Protein 4ZY8 (pdb70)

Foldseek 3Di:
DWKWKWKAKPCGDTQDTDTDPPGADDPVVVCCVAPHDDPDDDDLAWDKDWDQPPVGQKIKIKTKHALDPPDPMIIIIMMIDHNVLVVQCVVCVVVVVVLVVVLVVLVSVVCVVVVHRDDDSPPVPVSVVVNVVCCVPPVVVSSD/DKWKWKWKDPVIQTLDTDDDPPDHPPDPVVVCCVADDPDDVVNLDQWDKDWDQDVVVQKIKIKIKGALDNPGPMIIIIMMIDGNVLVVLCVVCVVQVVVLVVVLVVLQSCVCVVVVHPDHPVDDSVVVNVVCCVPPVVVSSDDDDD/DKWKWKWKPPVIGTADTDDDPPDDDDPVVVCVVFPPPVVLPQWDKDWDDDVVPQKIKIKIKGALDNVGPMIIIIMMIDHVVLVVLCVVCVVQVVVLVVVLVVLQSVVCVVVVHRDHHHDPCSCVPPSNVVNVVCCVPPVVVSSD/DKWKWKKKDDVPIATQDIDDDVFDDPVVVCCVFVPDDPVVLPQKDKDWDADPVTQKIKIKIKHALDDVGPMIIIIIMIDHVVLVVLCVVCVVVVVVLVVVLVVLQSVVCVVVVHRDDDNPCVVVVPPSVVSNVCCVVPPVVVSSD

Nearest PDB structures (foldseek):
  4zy8-assembly4_D  TM=1.007E+00  e=7.914E-29  Kluyveromyces lactis
  4zy8-assembly3_B  TM=9.632E-01  e=3.287E-24  Kluyveromyces lactis
  4zy8-assembly2_A  TM=9.740E-01  e=5.649E-23  Kluyveromyces lactis
  4zy8-assembly1_C  TM=9.557E-01  e=7.234E-23  Kluyveromyces lactis
  8bmv-assembly1_A  TM=4.049E-01  e=1.511E-01  Pseudomonas putida KT2440

Radius of gyration: 26.29 Å; Cα contacts (8 Å, |Δi|>4): 937; chains: 4; bounding box: 74×65×60 Å

Sequence (579 aa):
GGFRLIISQELYQVVLDHSSVNFHIPLNELKDYIFGSIRTIDYSASSDKIKVVKSANIVLFTRIFYLNEKSTLRIAISCCVTDDVLPVLTECCWPHISSFLDQCENTLLKYLAKNDTQFLPHDWNCIEVAAVLQTFQRKIIPLLSGFRLIISQELNYQVVLDHSSVNFAHIPLNELKDYIFGSIRTIDYSASSDKIKVVKSANIVLFTRIFYLNEKSTLRIAISCCVTDDVLPVLTECCWPHISSFLDQCENTLLKYLAKNDTQFLPHCIEVAAVLQTFQRKIIPLLSGYSLGFRLIISQELNYQVVLDHSSVNFHIPLNELKDYIFRRTIDYSASSDKIKVVKSANIVLFTRIFYLNEKSTLRIAISCCVTDDVLPVLTECCWPHISSFLDQCENTLLKYLAKNDTQFLPHDWKARNCIEVAAVLQTFQRKIIPLLSGFRLIISQELGNYQVVLDHSSVHIPLNELKDYIFGIRTIDYSASSDKIKVVKSANIVLFTRIFYLNEKSTLRIAISCCVTDDVLPVLTECWPHISSFLDQCENTLLKYLAKNDTQFLPHDWKARNCIEVAAVLQTFQRKIIPLLS

InterPro domains:
  IPR037545 Tripartite DENN domain, FNIP1/2-type [PS51836] (61-712)
  IPR041153 LST4, longin domain [PF18639] (66-222)

B-factor: mean 44.83, std 12.57, range [20.47, 102.45]

Secondary structure (DSSP, 8-state):
--EEEEEEE--EEEEEEEE-S------HHHHHHHHT----GGGGSSEEEEEEEEGGGTEEEEEEEEESSTT---EEEEEEEEEGGGHHHHHHTHHHHHHHHHHHHHHHHHHHHHTT-S-----HHHHHHHHHIIIIIHHHTSS---/--EEEEEEE--EEEEEEEE-TT----HHHHHHHH--GGGGSSEEEEEEEETTTTEEEEEEEEESSTT---EEEEEEEEEGGGHHHHHHTHHHHHHHHHHHHHHHHHHHHHTT-S----HHHHHH-HHHHHHHHHIIIIIHHHH-/---EEEEEE---EEEEEEE-TT----HHHHHHHHH---SS---SS-EEEEEEEGGGTEEEEEEEEESSTT---EEEEEEEEEGGGHHHHHHTHHHHHHHHHHHHHHHHHHHHHTT-S---S----HHHHHHHHHIIIIIHHHT-/-EEEEEEEE---EEEEEEEE-----HHHHHHHH----GGGGSSEEEEEEEEGGGTEEEEEEEEESSTT---EEEEEEEEEGGGHHHHHHSHHHHHHHHHHHHHHHHHHHHHTT-S---SSTTTTT-HHHHHHHHHIIIIIHHHT-

Solvent-accessible surface area: 27180 Å² total; per-residue (Å²): 69,20,10,15,0,2,0,0,2,38,115,73,38,40,5,7,66,49,56,18,120,77,61,134,12,74,65,102,21,1,44,58,85,15,31,55,100,97,42,45,19,81,30,9,52,66,53,35,40,6,26,25,2,61,95,24,97,5,0,4,1,8,10,18,1,32,43,72,66,63,19,74,38,57,5,0,1,0,0,0,4,58,22,104,26,0,21,51,0,27,39,30,56,98,108,0,25,56,42,1,64,91,2,28,93,36,0,44,146,26,3,70,130,64,99,45,81,72,5,35,132,88,91,132,15,133,20,0,39,46,1,20,116,22,0,84,62,53,0,10,69,75,8,99,57,9,12,0,1,0,6,0,33,34,80,96,10,58,18,37,63,50,48,26,119,90,72,35,67,20,82,73,90,35,0,24,61,99,4,6,53,110,104,55,126,110,28,144,42,77,44,19,54,69,76,35,108,5,87,113,36,111,13,2,3,1,3,5,9,1,35,20,90,191,105,26,108,14,20,0,0,1,0,0,0,3,66,34,59,6,70,90,36,0,73,81,30,56,96,112,0,23,58,44,0,66,96,2,24,94,37,0,48,120,40,9,77,134,82,135,36,92,22,4,34,105,78,146,27,17,54,38,1,35,116,23,0,83,53,100,0,16,65,68,6,58,85,83,105,143,57,9,24,0,8,0,5,1,38,102,121,61,27,70,4,11,74,46,59,23,116,90,45,120,147,74,57,97,46,17,45,76,79,15,66,198,123,64,40,148,50,79,44,16,32,22,6,51,25,20,80,106,44,91,32,0,4,2,7,4,17,1,38,17,83,111,154,16,109,28,45,0,0,1,0,0,11,4,60,23,70,20,0,30,6,0,27,62,12,58,96,18,0,24,40,2,1,67,87,2,24,97,36,0,51,142,17,12,72,78,84,96,50,89,96,12,6,109,106,192,137,0,53,113,15,135,34,1,42,44,2,32,48,25,0,89,40,40,0,20,39,0,4,105,89,21,24,0,1,0,7,0,19,60,90,132,108,40,60,5,6,61,52,72,41,189,129,13,92,77,91,38,0,34,62,107,4,19,81,136,58,128,120,38,141,44,81,42,22,54,70,70,50,96,11,86,115,32,116,34,2,6,2,4,5,8,1,32,20,88,114,104,26,110,19,31,0,0,1,0,0,3,6,54,32,126,28,72,93,56,0,73,81,7,55,97,16,0,26,45,4,1,67,67,0,22,85,1,0,48,22,32,12,36,55,81,138,61,96,77,4,19,138,47,23,82,41,62,36,7,66,3,0,10,2,0,20,42,0,0,77,57,11,0,28,33,0,14,115

Organism: Kluyveromyces lactis (strain ATCC 8585 / CBS 2359 / DSM 70799 / NBRC 1267 / NRRL Y-1140 / WM37) (NCBI:txid284590)

Structure (mmCIF, N/CA/C/O backbone):
data_4ZY8
#
_entry.id   4ZY8
#
_cell.length_a   120.703
_cell.length_b   120.703
_cell.length_c   93.285
_cell.angle_alpha   90.00
_cell.angle_beta   90.00
_cell.angle_gamma   90.00
#
_symmetry.space_group_name_H-M   'P 42 21 2'
#
loop_
_entity.id
_entity.type
_entity.pdbx_description
1 polymer 'Protein LST4'
2 water water
#
loop_
_atom_site.group_PDB
_atom_site.id
_atom_site.type_symbol
_atom_site.label_atom_id
_atom_site.label_alt_id
_atom_site.label_comp_id
_atom_site.label_asym_id
_atom_site.label_entity_id
_atom_site.label_seq_id
_atom_site.pdbx_PDB_ins_code
_atom_site.Cartn_x
_atom_site.Cartn_y
_atom_site.Cartn_z
_atom_site.occupancy
_atom_site.B_iso_or_equiv
_atom_site.auth_seq_id
_atom_site.auth_comp_id
_atom_site.auth_asym_id
_atom_site.auth_atom_id
_atom_site.pdbx_PDB_model_num
ATOM 1 N N . GLY A 1 9 ? -1.381 -45.607 -33.170 1.00 57.53 9 GLY C N 1
ATOM 2 C CA . GLY A 1 9 ? -0.781 -46.393 -34.217 1.00 62.24 9 GLY C CA 1
ATOM 3 C C . GLY A 1 9 ? 0.432 -45.606 -34.595 1.00 63.20 9 GLY C C 1
ATOM 4 O O . GLY A 1 9 ? 0.519 -44.473 -34.178 1.00 63.75 9 GLY C O 1
ATOM 5 N N . GLY A 1 10 ? 1.370 -46.178 -35.333 1.00 52.80 10 GLY C N 1
ATOM 6 C CA . GLY A 1 10 ? 2.576 -45.452 -35.636 1.00 48.93 10 GLY C CA 1
ATOM 7 C C . GLY A 1 10 ? 2.405 -44.361 -36.655 1.00 48.80 10 GLY C C 1
ATOM 8 O O . GLY A 1 10 ? 1.559 -44.461 -37.491 1.00 45.49 10 GLY C O 1
ATOM 9 N N . PHE A 1 11 ? 3.241 -43.339 -36.579 1.00 41.73 11 PHE C N 1
ATOM 10 C CA . PHE A 1 11 ? 3.233 -42.224 -37.511 1.00 41.27 11 PHE C CA 1
ATOM 11 C C . PHE A 1 11 ? 4.546 -41.455 -37.531 1.00 43.67 11 PHE C C 1
ATOM 12 O O . PHE A 1 11 ? 5.310 -41.490 -36.606 1.00 39.05 11 PHE C O 1
ATOM 20 N N . ARG A 1 12 ? 4.780 -40.745 -38.611 1.00 34.35 12 ARG C N 1
ATOM 21 C CA . ARG A 1 12 ? 5.900 -39.830 -38.673 1.00 35.72 12 ARG C CA 1
ATOM 22 C C . ARG A 1 12 ? 5.403 -38.460 -39.129 1.00 33.59 12 ARG C C 1
ATOM 23 O O . ARG A 1 12 ? 4.804 -38.327 -40.200 1.00 38.40 12 ARG C O 1
ATOM 31 N N . LEU A 1 13 ? 5.664 -37.443 -38.317 1.00 36.70 13 LEU C N 1
ATOM 32 C CA . LEU A 1 13 ? 5.216 -36.093 -38.626 1.00 32.66 13 LEU C CA 1
ATOM 33 C C . LEU A 1 13 ? 6.402 -35.236 -39.051 1.00 37.27 13 LEU C C 1
ATOM 34 O O . LEU A 1 13 ? 7.372 -35.086 -38.297 1.00 36.01 13 LEU C O 1
ATOM 39 N N . ILE A 1 14 ? 6.353 -34.682 -40.239 1.00 31.50 14 ILE C N 1
ATOM 40 C CA . ILE A 1 14 ? 7.340 -33.746 -40.693 1.00 33.22 14 ILE C CA 1
ATOM 41 C C . ILE A 1 14 ? 6.774 -32.366 -40.953 1.00 34.74 14 ILE C C 1
ATOM 42 O O . ILE A 1 14 ? 5.886 -32.226 -41.719 1.00 30.58 14 ILE C O 1
ATOM 47 N N . ILE A 1 15 ? 7.319 -31.349 -40.314 1.00 27.94 15 ILE C N 1
ATOM 48 C CA . ILE A 1 15 ? 6.980 -29.977 -40.657 1.00 28.99 15 ILE C CA 1
ATOM 49 C C . ILE A 1 15 ? 8.192 -29.437 -41.394 1.00 37.43 15 ILE C C 1
ATOM 50 O O . ILE A 1 15 ? 9.297 -29.468 -40.863 1.00 35.03 15 ILE C O 1
ATOM 55 N N . SER A 1 16 ? 7.994 -28.971 -42.623 1.00 34.58 16 SER C N 1
ATOM 56 C 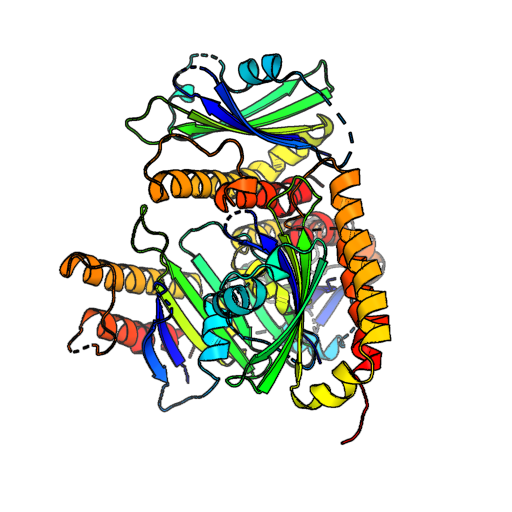CA . SER A 1 16 ? 9.106 -28.458 -43.414 1.00 35.78 16 SER C CA 1
ATOM 57 C C . SER A 1 16 ? 8.680 -27.232 -44.188 1.00 41.43 16 SER C C 1
ATOM 58 O O . SER A 1 16 ? 7.470 -26.954 -44.309 1.00 37.89 16 SER C O 1
ATOM 61 N N . GLN A 1 17 ? 9.662 -26.497 -44.716 1.00 36.47 17 GLN C N 1
ATOM 62 C CA . GLN A 1 17 ? 9.357 -25.351 -45.579 1.00 42.03 17 GLN C CA 1
ATOM 63 C C . GLN A 1 17 ? 10.394 -25.036 -46.676 1.00 43.78 17 GLN C C 1
ATOM 64 O O . GLN A 1 17 ? 11.556 -25.430 -46.564 1.00 43.94 17 GLN C O 1
ATOM 70 N N . GLU A 1 18 ? 9.950 -24.349 -47.737 1.00 46.42 18 GLU C N 1
ATOM 71 C CA . GLU A 1 18 ? 10.838 -23.855 -48.798 1.00 48.41 18 GLU C CA 1
ATOM 72 C C . GLU A 1 18 ? 11.545 -22.574 -48.402 1.00 53.26 18 GLU C C 1
ATOM 73 O O . GLU A 1 18 ? 11.024 -21.794 -47.606 1.00 54.34 18 GLU C O 1
ATOM 79 N N . LEU A 1 19 ? 12.742 -22.387 -48.909 1.00 56.09 19 LEU C N 1
ATOM 80 C CA . LEU A 1 19 ? 13.450 -21.140 -48.770 1.00 59.25 19 LEU C CA 1
ATOM 81 C C . LEU A 1 19 ? 13.705 -20.720 -50.177 1.00 52.66 19 LEU C C 1
ATOM 82 O O . LEU A 1 19 ? 13.441 -21.464 -51.083 1.00 68.48 19 LEU C O 1
ATOM 87 N N . TYR A 1 28 ? 15.015 -26.308 -49.113 1.00 57.50 28 TYR C N 1
ATOM 88 C CA . TYR A 1 28 ? 14.077 -26.848 -48.126 1.00 60.34 28 TYR C CA 1
ATOM 89 C C . TYR A 1 28 ? 14.721 -27.083 -46.748 1.00 57.98 28 TYR C C 1
ATOM 90 O O . TYR A 1 28 ? 15.845 -27.565 -46.643 1.00 65.66 28 TYR C O 1
ATOM 92 N N . GLN A 1 29 ? 13.997 -26.754 -45.695 1.00 49.99 29 GLN C N 1
ATOM 93 C CA . GLN A 1 29 ? 14.431 -26.900 -44.322 1.00 48.48 29 GLN C CA 1
ATOM 94 C C . GLN A 1 29 ? 13.450 -27.767 -43.497 1.00 54.34 29 GLN C C 1
ATOM 95 O O . GLN A 1 29 ? 12.274 -27.533 -43.541 1.00 42.67 29 GLN C O 1
ATOM 101 N N . VAL A 1 30 ? 13.942 -28.747 -42.747 1.00 45.60 30 VAL C N 1
ATOM 102 C CA . VAL A 1 30 ? 13.093 -29.518 -41.852 1.00 43.17 30 VAL C CA 1
ATOM 103 C C . VAL A 1 30 ? 13.019 -28.878 -40.465 1.00 47.62 30 VAL C C 1
ATOM 104 O O . VAL A 1 30 ? 14.034 -28.719 -39.781 1.00 49.11 30 VAL C O 1
ATOM 108 N N . VAL A 1 31 ? 11.799 -28.541 -40.052 1.00 39.97 31 VAL C N 1
ATOM 109 C CA . VAL A 1 31 ? 11.529 -27.833 -38.802 1.00 36.25 31 VAL C CA 1
ATOM 110 C C . VAL A 1 31 ? 11.269 -28.832 -37.677 1.00 42.02 31 VAL C C 1
ATOM 111 O O . VAL A 1 31 ? 11.698 -28.644 -36.530 1.00 44.69 31 VAL C O 1
ATOM 115 N N . LEU A 1 32 ? 10.514 -29.873 -38.003 1.00 40.13 32 LEU C N 1
ATOM 116 C CA . LEU A 1 32 ? 10.233 -30.944 -37.054 1.00 40.97 32 LEU C CA 1
ATOM 117 C C . LEU A 1 32 ? 10.229 -32.266 -37.798 1.00 34.74 32 LEU C C 1
ATOM 118 O O . LEU A 1 32 ? 9.700 -32.356 -38.903 1.00 37.88 32 LEU C O 1
ATOM 123 N N . ASP A 1 33 ? 10.789 -33.282 -37.197 1.00 39.56 33 ASP C N 1
ATOM 124 C CA . ASP A 1 33 ? 10.684 -34.610 -37.703 1.00 38.33 33 ASP C CA 1
ATOM 125 C C . ASP A 1 33 ? 10.517 -35.529 -36.541 1.00 42.96 33 ASP C C 1
ATOM 126 O O . ASP A 1 33 ? 11.427 -35.749 -35.801 1.00 42.71 33 ASP C O 1
ATOM 131 N N . HIS A 1 34 ? 9.323 -36.048 -36.382 1.00 37.76 34 HIS C N 1
ATOM 132 C CA . HIS A 1 34 ? 8.956 -36.808 -35.205 1.00 37.11 34 HIS C CA 1
ATOM 133 C C . HIS A 1 34 ? 8.346 -38.139 -35.592 1.00 39.32 34 HIS C C 1
ATOM 134 O O . HIS A 1 34 ? 7.280 -38.187 -36.223 1.00 44.52 34 HIS C O 1
ATOM 141 N N . SER A 1 35 ? 9.009 -39.207 -35.214 1.00 41.70 35 SER C N 1
ATOM 142 C CA . SER A 1 35 ? 8.469 -40.535 -35.373 1.00 48.47 35 SER C CA 1
ATOM 143 C C . SER A 1 35 ? 7.999 -41.044 -34.050 1.00 50.09 35 SER C C 1
ATOM 144 O O . SER A 1 35 ? 8.620 -40.839 -33.046 1.00 46.47 35 SER C O 1
ATOM 147 N N . SER A 1 36 ? 6.896 -41.746 -34.036 1.00 51.67 36 SER C N 1
ATOM 148 C CA . SER A 1 36 ? 6.383 -42.243 -32.792 1.00 54.79 36 SER C CA 1
ATOM 149 C C . SER A 1 36 ? 7.213 -43.429 -32.386 1.00 54.53 36 SER C C 1
ATOM 150 O O . SER A 1 36 ? 7.754 -44.113 -33.225 1.00 52.53 36 SER C O 1
ATOM 153 N N . VAL A 1 37 ? 7.295 -43.670 -31.089 1.00 56.06 37 VAL C N 1
ATOM 154 C CA . VAL A 1 37 ? 7.925 -44.873 -30.551 1.00 62.76 37 VAL C CA 1
ATOM 155 C C . VAL A 1 37 ? 7.398 -46.068 -31.320 1.00 67.71 37 VAL C C 1
ATOM 156 O O . VAL A 1 37 ? 8.132 -46.945 -31.739 1.00 68.04 37 VAL C O 1
ATOM 158 N N . ASN A 1 38 ? 6.093 -46.035 -31.541 1.00 66.63 38 ASN C N 1
ATOM 159 C CA . ASN A 1 38 ? 5.377 -47.051 -32.282 1.00 71.53 38 ASN C CA 1
ATOM 160 C C . ASN A 1 38 ? 5.858 -47.316 -33.716 1.00 69.72 38 ASN C C 1
ATOM 161 O O . ASN A 1 38 ? 5.539 -48.349 -34.273 1.00 67.71 38 ASN C O 1
ATOM 163 N N . PHE A 1 39 ? 6.629 -46.399 -34.301 1.00 64.80 39 PHE C N 1
ATOM 164 C CA . PHE A 1 39 ? 6.903 -46.424 -35.744 1.00 64.33 39 PHE C CA 1
ATOM 165 C C . PHE A 1 39 ? 8.147 -47.192 -36.142 1.00 68.32 39 PHE C C 1
ATOM 166 O O . PHE A 1 39 ? 8.309 -47.558 -37.299 1.00 66.04 39 PHE C O 1
ATOM 174 N N . HIS A 1 44 ? 12.585 -43.917 -40.641 1.00 62.96 44 HIS C N 1
ATOM 175 C CA . HIS A 1 44 ? 11.983 -44.751 -41.659 1.00 71.64 44 HIS C CA 1
ATOM 176 C C . HIS A 1 44 ? 12.676 -44.488 -42.978 1.00 72.97 44 HIS C C 1
ATOM 177 O O . HIS A 1 44 ? 13.824 -44.824 -43.196 1.00 71.44 44 HIS C O 1
ATOM 184 N N . ILE A 1 45 ? 11.919 -43.836 -43.832 1.00 71.16 45 ILE C N 1
ATOM 185 C CA . ILE A 1 45 ? 12.235 -43.510 -45.202 1.00 63.27 45 ILE C CA 1
ATOM 186 C C . ILE A 1 45 ? 13.092 -42.262 -45.288 1.00 63.67 45 ILE C C 1
ATOM 187 O O . ILE A 1 45 ? 12.964 -41.375 -44.481 1.00 61.86 45 ILE C O 1
ATOM 192 N N . PRO A 1 46 ? 13.993 -42.251 -46.266 1.00 65.60 46 PRO C N 1
ATOM 193 C CA . PRO A 1 46 ? 14.985 -41.183 -46.414 1.00 64.24 46 PRO C CA 1
ATOM 194 C C . PRO A 1 46 ? 14.355 -39.802 -46.502 1.00 64.56 46 PRO C C 1
ATOM 195 O O . PRO A 1 46 ? 13.274 -39.643 -47.070 1.00 63.64 46 PRO C O 1
ATOM 199 N N . LEU A 1 47 ? 15.038 -38.812 -45.940 1.00 62.72 47 LEU C N 1
ATOM 200 C CA . LEU A 1 47 ? 14.579 -37.465 -45.990 1.00 58.27 47 LEU C CA 1
ATOM 201 C C . LEU A 1 47 ? 14.588 -36.859 -47.348 1.00 58.85 47 LEU C C 1
ATOM 202 O O . LEU A 1 47 ? 13.825 -35.988 -47.613 1.00 61.18 47 LEU C O 1
ATOM 207 N N . ASN A 1 48 ? 15.457 -37.310 -48.220 1.00 61.25 48 ASN C N 1
ATOM 208 C CA . ASN A 1 48 ? 15.519 -36.743 -49.555 1.00 59.73 48 ASN C CA 1
ATOM 209 C C . ASN A 1 48 ? 14.415 -37.237 -50.457 1.00 55.20 48 ASN C C 1
ATOM 210 O O . ASN A 1 48 ? 14.019 -36.570 -51.376 1.00 54.57 48 ASN C O 1
ATOM 215 N N . GLU A 1 49 ? 13.939 -38.430 -50.188 1.00 50.39 49 GLU C N 1
ATOM 216 C CA . GLU A 1 49 ? 12.827 -38.996 -50.932 1.00 55.15 49 GLU C CA 1
ATOM 217 C C . GLU A 1 49 ? 11.548 -38.290 -50.485 1.00 52.81 49 GLU C C 1
ATOM 218 O O . GLU A 1 49 ? 10.659 -38.042 -51.298 1.00 49.94 49 GLU C O 1
ATOM 224 N N . LEU A 1 50 ? 11.460 -37.960 -49.196 1.00 54.32 50 LEU C N 1
ATOM 225 C CA . LEU A 1 50 ? 10.277 -37.261 -48.687 1.00 48.97 50 LEU C CA 1
ATOM 226 C C . LEU A 1 50 ? 10.165 -35.839 -49.209 1.00 47.03 50 LEU C C 1
ATOM 227 O O . LEU A 1 50 ? 9.083 -35.445 -49.620 1.00 48.30 50 LEU C O 1
ATOM 232 N N . LYS A 1 51 ? 11.272 -35.090 -49.240 1.00 45.92 51 LYS C N 1
ATOM 233 C CA . LYS A 1 51 ? 11.268 -33.723 -49.781 1.00 47.61 51 LYS C CA 1
ATOM 234 C C . LYS A 1 51 ? 10.678 -33.704 -51.177 1.00 48.63 51 LYS C C 1
ATOM 235 O O . LYS A 1 51 ? 9.978 -32.770 -51.563 1.00 49.56 51 LYS C O 1
ATOM 241 N N . ASP A 1 52 ? 10.970 -34.758 -51.928 1.00 48.25 52 ASP C N 1
ATOM 242 C CA . ASP A 1 52 ? 10.498 -34.900 -53.296 1.00 50.43 52 ASP C CA 1
ATOM 243 C C . ASP A 1 52 ? 8.989 -35.213 -53.328 1.00 50.25 52 ASP C C 1
ATOM 244 O O . ASP A 1 52 ? 8.250 -34.639 -54.122 1.00 49.19 52 ASP C O 1
ATOM 249 N N . TYR A 1 53 ? 8.530 -36.101 -52.452 1.00 47.30 53 TYR C N 1
ATOM 250 C CA . TYR A 1 53 ? 7.097 -36.381 -52.358 1.00 49.94 53 TYR C CA 1
ATOM 251 C C . TYR A 1 53 ? 6.297 -35.182 -51.856 1.00 43.15 53 TYR C C 1
ATOM 252 O O . TYR A 1 53 ? 5.177 -34.953 -52.293 1.00 48.56 53 TYR C O 1
ATOM 261 N N . ILE A 1 54 ? 6.857 -34.405 -50.949 1.00 49.97 54 ILE C N 1
ATOM 262 C CA . ILE A 1 54 ? 6.185 -33.258 -50.368 1.00 45.48 54 ILE C CA 1
ATOM 263 C C . ILE A 1 54 ? 6.187 -32.056 -51.265 1.00 48.83 54 ILE C C 1
ATOM 264 O O . ILE A 1 54 ? 5.171 -31.465 -51.483 1.00 47.99 54 ILE C O 1
ATOM 269 N N . PHE A 1 55 ? 7.347 -31.671 -51.752 1.00 44.28 55 PHE C N 1
ATOM 270 C CA . PHE A 1 55 ? 7.438 -30.521 -52.606 1.00 44.58 55 PHE C CA 1
ATOM 271 C C . PHE A 1 55 ? 7.628 -30.916 -54.078 1.00 54.89 55 PHE C C 1
ATOM 272 O O . PHE A 1 55 ? 7.835 -30.089 -54.929 1.00 55.70 55 PHE C O 1
ATOM 280 N N . GLY A 1 56 ? 7.604 -32.191 -54.379 1.00 55.58 56 GLY C N 1
ATOM 281 C CA . GLY A 1 56 ? 7.818 -32.579 -55.746 1.00 58.29 56 GLY C CA 1
ATOM 282 C C . GLY A 1 56 ? 6.574 -32.339 -56.551 1.00 62.97 56 GLY C C 1
ATOM 283 O O . GLY A 1 56 ? 6.564 -31.509 -57.433 1.00 77.74 56 GLY C O 1
ATOM 284 N N . SER A 1 58 ? 5.207 -32.680 -59.895 1.00 70.81 58 SER C N 1
ATOM 285 C CA . SER A 1 58 ? 4.322 -33.727 -60.399 1.00 71.14 58 SER C CA 1
ATOM 286 C C . SER A 1 58 ? 3.522 -33.255 -61.612 1.00 74.34 58 SER C C 1
ATOM 287 O O . SER A 1 58 ? 2.967 -32.152 -61.614 1.00 80.30 58 SER C O 1
ATOM 290 N N . ILE A 1 59 ? 3.458 -34.104 -62.635 1.00 69.31 59 ILE C N 1
ATOM 291 C CA . ILE A 1 59 ? 2.790 -33.771 -63.889 1.00 69.01 59 ILE C CA 1
ATOM 292 C C . ILE A 1 59 ? 1.333 -34.241 -63.942 1.00 70.91 59 ILE C C 1
ATOM 293 O O . ILE A 1 59 ? 0.663 -34.082 -64.964 1.00 72.63 59 ILE C O 1
ATOM 295 N N . ARG A 1 60 ? 0.822 -34.772 -62.836 1.00 64.49 60 ARG C N 1
ATOM 296 C CA . ARG A 1 60 ? -0.541 -35.301 -62.833 1.00 71.47 60 ARG C CA 1
ATOM 297 C C . ARG A 1 60 ? -1.500 -34.294 -62.203 1.00 66.70 60 ARG C C 1
ATOM 298 O O . ARG A 1 60 ? -2.681 -34.243 -62.561 1.00 59.81 60 ARG C O 1
ATOM 300 N N . THR A 1 61 ? -0.986 -33.499 -61.267 1.00 63.14 61 THR C N 1
ATOM 301 C CA . THR A 1 61 ? -1.773 -32.461 -60.611 1.00 61.73 61 THR C CA 1
ATOM 302 C C . THR A 1 61 ? -1.392 -31.067 -61.128 1.00 57.16 61 THR C C 1
ATOM 303 O O . THR A 1 61 ? -0.224 -30.784 -61.395 1.00 57.21 61 THR C O 1
ATOM 307 N N . ILE A 1 62 ? -2.392 -30.218 -61.321 1.00 57.56 62 ILE C N 1
ATOM 308 C CA . ILE A 1 62 ? -2.160 -28.828 -61.723 1.00 54.78 62 ILE C CA 1
ATOM 309 C C . ILE A 1 62 ? -1.587 -27.979 -60.570 1.00 50.77 62 ILE C C 1
ATOM 310 O O . ILE A 1 62 ? -2.104 -27.994 -59.449 1.00 47.49 62 ILE C O 1
ATOM 315 N N . ASP A 1 63 ? -0.551 -27.221 -60.827 1.00 53.11 63 ASP C N 1
ATOM 316 C CA . ASP A 1 63 ? 0.001 -26.369 -59.791 1.00 58.58 63 ASP C CA 1
ATOM 317 C C . ASP A 1 63 ? -0.666 -24.993 -59.751 1.00 57.89 63 ASP C C 1
ATOM 318 O O . ASP A 1 63 ? -0.553 -24.219 -60.671 1.00 50.71 63 ASP C O 1
ATOM 323 N N . TYR A 1 64 ? -1.396 -24.727 -58.691 1.00 57.41 64 TYR C N 1
ATOM 324 C CA . TYR A 1 64 ? -2.169 -23.520 -58.638 1.00 54.72 64 TYR C CA 1
ATOM 325 C C . TYR A 1 64 ? -1.565 -22.466 -57.786 1.00 61.24 64 TYR C C 1
ATOM 326 O O . TYR A 1 64 ? -2.151 -21.427 -57.620 1.00 56.41 64 TYR C O 1
ATOM 335 N N . SER A 1 65 ? -0.434 -22.746 -57.183 1.00 58.96 65 SER C N 1
ATOM 336 C CA . SER A 1 65 ? 0.029 -21.873 -56.148 1.00 58.90 65 SER C CA 1
ATOM 337 C C . SER A 1 65 ? -1.118 -21.543 -55.185 1.00 55.09 65 SER C C 1
ATOM 338 O O . SER A 1 65 ? -1.398 -20.405 -54.963 1.00 58.85 65 SER C O 1
ATOM 341 N N . ALA A 1 66 ? -1.770 -22.543 -54.618 1.00 56.74 66 ALA C N 1
ATOM 342 C CA . ALA A 1 66 ? -2.768 -22.355 -53.554 1.00 58.16 66 ALA C CA 1
ATOM 343 C C . ALA A 1 66 ? -2.581 -23.327 -52.365 1.00 57.17 66 ALA C C 1
ATOM 344 O O . ALA A 1 66 ? -1.822 -24.265 -52.475 1.00 59.38 66 ALA C O 1
ATOM 346 N N . SER A 1 67 ? -3.288 -23.104 -51.253 1.00 55.75 67 SER C N 1
ATOM 347 C CA . SER A 1 67 ? -3.266 -23.988 -50.055 1.00 52.21 67 SER C CA 1
ATOM 348 C C . SER A 1 67 ? -4.022 -25.299 -50.214 1.00 61.79 67 SER C C 1
ATOM 349 O O . SER A 1 67 ? -5.214 -25.283 -50.423 1.00 61.06 67 SER C O 1
ATOM 352 N N . SER A 1 68 ? -3.333 -26.423 -50.096 1.00 45.95 68 SER C N 1
ATOM 353 C CA . SER A 1 68 ? -3.925 -27.697 -50.448 1.00 47.80 68 SER C CA 1
ATOM 354 C C . SER A 1 68 ? -3.509 -28.924 -49.665 1.00 39.57 68 SER C C 1
ATOM 355 O O . SER A 1 68 ? -2.668 -28.883 -48.825 1.00 38.03 68 SER C O 1
ATOM 358 N N . ASP A 1 69 ? -4.149 -30.021 -50.009 1.00 37.29 69 ASP C N 1
ATOM 359 C CA . ASP A 1 69 ? -3.958 -31.304 -49.373 1.00 40.68 69 ASP C CA 1
ATOM 360 C C . ASP A 1 69 ? -3.678 -32.369 -50.407 1.00 48.86 69 ASP C C 1
ATOM 361 O O . ASP A 1 69 ? -4.346 -32.424 -51.418 1.00 47.03 69 ASP C O 1
ATOM 366 N N . LYS A 1 70 ? -2.708 -33.223 -50.141 1.00 40.20 70 LYS C N 1
ATOM 367 C CA . LYS A 1 70 ? -2.325 -34.277 -51.057 1.00 45.87 70 LYS C CA 1
ATOM 368 C C . LYS A 1 70 ? -2.186 -35.570 -50.276 1.00 40.37 70 LYS C C 1
ATOM 369 O O . LYS A 1 70 ? -1.678 -35.570 -49.154 1.00 41.13 70 LYS C O 1
ATOM 371 N N . ILE A 1 71 ? -2.664 -36.660 -50.864 1.00 45.86 71 ILE C N 1
ATOM 372 C CA . ILE A 1 71 ? -2.435 -37.991 -50.326 1.00 40.78 71 ILE C CA 1
ATOM 373 C C . ILE A 1 71 ? -1.712 -38.833 -51.374 1.00 44.05 71 ILE C C 1
ATOM 374 O O . ILE A 1 71 ? -2.193 -38.976 -52.503 1.00 42.67 71 ILE C O 1
ATOM 379 N N . LYS A 1 72 ? -0.560 -39.376 -50.996 1.00 40.98 72 LYS C N 1
ATOM 380 C CA . LYS A 1 72 ? 0.258 -40.196 -51.894 1.00 42.47 72 LYS C CA 1
ATOM 381 C C . LYS A 1 72 ? 0.613 -41.542 -51.265 1.00 42.70 72 LYS C C 1
ATOM 382 O O . LYS A 1 72 ? 0.783 -41.641 -50.049 1.00 43.20 72 LYS C O 1
ATOM 384 N N . VAL A 1 73 ? 0.760 -42.578 -52.082 1.00 41.35 73 VAL C N 1
ATOM 385 C CA . VAL A 1 73 ? 1.144 -43.887 -51.558 1.00 46.00 73 VAL C CA 1
ATOM 386 C C . VAL A 1 73 ? 2.607 -44.204 -51.860 1.00 48.68 73 VAL C C 1
ATOM 387 O O . VAL A 1 73 ? 2.991 -44.313 -53.025 1.00 59.07 73 VAL C O 1
ATOM 391 N N . VAL A 1 74 ? 3.425 -44.354 -50.819 1.00 46.88 74 VAL C N 1
ATOM 392 C CA . VAL A 1 74 ? 4.822 -44.672 -51.032 1.00 58.02 74 VAL C CA 1
ATOM 393 C C . VAL A 1 74 ? 4.863 -46.197 -51.078 1.00 55.12 74 VAL C C 1
ATOM 394 O O . VAL A 1 74 ? 4.876 -46.848 -50.035 1.00 54.87 74 VAL C O 1
ATOM 398 N N . LYS A 1 75 ? 4.880 -46.766 -52.278 1.00 61.56 75 LYS C N 1
ATOM 399 C CA . LYS A 1 75 ? 4.732 -48.220 -52.445 1.00 66.89 75 LYS C CA 1
ATOM 400 C C . LYS A 1 75 ? 5.947 -48.923 -51.862 1.00 63.43 75 LYS C C 1
ATOM 401 O O . LYS A 1 75 ? 5.846 -50.019 -51.303 1.00 67.60 75 LYS C O 1
ATOM 403 N N . SER A 1 76 ? 7.092 -48.258 -51.980 1.00 63.29 76 SER C N 1
ATOM 404 C CA . SER A 1 76 ? 8.365 -48.790 -51.522 1.00 64.09 76 SER C CA 1
ATOM 405 C C . SER A 1 76 ? 8.440 -49.009 -50.015 1.00 64.75 76 SER C C 1
ATOM 406 O O . SER A 1 76 ? 9.416 -49.590 -49.544 1.00 69.03 76 SER C O 1
ATOM 409 N N . ALA A 1 77 ? 7.447 -48.522 -49.265 1.00 62.39 77 ALA C N 1
ATOM 410 C CA . ALA A 1 77 ? 7.481 -48.586 -47.798 1.00 54.61 77 ALA C CA 1
ATOM 411 C C . ALA A 1 77 ? 6.139 -48.920 -47.124 1.00 58.40 77 ALA C C 1
ATOM 412 O O . ALA A 1 77 ? 6.022 -48.798 -45.899 1.00 62.11 77 ALA C O 1
ATOM 414 N N . ASN A 1 78 ? 5.136 -49.327 -47.904 1.00 54.46 78 ASN C N 1
ATOM 415 C CA . ASN A 1 78 ? 3.805 -49.655 -47.365 1.00 54.45 78 ASN C CA 1
ATOM 416 C C . ASN A 1 78 ? 3.228 -48.502 -46.540 1.00 55.80 78 ASN C C 1
ATOM 417 O O . ASN A 1 78 ? 2.578 -48.709 -45.504 1.00 46.11 78 ASN C O 1
ATOM 422 N N . ILE A 1 79 ? 3.470 -47.287 -47.019 1.00 46.84 79 ILE C N 1
ATOM 423 C CA . ILE A 1 79 ? 3.135 -46.093 -46.272 1.00 47.60 79 ILE C CA 1
ATOM 424 C C . ILE A 1 79 ? 2.260 -45.150 -47.093 1.00 51.64 79 ILE C C 1
ATOM 425 O O . ILE A 1 79 ? 2.407 -45.053 -48.307 1.00 47.16 79 ILE C O 1
ATOM 430 N N . VAL A 1 80 ? 1.336 -44.468 -46.425 1.00 45.28 80 VAL C N 1
ATOM 431 C CA . VAL A 1 80 ? 0.598 -43.385 -47.047 1.00 40.21 80 VAL C CA 1
ATOM 432 C C . VAL A 1 80 ? 1.077 -42.068 -46.451 1.00 39.07 80 VAL C C 1
ATOM 433 O O . VAL A 1 80 ? 1.285 -41.978 -45.250 1.00 35.76 80 VAL C O 1
ATOM 437 N N . LEU A 1 81 ? 1.308 -41.075 -47.304 1.00 35.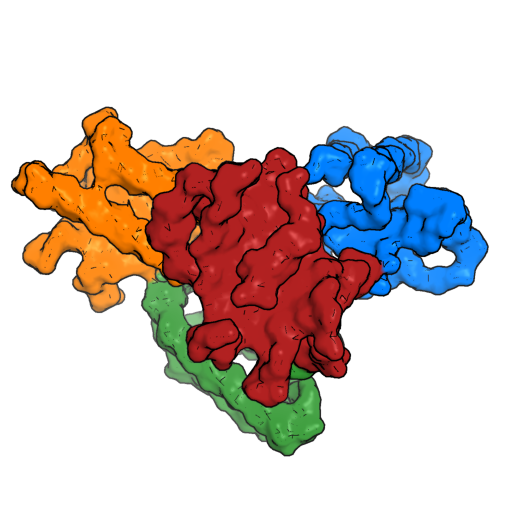71 81 LEU C N 1
ATOM 438 C CA . LEU A 1 81 ? 1.772 -39.762 -46.873 1.00 40.17 81 LEU C CA 1
ATOM 439 C C . LEU A 1 81 ? 0.700 -38.715 -47.142 1.00 38.08 81 LEU C C 1
ATOM 440 O O . LEU A 1 81 ? 0.295 -38.545 -48.295 1.00 36.12 81 LEU C O 1
ATOM 445 N N . PHE A 1 82 ? 0.198 -38.045 -46.102 1.00 31.09 82 PHE C N 1
ATOM 446 C CA . PHE A 1 82 ? -0.729 -36.950 -46.358 1.00 33.44 82 PHE C CA 1
ATOM 447 C C . PHE A 1 82 ? -0.140 -35.613 -45.925 1.00 33.23 82 PHE C C 1
ATOM 448 O O . PHE A 1 82 ? 0.434 -35.480 -44.846 1.00 31.28 82 PHE C O 1
ATOM 456 N N . THR A 1 83 ? -0.274 -34.638 -46.813 1.00 28.61 83 THR C N 1
ATOM 457 C CA . THR A 1 83 ? 0.410 -33.358 -46.690 1.00 33.87 83 THR C CA 1
ATOM 458 C C . THR A 1 83 ? -0.523 -32.162 -46.838 1.00 32.51 83 THR C C 1
ATOM 459 O O . THR A 1 83 ? -1.245 -32.052 -47.820 1.00 39.05 83 THR C O 1
ATOM 463 N N . ARG A 1 84 ? -0.469 -31.255 -45.876 1.00 32.81 84 ARG C N 1
ATOM 464 C CA . ARG A 1 84 ? -1.070 -29.934 -46.011 1.00 30.49 84 ARG C CA 1
ATOM 465 C C . ARG A 1 84 ? 0.027 -28.959 -46.399 1.00 34.30 84 ARG C C 1
ATOM 466 O O . ARG A 1 84 ? 0.998 -28.790 -45.658 1.00 29.66 84 ARG C O 1
ATOM 474 N N . ILE A 1 85 ? -0.118 -28.292 -47.536 1.00 31.31 85 ILE C N 1
ATOM 475 C CA . ILE A 1 85 ? 0.917 -27.356 -47.939 1.00 30.90 85 ILE C CA 1
ATOM 476 C C . ILE A 1 85 ? 0.244 -25.993 -48.146 1.00 32.39 85 ILE C C 1
ATOM 477 O O . ILE A 1 85 ? -0.860 -25.923 -48.652 1.00 35.27 85 ILE C O 1
ATOM 482 N N . PHE A 1 86 ? 0.859 -24.928 -47.649 1.00 26.97 86 PHE C N 1
ATOM 483 C CA . PHE A 1 86 ? 0.255 -23.596 -47.694 1.00 31.56 86 PHE C CA 1
ATOM 484 C C . PHE A 1 86 ? 1.306 -22.509 -47.790 1.00 33.86 86 PHE C C 1
ATOM 485 O O . PHE A 1 86 ? 2.481 -22.751 -47.520 1.00 29.37 86 PHE C O 1
ATOM 493 N N . TYR A 1 87 ? 0.880 -21.314 -48.139 1.00 33.67 87 TYR C N 1
ATOM 494 C CA . TYR A 1 87 ? 1.751 -20.170 -48.257 1.00 39.35 87 TYR C CA 1
ATOM 495 C C . TYR A 1 87 ? 1.661 -19.257 -47.044 1.00 39.09 87 TYR C C 1
ATOM 496 O O . TYR A 1 87 ? 0.624 -19.146 -46.450 1.00 40.65 87 TYR C O 1
ATOM 505 N N . LEU A 1 88 ? 2.736 -18.562 -46.712 1.00 38.36 88 LEU C N 1
ATOM 506 C CA . LEU A 1 88 ? 2.700 -17.643 -45.591 1.00 41.16 88 LEU C CA 1
ATOM 507 C C . LEU A 1 88 ? 1.654 -16.590 -45.776 1.00 47.85 88 LEU C C 1
ATOM 508 O O . LEU A 1 88 ? 0.996 -16.217 -44.860 1.00 51.01 88 LEU C O 1
ATOM 513 N N . ASN A 1 89 ? 1.529 -16.094 -46.981 1.00 46.16 89 ASN C N 1
ATOM 514 C CA . ASN A 1 89 ? 0.549 -15.079 -47.281 1.00 42.88 89 ASN C CA 1
ATOM 515 C C . ASN A 1 89 ? 0.385 -14.933 -48.786 1.00 41.04 89 ASN C C 1
ATOM 516 O O . ASN A 1 89 ? 1.018 -15.653 -49.557 1.00 41.81 89 ASN C O 1
ATOM 521 N N . GLU A 1 90 ? -0.477 -14.005 -49.185 1.00 41.44 90 GLU C N 1
ATOM 522 C CA . GLU A 1 90 ? -0.802 -13.758 -50.587 1.00 47.40 90 GLU C CA 1
ATOM 523 C C . GLU A 1 90 ? 0.435 -13.443 -51.408 1.00 43.39 90 GLU C C 1
ATOM 524 O O . GLU A 1 90 ? 0.583 -13.881 -52.555 1.00 44.11 90 GLU C O 1
ATOM 526 N N . LYS A 1 91 ? 1.330 -12.681 -50.794 1.00 42.19 91 LYS C N 1
ATOM 527 C CA . LYS A 1 91 ? 2.480 -12.152 -51.494 1.00 44.10 91 LYS C CA 1
ATOM 528 C C . LYS A 1 91 ? 3.613 -13.154 -51.587 1.00 44.17 91 LYS C C 1
ATOM 529 O O . LYS A 1 91 ? 4.518 -12.987 -52.396 1.00 49.78 91 LYS C O 1
ATOM 531 N N . SER A 1 92 ? 3.532 -14.235 -50.822 1.00 41.10 92 SER C N 1
ATOM 532 C CA . SER A 1 92 ? 4.670 -15.139 -50.717 1.00 37.50 92 SER C CA 1
ATOM 533 C C . SER A 1 92 ? 4.691 -16.228 -51.779 1.00 42.22 92 SER C C 1
ATOM 534 O O . SER A 1 92 ? 3.653 -16.707 -52.202 1.00 41.09 92 SER C O 1
ATOM 537 N N . THR A 1 93 ? 5.893 -16.634 -52.176 1.00 37.03 93 THR C N 1
ATOM 538 C CA . THR A 1 93 ? 6.064 -17.721 -53.131 1.00 44.91 93 THR C CA 1
ATOM 539 C C . THR A 1 93 ? 6.571 -18.983 -52.415 1.00 39.13 93 THR C C 1
ATOM 540 O O . THR A 1 93 ? 6.699 -20.049 -53.020 1.00 45.79 93 THR C O 1
ATOM 544 N N . LEU A 1 94 ? 6.874 -18.841 -51.131 1.00 39.29 94 LEU C N 1
ATOM 545 C CA . LEU A 1 94 ? 7.443 -19.926 -50.327 1.00 42.86 94 LEU C CA 1
ATOM 546 C C . LEU A 1 94 ? 6.375 -20.779 -49.646 1.00 43.77 94 LEU C C 1
ATOM 547 O O . LEU A 1 94 ? 5.439 -20.245 -49.061 1.00 44.40 94 LEU C O 1
ATOM 552 N N . ARG A 1 95 ? 6.561 -22.094 -49.645 1.00 47.49 95 ARG C N 1
ATOM 553 C CA . ARG A 1 95 ? 5.559 -22.994 -49.090 1.00 41.77 95 ARG C CA 1
ATOM 554 C C . ARG A 1 95 ? 5.995 -23.611 -47.758 1.00 44.68 95 ARG C C 1
ATOM 555 O O . ARG A 1 95 ? 7.191 -23.822 -47.512 1.00 37.94 95 ARG C O 1
ATOM 563 N N . ILE A 1 96 ? 5.019 -23.823 -46.879 1.00 34.02 96 ILE C N 1
ATOM 564 C CA . ILE A 1 96 ? 5.220 -24.585 -45.660 1.00 33.53 96 ILE C CA 1
ATOM 565 C C . ILE A 1 96 ? 4.414 -25.866 -45.783 1.00 35.63 96 ILE C C 1
ATOM 566 O O . ILE A 1 96 ? 3.278 -25.842 -46.262 1.00 32.16 96 ILE C O 1
ATOM 571 N N . ALA A 1 97 ? 4.979 -26.981 -45.339 1.00 30.02 97 ALA C N 1
ATOM 572 C CA . ALA A 1 97 ? 4.269 -28.242 -45.402 1.00 30.41 97 ALA C CA 1
ATOM 573 C C . ALA A 1 97 ? 4.163 -28.915 -44.031 1.00 34.74 97 ALA C C 1
ATOM 574 O O . ALA A 1 97 ? 5.108 -28.917 -43.220 1.00 28.82 97 ALA C O 1
ATOM 576 N N . ILE A 1 98 ? 2.982 -29.460 -43.783 1.00 28.70 98 ILE C N 1
ATOM 577 C CA . ILE A 1 98 ? 2.747 -30.330 -42.642 1.00 29.66 98 ILE C CA 1
ATOM 578 C C . ILE A 1 98 ? 2.429 -31.701 -43.213 1.00 29.76 98 ILE C C 1
ATOM 579 O O . ILE A 1 98 ? 1.370 -31.884 -43.825 1.00 27.39 98 ILE C O 1
ATOM 584 N N . SER A 1 99 ? 3.355 -32.647 -43.064 1.00 26.02 99 SER C N 1
ATOM 585 C CA . SER A 1 99 ? 3.213 -33.959 -43.709 1.00 30.03 99 SER C CA 1
ATOM 586 C C . SER A 1 99 ? 3.233 -35.101 -42.708 1.00 30.78 99 SER C C 1
ATOM 587 O O . SER A 1 99 ? 4.009 -35.095 -41.750 1.00 29.23 99 SER C O 1
ATOM 590 N N . CYS A 1 100 ? 2.464 -36.140 -42.983 1.00 29.07 100 CYS C N 1
ATOM 591 C CA . CYS A 1 100 ? 2.390 -37.244 -42.056 1.00 28.67 100 CYS C CA 1
ATOM 592 C C . CYS A 1 100 ? 2.438 -38.589 -42.775 1.00 32.82 100 CYS C C 1
ATOM 593 O O . CYS A 1 100 ? 1.719 -38.795 -43.751 1.00 37.13 100 CYS C O 1
ATOM 596 N N . CYS A 1 101 ? 3.306 -39.486 -42.303 1.00 36.40 101 CYS C N 1
ATOM 597 C CA . CYS A 1 101 ? 3.357 -40.860 -42.813 1.00 35.99 101 CYS C CA 1
ATOM 598 C C . CYS A 1 101 ? 2.594 -41.794 -41.885 1.00 39.00 101 CYS C C 1
ATOM 599 O O . CYS A 1 101 ? 2.802 -41.767 -40.678 1.00 37.27 101 CYS C O 1
ATOM 602 N N . VAL A 1 102 ? 1.757 -42.633 -42.449 1.00 38.16 102 VAL C N 1
ATOM 603 C CA . VAL A 1 102 ? 1.117 -43.716 -41.742 1.00 41.42 102 VAL C CA 1
ATOM 604 C C . VAL A 1 102 ? 1.107 -44.972 -42.613 1.00 41.37 102 VAL C C 1
ATOM 605 O O . VAL A 1 102 ? 1.346 -44.907 -43.784 1.00 36.91 102 VAL C O 1
ATOM 609 N N . THR A 1 103 ? 0.802 -46.106 -42.014 1.00 37.39 103 THR C N 1
ATOM 610 C CA . THR A 1 103 ? 0.663 -47.365 -42.731 1.00 38.43 103 THR C CA 1
ATOM 611 C C . THR A 1 103 ? -0.420 -47.274 -43.807 1.00 45.44 103 THR C C 1
ATOM 612 O O . THR A 1 103 ? -1.475 -46.686 -43.564 1.00 38.64 103 THR C O 1
ATOM 616 N N . ASP A 1 104 ? -0.164 -47.845 -44.959 1.00 43.92 104 ASP C N 1
ATOM 617 C CA . ASP A 1 104 ? -1.080 -47.703 -46.047 1.00 47.06 104 ASP C CA 1
ATOM 618 C C . ASP A 1 104 ? -2.454 -48.306 -45.793 1.00 50.65 104 ASP C C 1
ATOM 619 O O . ASP A 1 104 ? -3.384 -47.998 -46.476 1.00 50.52 104 ASP C O 1
ATOM 624 N N . ASP A 1 105 ? -2.587 -49.119 -44.764 1.00 50.12 105 ASP C N 1
ATOM 625 C CA . ASP A 1 105 ? -3.889 -49.677 -44.478 1.00 49.50 105 ASP C CA 1
ATOM 626 C C . ASP A 1 105 ? -4.775 -48.817 -43.607 1.00 48.05 105 ASP C C 1
ATOM 627 O O . ASP A 1 105 ? -5.860 -49.204 -43.268 1.00 45.77 105 ASP C O 1
ATOM 632 N N . VAL A 1 106 ? -4.278 -47.646 -43.265 1.00 39.79 106 VAL C N 1
ATOM 633 C CA . VAL A 1 106 ? -5.059 -46.588 -42.648 1.00 37.09 106 VAL C CA 1
ATOM 634 C C . VAL A 1 106 ? -5.848 -45.773 -43.692 1.00 41.55 106 VAL C C 1
ATOM 635 O O . VAL A 1 106 ? -6.778 -45.026 -43.344 1.00 36.92 106 VAL C O 1
ATOM 639 N N . LEU A 1 107 ? -5.489 -45.922 -44.969 1.00 35.21 107 LEU C N 1
ATOM 640 C CA . LEU A 1 107 ? -6.095 -45.104 -46.033 1.00 38.32 107 LEU C CA 1
ATOM 641 C C . LEU A 1 107 ? -7.631 -45.118 -46.028 1.00 31.21 107 LEU C C 1
ATOM 642 O O . LEU A 1 107 ? -8.244 -44.070 -46.216 1.00 34.25 107 LEU C O 1
ATOM 647 N N . PRO A 1 108 ? -8.272 -46.293 -45.813 1.00 35.02 108 PRO C N 1
ATOM 648 C CA . PRO A 1 108 ? -9.745 -46.232 -45.752 1.00 39.44 108 PRO C CA 1
ATOM 649 C C . PRO A 1 108 ? -10.305 -45.326 -44.632 1.00 41.65 108 PRO C C 1
ATOM 650 O O . PRO A 1 108 ? -11.271 -44.594 -44.840 1.00 39.80 108 PRO C O 1
ATOM 654 N N . VAL A 1 109 ? -9.700 -45.378 -43.454 1.00 38.78 109 VAL C N 1
ATOM 655 C CA . VAL A 1 109 ? -10.157 -44.557 -42.330 1.00 39.28 109 VAL C CA 1
ATOM 656 C C . VAL A 1 109 ? -9.794 -43.082 -42.542 1.00 37.10 109 VAL C C 1
ATOM 657 O O . VAL A 1 109 ? -10.590 -42.176 -42.288 1.00 36.97 109 VAL C O 1
ATOM 661 N N . LEU A 1 110 ? -8.579 -42.863 -43.025 1.00 35.41 110 LEU C N 1
ATOM 662 C CA . LEU A 1 110 ? -8.113 -41.537 -43.347 1.00 37.08 110 LEU C CA 1
ATOM 663 C C . LEU A 1 110 ? -9.079 -40.867 -44.319 1.00 38.14 110 LEU C C 1
ATOM 664 O O . LEU A 1 110 ? -9.407 -39.704 -44.149 1.00 38.68 110 LEU C O 1
ATOM 669 N N . THR A 1 111 ? -9.557 -41.604 -45.321 1.00 37.65 111 THR C N 1
ATOM 670 C CA . THR A 1 111 ? -10.443 -40.997 -46.301 1.00 33.55 111 THR C CA 1
ATOM 671 C C . THR A 1 111 ? -11.862 -40.889 -45.725 1.00 34.45 111 THR C C 1
ATOM 672 O O . THR A 1 111 ? -12.536 -39.881 -45.937 1.00 37.94 111 THR C O 1
ATOM 676 N N . GLU A 1 112 ? -12.276 -41.855 -44.906 1.00 36.36 112 GLU C N 1
ATOM 677 C CA . GLU A 1 112 ? -13.589 -41.773 -44.250 1.00 42.17 112 GLU C CA 1
ATOM 678 C C . GLU A 1 112 ? -13.689 -40.594 -43.283 1.00 39.01 112 GLU C C 1
ATOM 679 O O . GLU A 1 112 ? -14.726 -39.946 -43.185 1.00 40.64 112 GLU C O 1
ATOM 685 N N . CYS A 1 113 ? -12.602 -40.322 -42.573 1.00 35.61 113 CYS C N 1
ATOM 686 C CA A CYS A 1 113 ? -12.583 -39.276 -41.553 0.88 36.80 113 CYS C CA 1
ATOM 687 C CA B CYS A 1 113 ? -12.483 -39.276 -41.553 0.12 37.05 113 CYS C CA 1
ATOM 688 C C . CYS A 1 113 ? -12.026 -37.955 -42.069 1.00 34.86 113 CYS C C 1
ATOM 689 O O . CYS A 1 113 ? -11.830 -37.037 -41.284 1.00 35.03 113 CYS C O 1
ATOM 694 N N . TRP A 1 114 ? -11.770 -37.854 -43.375 1.00 33.88 114 TRP C N 1
ATOM 695 C CA . TRP A 1 114 ? -11.053 -36.687 -43.916 1.00 32.26 114 TRP C CA 1
ATOM 696 C C . TRP A 1 114 ? -11.636 -35.326 -43.509 1.00 32.51 114 TRP C C 1
ATOM 697 O O . TRP A 1 114 ? -10.876 -34.393 -43.251 1.00 33.56 114 TRP C O 1
ATOM 708 N N . PRO A 1 115 ? -12.978 -35.177 -43.480 1.00 37.39 115 PRO C N 1
ATOM 709 C CA . PRO A 1 115 ? -13.456 -33.854 -43.045 1.00 32.93 115 PRO C CA 1
ATOM 710 C C . PRO A 1 115 ? -12.984 -33.500 -41.627 1.00 28.66 115 PRO C C 1
ATOM 711 O O . PRO A 1 115 ? -12.806 -32.330 -41.325 1.00 27.53 115 PRO C O 1
ATOM 715 N N . HIS A 1 116 ? -12.819 -34.493 -40.763 1.00 27.93 116 HIS C N 1
ATOM 716 C CA . HIS A 1 116 ? -12.276 -34.217 -39.429 1.00 29.32 116 HIS C CA 1
ATOM 717 C C . HIS A 1 116 ? -10.796 -33.846 -39.499 1.00 23.80 116 HIS C C 1
ATOM 718 O O . HIS A 1 116 ? -10.383 -32.852 -38.932 1.00 27.53 116 HIS C O 1
ATOM 725 N N . ILE A 1 117 ? -10.028 -34.641 -40.225 1.00 24.79 117 ILE C N 1
ATOM 726 C CA . ILE A 1 117 ? -8.586 -34.446 -40.319 1.00 27.98 117 ILE C CA 1
ATOM 727 C C . ILE A 1 117 ? -8.280 -33.082 -40.946 1.00 26.98 117 ILE C C 1
ATOM 728 O O . ILE A 1 117 ? -7.504 -32.313 -40.402 1.00 28.10 117 ILE C O 1
ATOM 733 N N . SER A 1 118 ? -8.959 -32.770 -42.049 1.00 26.97 118 SER C N 1
ATOM 734 C CA . SER A 1 118 ? -8.774 -31.500 -42.759 1.00 29.70 118 SER C CA 1
ATOM 735 C C . SER A 1 118 ? -9.041 -30.300 -41.872 1.00 29.27 118 SER C C 1
ATOM 736 O O . SER A 1 118 ? -8.313 -29.302 -41.893 1.00 30.28 118 SER C O 1
ATOM 739 N N . SER A 1 119 ? -10.078 -30.400 -41.059 1.00 25.78 119 SER C N 1
ATOM 740 C CA . SER A 1 119 ? -10.354 -29.332 -40.105 1.00 27.17 119 SER C CA 1
ATOM 741 C C . SER A 1 119 ? -9.241 -29.208 -39.013 1.00 24.77 119 SER C C 1
ATOM 742 O O . SER A 1 119 ? -8.883 -28.105 -38.599 1.00 26.47 119 SER C O 1
ATOM 745 N N . PHE A 1 120 ? -8.701 -30.324 -38.539 1.00 27.47 120 PHE C N 1
ATOM 746 C CA . PHE A 1 120 ? -7.592 -30.262 -37.576 1.00 29.42 120 PHE C CA 1
ATOM 747 C C . PHE A 1 120 ? -6.308 -29.706 -38.236 1.00 26.40 120 PHE C C 1
ATOM 748 O O . PHE A 1 120 ? -5.528 -29.013 -37.603 1.00 26.64 120 PHE C O 1
ATOM 756 N N . LEU A 1 121 ? -6.104 -30.035 -39.507 1.00 24.00 121 LEU C N 1
ATOM 757 C CA . LEU A 1 121 ? -4.970 -29.500 -40.250 1.00 26.58 121 LEU C CA 1
ATOM 758 C C . LEU A 1 121 ? -5.118 -27.995 -40.404 1.00 25.30 121 LEU C C 1
ATOM 759 O O . LEU A 1 121 ? -4.115 -27.274 -40.301 1.00 27.18 121 LEU C O 1
ATOM 764 N N . ASP A 1 122 ? -6.337 -27.505 -40.586 1.00 24.33 122 ASP C N 1
ATOM 765 C CA . ASP A 1 122 ? -6.596 -26.076 -40.631 1.00 21.53 122 ASP C CA 1
ATOM 766 C C . ASP A 1 122 ? -6.107 -25.399 -39.368 1.00 25.51 122 ASP C C 1
ATOM 767 O O . ASP A 1 122 ? -5.486 -24.392 -39.455 1.00 27.89 122 ASP C O 1
ATOM 772 N N . GLN A 1 123 ? -6.417 -25.960 -38.207 1.00 23.84 123 GLN C N 1
ATOM 773 C CA . GLN A 1 123 ? -5.959 -25.376 -36.942 1.00 25.68 123 GLN C CA 1
ATOM 774 C C . GLN A 1 123 ? -4.417 -25.376 -36.917 1.00 25.75 123 GLN C C 1
ATOM 775 O O . GLN A 1 123 ? -3.803 -24.378 -36.551 1.00 27.71 123 GLN C O 1
ATOM 781 N N . CYS A 1 124 ? -3.805 -26.483 -37.342 1.00 20.76 124 CYS C N 1
ATOM 782 C CA . CYS A 1 124 ? -2.322 -26.561 -37.393 1.00 22.97 124 CYS C CA 1
ATOM 783 C C . CYS A 1 124 ? -1.724 -25.478 -38.290 1.00 25.36 124 CYS C C 1
ATOM 784 O O . CYS A 1 124 ? -0.728 -24.826 -37.928 1.00 28.32 124 CYS C O 1
ATOM 787 N N . GLU A 1 125 ? -2.334 -25.292 -39.459 1.00 26.53 125 GLU C N 1
ATOM 788 C CA . GLU A 1 125 ? -1.937 -24.233 -40.381 1.00 29.38 125 GLU C CA 1
ATOM 789 C C . GLU A 1 125 ? -2.087 -22.854 -39.720 1.00 27.07 125 GLU C C 1
ATOM 790 O O . GLU A 1 125 ? -1.159 -22.062 -39.780 1.00 29.61 125 GLU C O 1
ATOM 796 N N . ASN A 1 126 ? -3.228 -22.567 -39.080 1.00 25.36 126 ASN C N 1
ATOM 797 C CA . ASN A 1 126 ? -3.394 -21.300 -38.334 1.00 28.23 126 ASN C CA 1
ATOM 798 C C . ASN A 1 126 ? -2.310 -21.076 -37.285 1.00 29.06 126 ASN C C 1
ATOM 799 O O . ASN A 1 126 ? -1.883 -19.948 -37.046 1.00 25.86 126 ASN C O 1
ATOM 804 N N . THR A 1 127 ? -1.910 -22.158 -36.621 1.00 23.48 127 THR C N 1
ATOM 805 C CA . THR A 1 127 ? -0.965 -22.055 -35.506 1.00 28.53 127 THR C CA 1
ATOM 806 C C . THR A 1 127 ? 0.436 -21.634 -35.983 1.00 29.11 127 THR C C 1
ATOM 807 O O . THR A 1 127 ? 1.076 -20.733 -35.410 1.00 28.81 127 THR C O 1
ATOM 811 N N . LEU A 1 128 ? 0.896 -22.287 -37.034 1.00 25.12 128 LEU C N 1
ATOM 812 C CA . LEU A 1 128 ? 2.205 -21.984 -37.609 1.00 29.83 128 LEU C CA 1
ATOM 813 C C . LEU A 1 128 ? 2.216 -20.572 -38.225 1.00 33.01 128 LEU C C 1
ATOM 814 O O . LEU A 1 128 ? 3.213 -19.855 -38.135 1.00 28.39 128 LEU C O 1
ATOM 819 N N . LEU A 1 129 ? 1.103 -20.172 -38.847 1.00 33.42 129 LEU C N 1
ATOM 820 C CA . LEU A 1 129 ? 1.013 -18.823 -39.412 1.00 34.06 129 LEU C CA 1
ATOM 821 C C . LEU A 1 129 ? 1.073 -17.746 -38.337 1.00 33.18 129 LEU C C 1
ATOM 822 O O . LEU A 1 129 ? 1.684 -16.704 -38.536 1.00 38.18 129 LEU C O 1
ATOM 827 N N . LYS A 1 130 ? 0.470 -18.010 -37.187 1.00 28.54 130 LYS C N 1
ATOM 828 C CA . LYS A 1 130 ? 0.522 -17.069 -36.073 1.00 35.62 130 LYS C CA 1
ATOM 829 C C . LYS A 1 130 ? 1.930 -16.904 -35.510 1.00 39.47 130 LYS C C 1
ATOM 830 O O . LYS A 1 130 ? 2.278 -15.821 -35.019 1.00 34.40 130 LYS C O 1
ATOM 836 N N . TYR A 1 131 ? 2.721 -17.967 -35.531 1.00 34.66 131 TYR C N 1
ATOM 837 C CA . TYR A 1 131 ? 4.115 -17.895 -35.151 1.00 39.60 131 TYR C CA 1
ATOM 838 C C . TYR A 1 131 ? 4.837 -16.917 -36.042 1.00 41.03 131 TYR C C 1
ATOM 839 O O . TYR A 1 131 ? 5.588 -16.112 -35.581 1.00 40.23 131 TYR C O 1
ATOM 848 N N . LEU A 1 132 ? 4.602 -17.033 -37.324 1.00 37.57 132 LEU C N 1
ATOM 849 C CA . LEU A 1 132 ? 5.260 -16.166 -38.299 1.00 40.51 132 LEU C CA 1
ATOM 850 C C . LEU A 1 132 ? 4.885 -14.702 -38.074 1.00 47.46 132 LEU C C 1
ATOM 851 O O . LEU A 1 132 ? 5.733 -13.816 -38.194 1.00 51.99 132 LEU C O 1
ATOM 856 N N . ALA A 1 133 ? 3.614 -14.464 -37.753 1.00 42.96 133 ALA C N 1
ATOM 857 C CA . ALA A 1 133 ? 3.100 -13.141 -37.407 1.00 40.59 133 ALA C CA 1
ATOM 858 C C . ALA A 1 133 ? 3.701 -12.612 -36.102 1.00 51.33 133 ALA C C 1
ATOM 859 O O . ALA A 1 133 ? 3.944 -11.418 -35.971 1.00 57.38 133 ALA C O 1
ATOM 861 N N . LYS A 1 134 ? 3.948 -13.482 -35.150 1.00 47.22 134 LYS C N 1
ATOM 862 C CA . LYS A 1 134 ? 4.484 -13.066 -33.893 1.00 55.03 134 LYS C CA 1
ATOM 863 C C . LYS A 1 134 ? 5.833 -12.496 -34.145 1.00 63.43 134 LYS C C 1
ATOM 864 O O . LYS A 1 134 ? 6.152 -11.419 -33.712 1.00 68.98 134 LYS C O 1
ATOM 870 N N . ASN A 1 135 ? 6.626 -13.242 -34.875 1.00 61.62 135 ASN C N 1
ATOM 871 C CA . ASN A 1 135 ? 8.034 -12.929 -35.046 1.00 64.95 135 ASN C CA 1
ATOM 872 C C . ASN A 1 135 ? 8.363 -12.109 -36.292 1.00 69.31 135 ASN C C 1
ATOM 873 O O . ASN A 1 135 ? 9.542 -11.929 -36.612 1.00 73.28 135 ASN C O 1
ATOM 878 N N . ASP A 1 136 ? 7.329 -11.633 -36.990 1.00 65.84 136 ASP C N 1
ATOM 879 C CA . ASP A 1 136 ? 7.507 -10.797 -38.180 1.00 71.04 136 ASP C CA 1
ATOM 880 C C . ASP A 1 136 ? 8.561 -11.385 -39.112 1.00 71.64 136 ASP C C 1
ATOM 881 O O . ASP A 1 136 ? 9.417 -10.673 -39.648 1.00 75.57 136 ASP C O 1
ATOM 883 N N . THR A 1 137 ? 8.484 -12.697 -39.299 1.00 67.92 137 THR C N 1
ATOM 884 C CA . THR A 1 137 ? 9.467 -13.426 -40.084 1.00 64.49 137 THR C CA 1
ATOM 885 C C . THR A 1 137 ? 8.801 -14.316 -41.113 1.00 64.53 137 THR C C 1
ATOM 886 O O . THR A 1 137 ? 7.588 -14.539 -41.064 1.00 59.95 137 THR C O 1
ATOM 890 N N . GLN A 1 138 ? 9.585 -14.864 -42.020 1.00 59.52 138 GLN C N 1
ATOM 891 C CA . GLN A 1 138 ? 9.051 -15.822 -42.960 1.00 61.65 138 GLN C CA 1
ATOM 892 C C . GLN A 1 138 ? 9.513 -17.214 -42.642 1.00 56.67 138 GLN C C 1
ATOM 893 O O . GLN A 1 138 ? 9.250 -18.142 -43.364 1.00 59.20 138 GLN C O 1
ATOM 899 N N . PHE A 1 139 ? 10.210 -17.362 -41.547 1.00 54.14 139 PHE C N 1
ATOM 900 C CA . PHE A 1 139 ? 10.804 -18.638 -41.221 1.00 56.61 139 PHE C CA 1
ATOM 901 C C . PHE A 1 139 ? 10.542 -19.241 -39.858 1.00 52.51 139 PHE C C 1
ATOM 902 O O . PHE A 1 139 ? 10.664 -18.606 -38.849 1.00 48.42 139 PHE C O 1
ATOM 910 N N . LEU A 1 140 ? 10.199 -20.514 -39.880 1.00 50.87 140 LEU C N 1
ATOM 911 C CA . LEU A 1 140 ? 10.044 -21.298 -38.670 1.00 52.83 140 LEU C CA 1
ATOM 912 C C . LEU A 1 140 ? 11.437 -21.594 -38.123 1.00 49.57 140 LEU C C 1
ATOM 913 O O . LEU A 1 140 ? 12.388 -21.697 -38.892 1.00 53.83 140 LEU C O 1
ATOM 918 N N . PRO A 1 141 ? 11.556 -21.780 -36.805 1.00 50.53 141 PRO C N 1
ATOM 919 C CA . PRO A 1 141 ? 12.853 -22.149 -36.226 1.00 57.10 141 PRO C CA 1
ATOM 920 C C . PRO A 1 141 ? 13.223 -23.583 -36.614 1.00 57.89 141 PRO C C 1
ATOM 921 O O . PRO A 1 141 ? 12.316 -24.374 -36.812 1.00 60.40 141 PRO C O 1
ATOM 925 N N . HIS A 1 142 ? 14.501 -23.933 -36.713 1.00 66.39 142 HIS C N 1
ATOM 926 C CA . HIS A 1 142 ? 14.837 -25.344 -36.918 1.00 71.60 142 HIS C CA 1
ATOM 927 C C . HIS A 1 142 ? 15.330 -25.962 -35.621 1.00 71.38 142 HIS C C 1
ATOM 928 O O . HIS A 1 142 ? 15.706 -27.133 -35.583 1.00 80.53 142 HIS C O 1
ATOM 935 N N . ASP A 1 143 ? 15.339 -25.148 -34.568 1.00 70.74 143 ASP C N 1
ATOM 936 C CA . ASP A 1 143 ? 15.718 -25.577 -33.226 1.00 70.16 143 ASP C CA 1
ATOM 937 C C . ASP A 1 143 ? 14.614 -25.154 -32.263 1.00 68.14 143 ASP C C 1
ATOM 938 O O . ASP A 1 143 ? 14.842 -24.408 -31.310 1.00 67.36 143 ASP C O 1
ATOM 940 N N . TRP A 1 144 ? 13.418 -25.659 -32.567 1.00 62.95 144 TRP C N 1
ATOM 941 C CA . TRP A 1 144 ? 12.169 -25.301 -31.931 1.00 49.47 144 TRP C CA 1
ATOM 942 C C . TRP A 1 144 ? 12.143 -25.687 -30.508 1.00 55.70 144 TRP C C 1
ATOM 943 O O . TRP A 1 144 ? 11.835 -24.890 -29.658 1.00 50.27 144 TRP C O 1
ATOM 954 N N . ASN A 1 148 ? 12.095 -23.477 -27.390 1.00 58.87 148 ASN C N 1
ATOM 955 C CA . ASN A 1 148 ? 10.805 -23.710 -26.748 1.00 66.69 148 ASN C CA 1
ATOM 956 C C . ASN A 1 148 ? 9.589 -23.188 -27.520 1.00 64.10 148 ASN C C 1
ATOM 957 O O . ASN A 1 148 ? 8.835 -22.375 -26.999 1.00 70.79 148 ASN C O 1
ATOM 959 N N . CYS A 1 149 ? 9.415 -23.629 -28.758 1.00 54.44 149 CYS C N 1
ATOM 960 C CA . CYS A 1 149 ? 8.383 -23.070 -29.610 1.00 51.73 149 CYS C CA 1
ATOM 961 C C . CYS A 1 149 ? 7.043 -23.706 -29.370 1.00 40.97 149 CYS C C 1
ATOM 962 O O . CYS A 1 149 ? 6.808 -24.781 -29.812 1.00 43.78 149 CYS C O 1
ATOM 965 N N . ILE A 1 150 ? 6.170 -23.032 -28.663 1.00 35.52 150 ILE C N 1
ATOM 966 C CA . ILE A 1 150 ? 4.897 -23.655 -28.308 1.00 45.55 150 ILE C CA 1
ATOM 967 C C . ILE A 1 150 ? 4.019 -23.926 -29.541 1.00 36.48 150 ILE C C 1
ATOM 968 O O . ILE A 1 150 ? 3.250 -24.885 -29.545 1.00 34.05 150 ILE C O 1
ATOM 973 N N . GLU A 1 151 ? 4.153 -23.102 -30.581 1.00 32.69 151 GLU C N 1
ATOM 974 C CA . GLU A 1 151 ? 3.316 -23.263 -31.778 1.00 35.24 151 GLU C CA 1
ATOM 975 C C . GLU A 1 151 ? 3.636 -24.582 -32.487 1.00 38.18 151 GLU C C 1
ATOM 976 O O . GLU A 1 151 ? 2.730 -25.290 -32.906 1.00 33.46 151 GLU C O 1
ATOM 982 N N . VAL A 1 152 ? 4.917 -24.932 -32.597 1.00 36.67 152 VAL C N 1
ATOM 983 C CA . VAL A 1 152 ? 5.291 -26.214 -33.184 1.00 30.99 152 VAL C CA 1
ATOM 984 C C . VAL A 1 152 ? 4.875 -27.392 -32.285 1.00 35.70 152 VAL C C 1
ATOM 985 O O . VAL A 1 152 ? 4.405 -28.428 -32.776 1.00 31.15 152 VAL C O 1
ATOM 989 N N . ALA A 1 153 ? 5.065 -27.248 -30.974 1.00 32.46 153 ALA C N 1
ATOM 990 C CA . ALA A 1 153 ? 4.642 -28.289 -30.056 1.00 30.44 153 ALA C CA 1
ATOM 991 C C . ALA A 1 153 ? 3.121 -28.493 -30.115 1.00 34.16 153 ALA C C 1
ATOM 992 O O . ALA A 1 153 ? 2.643 -29.628 -30.016 1.00 30.94 153 ALA C O 1
ATOM 994 N N . ALA A 1 154 ? 2.365 -27.405 -30.260 1.00 31.26 154 ALA C N 1
ATOM 995 C CA . ALA A 1 154 ? 0.907 -27.505 -30.347 1.00 31.20 154 ALA C CA 1
ATOM 996 C C . ALA A 1 154 ? 0.482 -28.347 -31.565 1.00 29.09 154 ALA C C 1
ATOM 997 O O . ALA A 1 154 ? -0.481 -29.119 -31.483 1.00 30.62 154 ALA C O 1
ATOM 999 N N . VAL A 1 155 ? 1.184 -28.184 -32.689 1.00 26.15 155 VAL C N 1
ATOM 1000 C CA . VAL A 1 155 ? 0.898 -28.994 -33.876 1.00 29.91 155 VAL C CA 1
ATOM 1001 C C . VAL A 1 155 ? 1.173 -30.488 -33.638 1.00 32.37 155 VAL C C 1
ATOM 1002 O O . VAL A 1 155 ? 0.373 -31.356 -34.024 1.00 23.56 155 VAL C O 1
ATOM 1006 N N . LEU A 1 156 ? 2.308 -30.789 -33.017 1.00 30.32 156 LEU C N 1
ATOM 1007 C CA . LEU A 1 156 ? 2.629 -32.178 -32.675 1.00 27.59 156 LEU C CA 1
ATOM 1008 C C . LEU A 1 156 ? 1.542 -32.754 -31.776 1.00 24.70 156 LEU C C 1
ATOM 1009 O O . LEU A 1 156 ? 1.113 -33.899 -31.934 1.00 27.08 156 LEU C O 1
ATOM 1014 N N . GLN A 1 157 ? 1.109 -31.967 -30.833 1.00 26.26 157 GLN C N 1
ATOM 1015 C CA . GLN A 1 157 ? 0.116 -32.411 -29.915 1.00 30.92 157 GLN C CA 1
ATOM 1016 C C . GLN A 1 157 ? -1.240 -32.656 -30.564 1.00 28.81 157 GLN C C 1
ATOM 1017 O O . GLN A 1 157 ? -1.908 -33.578 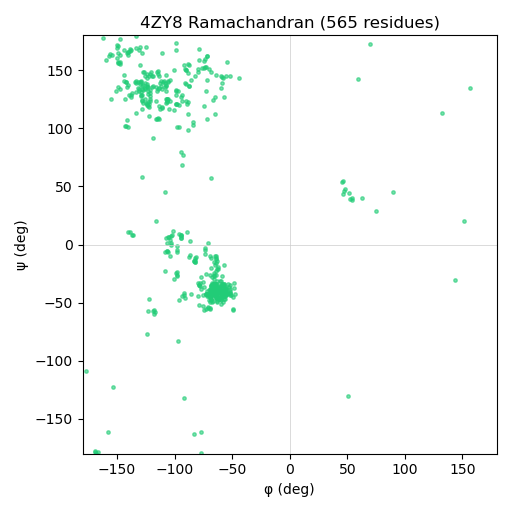-30.249 1.00 27.14 157 GLN C O 1
ATOM 1023 N N . THR A 1 158 ? -1.599 -31.837 -31.519 1.00 27.96 158 THR C N 1
ATOM 1024 C CA . THR A 1 158 ? -2.828 -32.071 -32.287 1.00 25.60 158 THR C CA 1
ATOM 1025 C C . THR A 1 158 ? -2.777 -33.398 -33.044 1.00 24.62 158 THR C C 1
ATOM 1026 O O . THR A 1 158 ? -3.792 -34.086 -33.152 1.00 29.86 158 THR C O 1
ATOM 1030 N N . PHE A 1 159 ? -1.610 -33.768 -33.571 1.00 23.15 159 PHE C N 1
ATOM 1031 C CA . PHE A 1 159 ? -1.466 -35.077 -34.206 1.00 23.93 159 PHE C CA 1
ATOM 1032 C C . PHE A 1 159 ? -1.542 -36.220 -33.186 1.00 26.33 159 PHE C C 1
ATOM 1033 O O . PHE A 1 159 ? -2.210 -37.223 -33.416 1.00 29.46 159 PHE C O 1
ATOM 1041 N N . GLN A 1 160 ? -0.859 -36.055 -32.060 1.00 27.91 160 GLN C N 1
ATOM 1042 C CA . GLN A 1 160 ? -0.813 -37.094 -31.030 1.00 31.70 160 GLN C CA 1
ATOM 1043 C C . GLN A 1 160 ? -2.174 -37.337 -30.401 1.00 24.31 160 GLN C C 1
ATOM 1044 O O . GLN A 1 160 ? -2.566 -38.473 -30.173 1.00 28.58 160 GLN C O 1
ATOM 1050 N N . ARG A 1 161 ? -2.900 -36.256 -30.153 1.00 25.26 161 ARG C N 1
ATOM 1051 C CA . ARG A 1 161 ? -4.143 -36.342 -29.388 1.00 32.74 161 ARG C CA 1
ATOM 1052 C C . ARG A 1 161 ? -5.413 -36.388 -30.235 1.00 33.80 161 ARG C C 1
ATOM 1053 O O . ARG A 1 161 ? -6.400 -36.989 -29.817 1.00 33.22 161 ARG C O 1
ATOM 1055 N N . LYS A 1 162 ? -5.385 -35.841 -31.426 1.00 28.10 162 LYS C N 1
ATOM 1056 C CA . LYS A 1 162 ? -6.575 -35.783 -32.236 1.00 25.77 162 LYS C CA 1
ATOM 1057 C C . LYS A 1 162 ? -6.507 -36.521 -33.545 1.00 31.62 162 LYS C C 1
ATOM 1058 O O . LYS A 1 162 ? -7.303 -37.358 -33.802 1.00 35.38 162 LYS C O 1
ATOM 1062 N N . ILE A 1 163 ? -5.557 -36.211 -34.377 1.00 25.70 163 ILE C N 1
ATOM 1063 C CA . ILE A 1 163 ? -5.546 -36.831 -35.683 1.00 25.36 163 ILE C CA 1
ATOM 1064 C C . ILE A 1 163 ? -5.223 -38.336 -35.648 1.00 31.89 163 ILE C C 1
ATOM 1065 O O . ILE A 1 163 ? -6.004 -39.160 -36.141 1.00 29.59 163 ILE C O 1
ATOM 1070 N N . ILE A 1 164 ? -4.086 -38.700 -35.057 1.00 25.32 164 ILE C N 1
ATOM 1071 C CA . ILE A 1 164 ? -3.636 -40.082 -35.126 1.00 26.12 164 ILE C CA 1
ATOM 1072 C C . ILE A 1 164 ? -4.591 -41.021 -34.374 1.00 31.13 164 ILE C C 1
ATOM 1073 O O . ILE A 1 164 ? -4.911 -42.087 -34.901 1.00 31.47 164 ILE C O 1
ATOM 1078 N N . PRO A 1 165 ? -5.101 -40.615 -33.188 1.00 27.57 165 PRO C N 1
ATOM 1079 C CA . PRO A 1 165 ? -6.094 -41.490 -32.533 1.00 33.65 165 PRO C CA 1
ATOM 1080 C C . PRO A 1 165 ? -7.313 -41.832 -33.387 1.00 35.93 165 PRO C C 1
ATOM 1081 O O . PRO A 1 165 ? -7.813 -42.957 -33.292 1.00 34.28 165 PRO C O 1
ATOM 1085 N N . LEU A 1 166 ? -7.780 -40.882 -34.191 1.00 30.32 166 LEU C N 1
ATOM 1086 C CA . LEU A 1 166 ? -8.924 -41.114 -35.080 1.00 37.56 166 LEU C CA 1
ATOM 1087 C C . LEU A 1 166 ? -8.620 -42.140 -36.169 1.00 38.70 166 LEU C C 1
ATOM 1088 O O . LEU A 1 166 ? -9.516 -42.796 -36.690 1.00 44.18 166 LEU C O 1
ATOM 1093 N N . LEU A 1 167 ? -7.348 -42.258 -36.526 1.00 39.46 167 LEU C N 1
ATOM 1094 C CA . LEU A 1 167 ? -6.931 -43.180 -37.569 1.00 44.24 167 LEU C CA 1
ATOM 1095 C C . LEU A 1 167 ? -6.503 -44.492 -36.930 1.00 46.68 167 LEU C C 1
ATOM 1096 O O . LEU A 1 167 ? -5.963 -45.369 -37.592 1.00 47.19 167 LEU C O 1
ATOM 1101 N N . SER A 1 168 ? -6.766 -44.577 -35.627 1.00 50.50 168 SER C N 1
ATOM 1102 C CA . SER A 1 168 ? -6.364 -45.667 -34.733 1.00 53.11 168 SER C CA 1
ATOM 1103 C C . SER A 1 168 ? -4.848 -45.783 -34.703 1.00 54.99 168 SER C C 1
ATOM 1104 O O . SER A 1 168 ? -4.162 -44.893 -34.183 1.00 53.56 168 SER C O 1
ATOM 1107 N N . GLY B 1 10 ? 18.715 -48.704 -65.517 1.00 47.96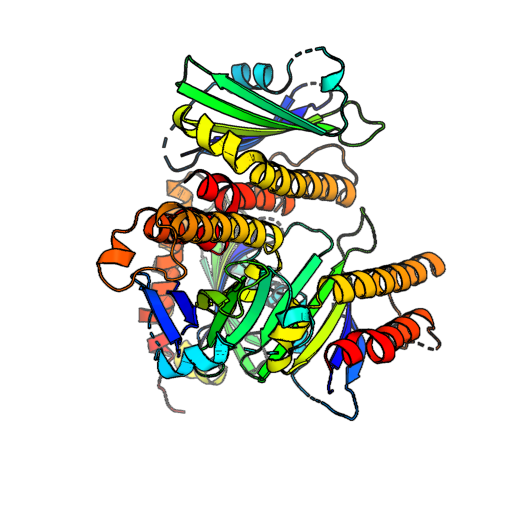 10 GLY A N 1
ATOM 1108 C CA . GLY B 1 10 ? 18.057 -47.577 -64.882 1.00 53.64 10 GLY A CA 1
ATOM 1109 C C . GLY B 1 10 ? 18.545 -46.212 -65.322 1.00 45.77 10 GLY A C 1
ATOM 1110 O O . GLY B 1 10 ? 19.709 -46.023 -65.437 1.00 41.52 10 GLY A O 1
ATOM 1111 N N . PHE B 1 11 ? 17.646 -45.265 -65.548 1.00 47.13 11 PHE A N 1
ATOM 1112 C CA . PHE B 1 11 ? 18.028 -43.918 -65.954 1.00 41.66 11 PHE A CA 1
ATOM 1113 C C . PHE B 1 11 ? 17.010 -42.830 -65.659 1.00 41.62 11 PHE A C 1
ATOM 1114 O O . PHE B 1 11 ? 15.872 -43.101 -65.479 1.00 36.89 11 PHE A O 1
ATOM 1122 N N . ARG B 1 12 ? 17.444 -41.587 -65.666 1.00 31.67 12 ARG A N 1
ATOM 1123 C CA . ARG B 1 12 ? 16.519 -40.480 -65.589 1.00 36.50 12 ARG A CA 1
ATOM 1124 C C . ARG B 1 12 ? 16.771 -39.477 -66.728 1.00 37.38 12 ARG A C 1
ATOM 1125 O O . ARG B 1 12 ? 17.863 -38.900 -66.843 1.00 36.29 12 ARG A O 1
ATOM 1133 N N . LEU B 1 13 ? 15.736 -39.250 -67.530 1.00 31.98 13 LEU A N 1
ATOM 1134 C CA . LEU B 1 13 ? 15.814 -38.348 -68.673 1.00 34.18 13 LEU A CA 1
ATOM 1135 C C . LEU B 1 13 ? 15.129 -37.026 -68.389 1.00 33.93 13 LEU A C 1
ATOM 1136 O O . LEU B 1 13 ? 13.942 -36.979 -68.071 1.00 35.05 13 LEU A O 1
ATOM 1141 N N . ILE B 1 14 ? 15.885 -35.948 -68.540 1.00 32.48 14 ILE A N 1
ATOM 1142 C CA . ILE B 1 14 ? 15.351 -34.604 -68.354 1.00 31.42 14 ILE A CA 1
ATOM 1143 C C . ILE B 1 14 ? 15.545 -33.765 -69.621 1.00 32.97 14 ILE A C 1
ATOM 1144 O O . ILE B 1 14 ? 16.669 -33.582 -70.067 1.00 29.60 14 ILE A O 1
ATOM 1149 N N . ILE B 1 15 ? 14.442 -33.270 -70.180 1.00 26.76 15 ILE A N 1
ATOM 1150 C CA . ILE B 1 15 ? 14.466 -32.296 -71.256 1.00 31.34 15 ILE A CA 1
ATOM 1151 C C . ILE B 1 15 ? 14.050 -30.982 -70.623 1.00 38.10 15 ILE A C 1
ATOM 1152 O O . ILE B 1 15 ? 13.021 -30.918 -69.911 1.00 36.03 15 ILE A O 1
ATOM 1157 N N . SER B 1 16 ? 14.881 -29.957 -70.786 1.00 31.71 16 SER A N 1
ATOM 1158 C CA . SER B 1 16 ? 14.552 -28.660 -70.221 1.00 32.35 16 SER A CA 1
ATOM 1159 C C . SER B 1 16 ? 15.022 -27.568 -71.155 1.00 35.30 16 SER A C 1
ATOM 1160 O O . SER B 1 16 ? 15.792 -27.835 -72.082 1.00 36.07 16 SER A O 1
ATOM 1163 N N . GLN B 1 17 ? 14.576 -26.340 -70.923 1.00 35.02 17 GLN A N 1
ATOM 1164 C CA . GLN B 1 17 ? 15.123 -25.216 -71.686 1.00 38.81 17 GLN A CA 1
ATOM 1165 C C . GLN B 1 17 ? 15.175 -23.941 -70.881 1.00 40.18 17 GLN A C 1
ATOM 1166 O O . GLN B 1 17 ? 14.428 -23.769 -69.914 1.00 42.95 17 GLN A O 1
ATOM 1172 N N . GLU B 1 18 ? 16.080 -23.058 -71.286 1.00 37.92 18 GLU A N 1
ATOM 1173 C CA . GLU B 1 18 ? 16.140 -21.716 -70.731 1.00 43.25 18 GLU A CA 1
ATOM 1174 C C . GLU B 1 18 ? 15.063 -20.878 -71.369 1.00 51.39 18 GLU A C 1
ATOM 1175 O O . GLU B 1 18 ? 14.578 -21.176 -72.470 1.00 53.44 18 GLU A O 1
ATOM 1181 N N . LEU B 1 19 ? 14.714 -19.817 -70.689 1.00 53.98 19 LEU A N 1
ATOM 1182 C CA . LEU B 1 19 ? 13.718 -18.923 -71.179 1.00 55.97 19 LEU A CA 1
ATOM 1183 C C . LEU B 1 19 ? 14.305 -17.529 -71.276 1.00 57.73 19 LEU A C 1
ATOM 1184 O O . LEU B 1 19 ? 13.901 -16.752 -72.103 1.00 60.21 19 LEU A O 1
ATOM 1189 N N . ASN B 1 27 ? 15.395 -18.033 -66.020 1.00 64.59 27 ASN A N 1
ATOM 1190 C CA . ASN B 1 27 ? 14.259 -18.887 -65.797 1.00 57.20 27 ASN A CA 1
ATOM 1191 C C . ASN B 1 27 ? 14.339 -20.157 -66.648 1.00 56.81 27 ASN A C 1
ATOM 1192 O O . ASN B 1 27 ? 14.760 -20.120 -67.777 1.00 49.71 27 ASN A O 1
ATOM 1194 N N . TYR B 1 28 ? 13.906 -21.266 -66.073 1.00 53.63 28 TYR A N 1
ATOM 1195 C CA . TYR B 1 28 ? 14.004 -22.587 -66.666 1.00 51.87 28 TYR A CA 1
ATOM 1196 C C . TYR B 1 28 ? 12.681 -23.329 -66.651 1.00 52.48 28 TYR A C 1
ATOM 1197 O O . TYR B 1 28 ? 11.960 -23.267 -65.694 1.00 57.29 28 TYR A O 1
ATOM 1206 N N . GLN B 1 29 ? 12.379 -24.046 -67.710 1.00 41.63 29 GLN A N 1
ATOM 1207 C CA . GLN B 1 29 ? 11.192 -24.819 -67.786 1.00 42.09 29 GLN A CA 1
ATOM 1208 C C . GLN B 1 29 ? 11.583 -26.273 -67.973 1.00 49.51 29 GLN A C 1
ATOM 1209 O O . GLN B 1 29 ? 12.446 -26.580 -68.757 1.00 40.61 29 GLN A O 1
ATOM 1215 N N . VAL B 1 30 ? 10.947 -27.161 -67.240 1.00 42.74 30 VAL A N 1
ATOM 1216 C CA . VAL B 1 30 ? 11.156 -28.578 -67.417 1.00 38.62 30 VAL A CA 1
ATOM 1217 C C . VAL B 1 30 ? 10.091 -29.091 -68.383 1.00 41.05 30 VAL A C 1
ATOM 1218 O O . VAL B 1 30 ? 8.900 -28.895 -68.164 1.00 46.04 30 VAL A O 1
ATOM 1222 N N . VAL B 1 31 ? 10.525 -29.709 -69.477 1.00 33.36 31 VAL A N 1
ATOM 1223 C CA . VAL B 1 31 ? 9.616 -30.202 -70.499 1.00 34.15 31 VAL A CA 1
ATOM 1224 C C . VAL B 1 31 ? 9.231 -31.670 -70.223 1.00 40.42 31 VAL A C 1
ATOM 1225 O O . VAL B 1 31 ? 8.069 -32.072 -70.365 1.00 36.10 31 VAL A O 1
ATOM 1229 N N . LEU B 1 32 ? 10.233 -32.463 -69.851 1.00 35.26 32 LEU A N 1
ATOM 1230 C CA . LEU B 1 32 ? 10.057 -33.886 -69.560 1.00 33.50 32 LEU A CA 1
ATOM 1231 C C . LEU B 1 32 ? 10.936 -34.292 -68.386 1.00 38.47 32 LEU A C 1
ATOM 1232 O O . LEU B 1 32 ? 12.071 -33.840 -68.283 1.00 35.93 32 LEU A O 1
ATOM 1237 N N . ASP B 1 33 ? 10.411 -35.129 -67.496 1.00 40.91 33 ASP A N 1
ATOM 1238 C CA . ASP B 1 33 ? 11.243 -35.703 -66.445 1.00 44.46 33 ASP A CA 1
ATOM 1239 C C . ASP B 1 33 ? 10.804 -37.134 -66.218 1.00 46.11 33 ASP A C 1
ATOM 1240 O O . ASP B 1 33 ? 9.792 -37.401 -65.582 1.00 48.93 33 ASP A O 1
ATOM 1245 N N . HIS B 1 34 ? 11.581 -38.057 -66.759 1.00 42.40 34 HIS A N 1
ATOM 1246 C CA . HIS B 1 34 ? 11.208 -39.455 -66.788 1.00 40.49 34 HIS A CA 1
ATOM 1247 C C . HIS B 1 34 ? 12.278 -40.277 -66.105 1.00 42.79 34 HIS A C 1
ATOM 1248 O O . HIS B 1 34 ? 13.436 -40.257 -66.523 1.00 42.34 34 HIS A O 1
ATOM 1255 N N . SER B 1 35 ? 11.895 -40.973 -65.037 1.00 38.20 35 SER A N 1
ATOM 1256 C CA . SER B 1 35 ? 12.780 -41.933 -64.388 1.00 43.25 35 SER A CA 1
ATOM 1257 C C . SER B 1 35 ? 12.263 -43.326 -64.717 1.00 44.92 35 SER A C 1
ATOM 1258 O O . SER B 1 35 ? 11.064 -43.570 -64.682 1.00 42.72 35 SER A O 1
ATOM 1261 N N . SER B 1 36 ? 13.161 -44.238 -65.054 1.00 42.85 36 SER A N 1
ATOM 1262 C CA . SER B 1 36 ? 12.747 -45.605 -65.360 1.00 50.43 36 SER A CA 1
ATOM 1263 C C . SER B 1 36 ? 12.324 -46.332 -64.075 1.00 49.89 36 SER A C 1
ATOM 1264 O O . SER B 1 36 ? 12.676 -45.903 -62.969 1.00 50.28 36 SER A O 1
ATOM 1267 N N . VAL B 1 37 ? 11.586 -47.428 -64.234 1.00 56.87 37 VAL A N 1
ATOM 1268 C CA . VAL B 1 37 ? 11.007 -48.172 -63.101 1.00 62.89 37 VAL A CA 1
ATOM 1269 C C . VAL B 1 37 ? 12.018 -48.484 -61.991 1.00 61.37 37 VAL A C 1
ATOM 1270 O O . VAL B 1 37 ? 11.816 -48.122 -60.833 1.00 62.75 37 VAL A O 1
ATOM 1272 N N . ASN B 1 38 ? 13.113 -49.141 -62.356 1.00 66.79 38 ASN A N 1
ATOM 1273 C CA . ASN B 1 38 ? 14.159 -49.477 -61.397 1.00 66.51 38 ASN A CA 1
ATOM 1274 C C . ASN B 1 38 ? 15.246 -48.410 -61.353 1.00 68.85 38 ASN A C 1
ATOM 1275 O O . ASN B 1 38 ? 16.332 -48.594 -61.897 1.00 71.89 38 ASN A O 1
ATOM 1277 N N . PHE B 1 39 ? 14.955 -47.301 -60.683 1.00 67.14 39 PHE A N 1
ATOM 1278 C CA . PHE B 1 39 ? 15.902 -46.197 -60.586 1.00 61.16 39 PHE A CA 1
ATOM 1279 C C . PHE B 1 39 ? 15.610 -45.324 -59.378 1.00 56.59 39 PHE A C 1
ATOM 1280 O O . PHE B 1 39 ? 16.364 -45.344 -58.404 1.00 68.16 39 PHE A O 1
ATOM 1288 N N . ALA B 1 43 ? 17.452 -40.271 -58.753 1.00 59.94 43 ALA A N 1
ATOM 1289 C CA . ALA B 1 43 ? 16.011 -40.302 -59.019 1.00 61.34 43 ALA A CA 1
ATOM 1290 C C . ALA B 1 43 ? 15.251 -39.225 -58.239 1.00 64.79 43 ALA A C 1
ATOM 1291 O O . ALA B 1 43 ? 14.218 -38.731 -58.690 1.00 64.67 43 ALA A O 1
ATOM 1293 N N . HIS B 1 44 ? 15.756 -38.875 -57.062 1.00 62.39 44 HIS A N 1
ATOM 1294 C CA . HIS B 1 44 ? 15.143 -37.825 -56.263 1.00 63.02 44 HIS A CA 1
ATOM 1295 C C . HIS B 1 44 ? 16.105 -36.662 -56.106 1.00 62.86 44 HIS A C 1
ATOM 1296 O O . HIS B 1 44 ? 15.970 -35.871 -55.169 1.00 69.41 44 HIS A O 1
ATOM 1303 N N . ILE B 1 45 ? 17.095 -36.568 -56.991 1.00 53.46 45 ILE A N 1
ATOM 1304 C CA . ILE B 1 45 ? 17.962 -35.402 -56.967 1.00 53.20 45 ILE A CA 1
ATOM 1305 C C . ILE B 1 45 ? 17.130 -34.180 -57.316 1.00 52.90 45 ILE A C 1
ATOM 1306 O O . ILE B 1 45 ? 16.445 -34.159 -58.338 1.00 56.94 45 ILE A O 1
ATOM 1311 N N . PRO B 1 46 ? 17.193 -33.158 -56.460 1.00 52.43 46 PRO A N 1
ATOM 1312 C CA . PRO B 1 46 ? 16.461 -31.900 -56.572 1.00 54.48 46 PRO A CA 1
ATOM 1313 C C . PRO B 1 46 ? 16.739 -31.176 -57.884 1.00 56.12 46 PRO A C 1
ATOM 1314 O O . PRO B 1 46 ? 17.881 -30.905 -58.263 1.00 55.90 46 PRO A O 1
ATOM 1318 N N . LEU B 1 47 ? 15.690 -30.832 -58.599 1.00 57.07 47 LEU A N 1
ATOM 1319 C CA . LEU B 1 47 ? 15.847 -30.189 -59.889 1.00 57.56 47 LEU A CA 1
ATOM 1320 C C . LEU B 1 47 ? 16.654 -28.933 -59.851 1.00 59.00 47 LEU A C 1
ATOM 1321 O O . LEU B 1 47 ? 17.406 -28.664 -60.769 1.00 61.77 47 LEU A O 1
ATOM 1326 N N . ASN B 1 48 ? 16.477 -28.134 -58.821 1.00 58.63 48 ASN A N 1
ATOM 1327 C CA . ASN B 1 48 ? 17.208 -26.893 -58.741 1.00 58.47 48 ASN A CA 1
ATOM 1328 C C . ASN B 1 48 ? 18.673 -27.181 -58.630 1.00 57.69 48 ASN A C 1
ATOM 1329 O O . ASN B 1 48 ? 19.482 -26.348 -58.959 1.00 61.90 48 ASN A O 1
ATOM 1331 N N . GLU B 1 49 ? 19.008 -28.372 -58.157 1.00 54.83 49 GLU A N 1
ATOM 1332 C CA . GLU B 1 49 ? 20.392 -28.800 -58.108 1.00 60.32 49 GLU A CA 1
ATOM 1333 C C . GLU B 1 49 ? 20.895 -29.179 -59.501 1.00 54.95 49 GLU A C 1
ATOM 1334 O O . GLU B 1 49 ? 21.991 -28.836 -59.901 1.00 54.61 49 GLU A O 1
ATOM 1336 N N . LEU B 1 50 ? 20.071 -29.897 -60.227 1.00 53.69 50 LEU A N 1
ATOM 1337 C CA . LEU B 1 50 ? 20.456 -30.342 -61.534 1.00 54.49 50 LEU A CA 1
ATOM 1338 C C . LEU B 1 50 ? 20.637 -29.157 -62.459 1.00 53.07 50 LEU A C 1
ATOM 1339 O O . LEU B 1 50 ? 21.567 -29.113 -63.221 1.00 53.10 50 LEU A O 1
ATOM 1344 N N . LYS B 1 51 ? 19.739 -28.197 -62.362 1.00 49.40 51 LYS A N 1
ATOM 1345 C CA . LYS B 1 51 ? 19.717 -27.026 -63.239 1.00 47.79 51 LYS A CA 1
ATOM 1346 C C . LYS B 1 51 ? 21.073 -26.353 -63.368 1.00 49.46 51 LYS A C 1
ATOM 1347 O O . LYS B 1 51 ? 21.452 -25.895 -64.455 1.00 47.11 51 LYS A O 1
ATOM 1349 N N . ASP B 1 52 ? 21.807 -26.332 -62.259 1.00 48.13 52 ASP A N 1
ATOM 1350 C CA . ASP B 1 52 ? 23.125 -25.717 -62.190 1.00 50.81 52 ASP A CA 1
ATOM 1351 C C . ASP B 1 52 ? 24.130 -26.562 -62.949 1.00 53.15 52 ASP A C 1
ATOM 1352 O O . ASP B 1 52 ? 25.026 -26.038 -63.613 1.00 55.03 52 ASP A O 1
ATOM 1354 N N . TYR B 1 53 ? 24.005 -27.877 -62.809 1.00 52.77 53 TYR A N 1
ATOM 1355 C CA . TYR B 1 53 ? 24.888 -28.787 -63.518 1.00 46.84 53 TYR A CA 1
ATOM 1356 C C . TYR B 1 53 ? 24.608 -28.705 -65.013 1.00 50.75 53 TYR A C 1
ATOM 1357 O O . TYR B 1 53 ? 25.522 -28.661 -65.834 1.00 48.10 53 TYR A O 1
ATOM 1366 N N . ILE B 1 54 ? 23.337 -28.643 -65.356 1.00 47.93 54 ILE A N 1
ATOM 1367 C CA . ILE B 1 54 ? 22.912 -28.654 -66.724 1.00 40.35 54 ILE A CA 1
ATOM 1368 C C . ILE B 1 54 ? 23.224 -27.341 -67.418 1.00 49.25 54 ILE A C 1
ATOM 1369 O O . ILE B 1 54 ? 23.898 -27.318 -68.402 1.00 45.70 54 ILE A O 1
ATOM 1374 N N . PHE B 1 55 ? 22.755 -26.237 -66.872 1.00 44.08 55 PHE A N 1
ATOM 1375 C CA . PHE B 1 55 ? 22.971 -24.942 -67.487 1.00 50.27 55 PHE A CA 1
ATOM 1376 C C . PHE B 1 55 ? 24.139 -24.137 -66.925 1.00 52.10 55 PHE A C 1
ATOM 1377 O O . PHE B 1 55 ? 25.188 -24.138 -67.480 1.00 57.38 55 PHE A O 1
ATOM 1385 N N . GLY B 1 56 ? 23.945 -23.426 -65.831 1.00 62.16 56 GLY A N 1
ATOM 1386 C CA . GLY B 1 56 ? 24.973 -22.546 -65.304 1.00 58.95 56 GLY A CA 1
ATOM 1387 C C . GLY B 1 56 ? 26.305 -23.218 -65.067 1.00 67.08 56 GLY A C 1
ATOM 1388 O O . GLY B 1 56 ? 27.068 -22.841 -64.178 1.00 70.71 56 GLY A O 1
ATOM 1389 N N . SER B 1 58 ? 29.353 -22.111 -64.859 1.00 66.77 58 SER A N 1
ATOM 1390 C CA . SER B 1 58 ? 29.819 -20.767 -65.181 1.00 69.91 58 SER A CA 1
ATOM 1391 C C . SER B 1 58 ? 29.912 -20.593 -66.691 1.00 66.91 58 SER A C 1
ATOM 1392 O O . SER B 1 58 ? 29.284 -21.343 -67.399 1.00 66.20 58 SER A O 1
ATOM 1394 N N . ILE B 1 59 ? 30.646 -19.601 -67.191 1.00 61.82 59 ILE A N 1
ATOM 1395 C CA . ILE B 1 59 ? 30.546 -19.272 -68.619 1.00 54.73 59 ILE A CA 1
ATOM 1396 C C . ILE B 1 59 ? 31.853 -19.066 -69.411 1.00 52.38 59 ILE A C 1
ATOM 1397 O O . ILE B 1 59 ? 32.594 -18.125 -69.227 1.00 48.72 59 ILE A O 1
ATOM 1402 N N . ARG B 1 60 ? 32.065 -19.991 -70.321 1.00 39.26 60 ARG A N 1
ATOM 1403 C CA . ARG B 1 60 ? 33.246 -20.081 -71.114 1.00 37.19 60 ARG A CA 1
ATOM 1404 C C . ARG B 1 60 ? 32.841 -20.091 -72.577 1.00 34.42 60 ARG A C 1
ATOM 1405 O O . ARG B 1 60 ? 31.689 -20.192 -72.863 1.00 29.35 60 ARG A O 1
ATOM 1407 N N . THR B 1 61 ? 33.797 -19.957 -73.481 1.00 30.24 61 THR A N 1
ATOM 1408 C CA . THR B 1 61 ? 33.465 -19.779 -74.905 1.00 31.57 61 THR A CA 1
ATOM 1409 C C . THR B 1 61 ? 32.874 -21.060 -75.480 1.00 25.95 61 THR A C 1
ATOM 1410 O O . THR B 1 61 ? 32.041 -21.011 -76.377 1.00 30.58 61 THR A O 1
ATOM 1414 N N . ILE B 1 62 ? 33.225 -22.188 -74.898 1.00 34.05 62 ILE A N 1
ATOM 1415 C CA . ILE B 1 62 ? 32.628 -23.454 -75.284 1.00 34.37 62 ILE A CA 1
ATOM 1416 C C . ILE B 1 62 ? 31.106 -23.467 -75.112 1.00 35.51 62 ILE A C 1
ATOM 1417 O O . ILE B 1 62 ? 30.437 -24.152 -75.812 1.00 34.95 62 ILE A O 1
ATOM 1422 N N . ASP B 1 63 ? 30.592 -22.671 -74.195 1.00 32.18 63 ASP A N 1
ATOM 1423 C CA . ASP B 1 63 ? 29.153 -22.599 -73.964 1.00 30.36 63 ASP A CA 1
ATOM 1424 C C . ASP B 1 63 ? 28.417 -21.843 -75.075 1.00 29.57 63 ASP A C 1
ATOM 1425 O O . ASP B 1 63 ? 27.193 -21.785 -75.062 1.00 33.86 63 ASP A O 1
ATOM 1430 N N . TYR B 1 64 ? 29.144 -21.267 -76.034 1.00 28.89 64 TYR A N 1
ATOM 1431 C CA . TYR B 1 64 ? 28.503 -20.524 -77.131 1.00 28.30 64 TYR A CA 1
ATOM 1432 C C . TYR B 1 64 ? 28.508 -21.291 -78.459 1.00 32.45 64 TYR A C 1
ATOM 1433 O O . TYR B 1 64 ? 28.101 -20.747 -79.506 1.00 28.54 64 TYR A O 1
ATOM 1442 N N . SER B 1 65 ? 28.965 -22.544 -78.405 1.00 30.01 65 SER A N 1
ATOM 1443 C CA . SER B 1 65 ? 28.853 -23.478 -79.542 1.00 32.20 65 SER A CA 1
ATOM 1444 C C . SER B 1 65 ? 27.393 -23.749 -79.822 1.00 29.08 65 SER A C 1
ATOM 1445 O O . SER B 1 65 ? 26.588 -23.807 -78.896 1.00 28.06 65 SER A O 1
ATOM 1448 N N . ALA B 1 66 ? 27.047 -23.940 -81.091 1.00 26.98 66 ALA A N 1
ATOM 1449 C CA . ALA B 1 66 ? 25.663 -24.210 -81.440 1.00 32.33 66 ALA A CA 1
ATOM 1450 C C . ALA B 1 66 ? 25.138 -25.457 -80.723 1.00 30.91 66 ALA A C 1
ATOM 1451 O O . ALA B 1 66 ? 23.954 -25.545 -80.395 1.00 32.39 66 ALA A O 1
ATOM 1453 N N . SER B 1 67 ? 26.014 -26.439 -80.540 1.00 25.72 67 SER A N 1
ATOM 1454 C CA . SER B 1 67 ? 25.637 -27.696 -79.913 1.00 31.84 67 SER A CA 1
ATOM 1455 C C . SER B 1 67 ? 26.844 -28.283 -79.216 1.00 39.50 67 SER A C 1
ATOM 1456 O O . SER B 1 67 ? 27.914 -28.371 -79.819 1.00 38.88 67 SER A O 1
ATOM 1459 N N . SER B 1 68 ? 26.679 -28.710 -77.967 1.00 31.87 68 SER A N 1
ATOM 1460 C CA . SER B 1 68 ? 27.776 -29.344 -77.256 1.00 36.32 68 SER A CA 1
ATOM 1461 C C . SER B 1 68 ? 27.300 -30.370 -76.224 1.00 35.91 68 SER A C 1
ATOM 1462 O O . SER B 1 68 ? 26.100 -30.547 -75.987 1.00 31.02 68 SER A O 1
ATOM 1465 N N . ASP B 1 69 ? 28.270 -31.090 -75.674 1.00 32.60 69 ASP A N 1
ATOM 1466 C CA . ASP B 1 69 ? 28.008 -32.210 -74.791 1.00 39.26 69 ASP A CA 1
ATOM 1467 C C . ASP B 1 69 ? 28.847 -32.049 -73.542 1.00 41.62 69 ASP A C 1
ATOM 1468 O O . ASP B 1 69 ? 29.988 -31.605 -73.623 1.00 42.97 69 ASP A O 1
ATOM 1473 N N . LYS B 1 70 ? 28.252 -32.368 -72.393 1.00 39.14 70 LYS A N 1
ATOM 1474 C CA . LYS B 1 70 ? 28.906 -32.255 -71.097 1.00 40.11 70 LYS A CA 1
ATOM 1475 C C . LYS B 1 70 ? 28.672 -33.507 -70.262 1.00 38.33 70 LYS A C 1
ATOM 1476 O O . LYS B 1 70 ? 27.579 -34.061 -70.264 1.00 37.08 70 LYS A O 1
ATOM 1482 N N . ILE B 1 71 ? 29.705 -33.939 -69.552 1.00 41.04 71 ILE A N 1
ATOM 1483 C CA . ILE B 1 71 ? 29.585 -35.017 -68.573 1.00 44.67 71 ILE A CA 1
ATOM 1484 C C . ILE B 1 71 ? 29.997 -34.538 -67.197 1.00 46.95 71 ILE A C 1
ATOM 1485 O O . ILE B 1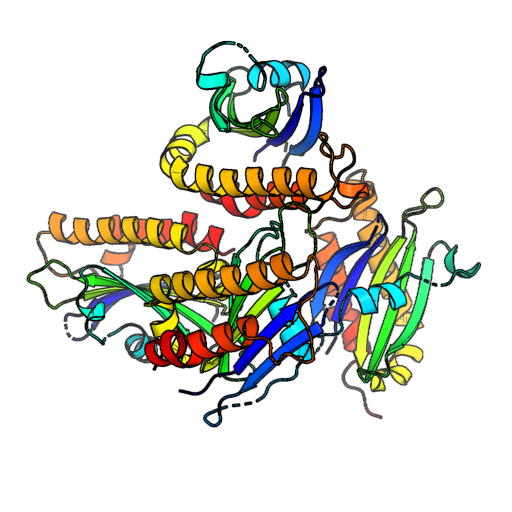 71 ? 31.082 -33.983 -67.037 1.00 44.42 71 ILE A O 1
ATOM 1490 N N . LYS B 1 72 ? 29.105 -34.717 -66.224 1.00 44.08 72 LYS A N 1
ATOM 1491 C CA . LYS B 1 72 ? 29.382 -34.331 -64.852 1.00 44.90 72 LYS A CA 1
ATOM 1492 C C . LYS B 1 72 ? 29.110 -35.507 -63.918 1.00 41.38 72 LYS A C 1
ATOM 1493 O O . LYS B 1 72 ? 28.098 -36.182 -64.038 1.00 45.62 72 LYS A O 1
ATOM 1495 N N . VAL B 1 73 ? 30.000 -35.725 -62.962 1.00 41.05 73 VAL A N 1
ATOM 1496 C CA . VAL B 1 73 ? 29.756 -36.732 -61.944 1.00 45.30 73 VAL A CA 1
ATOM 1497 C C . VAL B 1 73 ? 29.125 -36.040 -60.741 1.00 48.74 73 VAL A C 1
ATOM 1498 O O . VAL B 1 73 ? 29.639 -35.037 -60.249 1.00 49.46 73 VAL A O 1
ATOM 1502 N N . VAL B 1 74 ? 27.990 -36.566 -60.294 1.00 50.82 74 VAL A N 1
ATOM 1503 C CA . VAL B 1 74 ? 27.319 -36.070 -59.099 1.00 53.50 74 VAL A CA 1
ATOM 1504 C C . VAL B 1 74 ? 27.683 -36.966 -57.919 1.00 57.94 74 VAL A C 1
ATOM 1505 O O . VAL B 1 74 ? 27.110 -38.048 -57.761 1.00 54.30 74 VAL A O 1
ATOM 1509 N N . LYS B 1 75 ? 28.614 -36.519 -57.085 1.00 55.25 75 LYS A N 1
ATOM 1510 C CA . LYS B 1 75 ? 29.178 -37.403 -56.064 1.00 67.29 75 LYS A CA 1
ATOM 1511 C C . LYS B 1 75 ? 28.164 -37.784 -54.984 1.00 65.56 75 LYS A C 1
ATOM 1512 O O . LYS B 1 75 ? 28.122 -38.936 -54.547 1.00 71.44 75 LYS A O 1
ATOM 1514 N N . SER B 1 76 ? 27.299 -36.843 -54.614 1.00 63.79 76 SER A N 1
ATOM 1515 C CA . SER B 1 76 ? 26.341 -37.073 -53.535 1.00 67.09 76 SER A CA 1
ATOM 1516 C C . SER B 1 76 ? 25.335 -38.180 -53.844 1.00 69.90 76 SER A C 1
ATOM 1517 O O . SER B 1 76 ? 24.631 -38.647 -52.942 1.00 73.13 76 SER A O 1
ATOM 1520 N N . ALA B 1 77 ? 25.289 -38.630 -55.096 1.00 59.04 77 ALA A N 1
ATOM 1521 C CA . ALA B 1 77 ? 24.260 -39.579 -55.504 1.00 55.72 77 ALA A CA 1
ATOM 1522 C C . ALA B 1 77 ? 24.797 -40.717 -56.378 1.00 59.14 77 ALA A C 1
ATOM 1523 O O . ALA B 1 77 ? 24.007 -41.490 -56.928 1.00 66.13 77 ALA A O 1
ATOM 1525 N N . ASN B 1 78 ? 26.125 -40.806 -56.511 1.00 57.57 78 ASN A N 1
ATOM 1526 C CA . ASN B 1 78 ? 26.784 -41.860 -57.300 1.00 59.02 78 ASN A CA 1
ATOM 1527 C C . ASN B 1 78 ? 26.243 -42.018 -58.718 1.00 55.65 78 ASN A C 1
ATOM 1528 O O . ASN B 1 78 ? 26.023 -43.133 -59.197 1.00 49.04 78 ASN A O 1
ATOM 1533 N N . ILE B 1 79 ? 26.040 -40.902 -59.378 1.00 51.63 79 ILE A N 1
ATOM 1534 C CA . ILE B 1 79 ? 25.438 -40.890 -60.681 1.00 44.49 79 ILE A CA 1
ATOM 1535 C C . ILE B 1 79 ? 26.298 -40.066 -61.605 1.00 46.49 79 ILE A C 1
ATOM 1536 O O . ILE B 1 79 ? 26.971 -39.170 -61.167 1.00 41.70 79 ILE A O 1
ATOM 1541 N N . VAL B 1 80 ? 26.216 -40.354 -62.883 1.00 40.51 80 VAL A N 1
ATOM 1542 C CA . VAL B 1 80 ? 26.807 -39.514 -63.872 1.00 36.89 80 VAL A CA 1
ATOM 1543 C C . VAL B 1 80 ? 25.714 -38.842 -64.688 1.00 35.79 80 VAL A C 1
ATOM 1544 O O . VAL B 1 80 ? 24.751 -39.447 -65.040 1.00 34.76 80 VAL A O 1
ATOM 1548 N N . LEU B 1 81 ? 25.881 -37.564 -64.946 1.00 33.00 81 LEU A N 1
ATOM 1549 C CA . LEU B 1 81 ? 24.915 -36.783 -65.709 1.00 36.90 81 LEU A CA 1
ATOM 1550 C C . LEU B 1 81 ? 25.531 -36.414 -67.061 1.00 33.15 81 LEU A C 1
ATOM 1551 O O . LEU B 1 81 ? 26.558 -35.735 -67.106 1.00 34.81 81 LEU A O 1
ATOM 1556 N N . PHE B 1 82 ? 24.941 -36.870 -68.161 1.00 33.13 82 PHE A N 1
ATOM 1557 C CA . PHE B 1 82 ? 25.452 -36.408 -69.446 1.00 33.71 82 PHE A CA 1
ATOM 1558 C C . PHE B 1 82 ? 24.392 -35.592 -70.180 1.00 32.18 82 PHE A C 1
ATOM 1559 O O . PHE B 1 82 ? 23.227 -35.946 -70.200 1.00 29.49 82 PHE A O 1
ATOM 1567 N 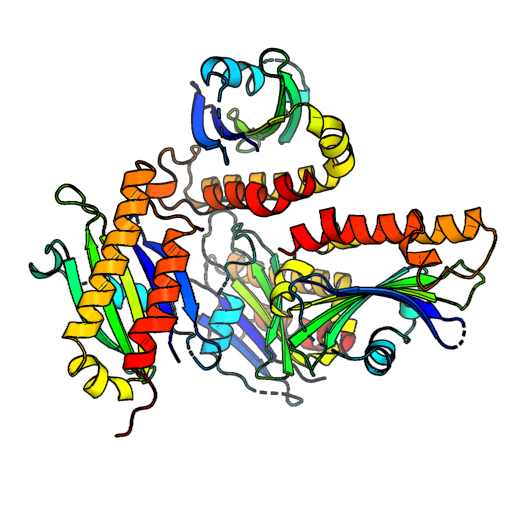N . THR B 1 83 ? 24.831 -34.467 -70.741 1.00 29.27 83 THR A N 1
ATOM 1568 C CA . THR B 1 83 ? 23.941 -33.437 -71.281 1.00 32.51 83 THR A CA 1
ATOM 1569 C C . THR B 1 83 ? 24.286 -33.029 -72.710 1.00 27.56 83 THR A C 1
ATOM 1570 O O . THR B 1 83 ? 25.442 -32.739 -73.014 1.00 34.50 83 THR A O 1
ATOM 1574 N N . ARG B 1 84 ? 23.287 -33.047 -73.582 1.00 26.55 84 ARG A N 1
ATOM 1575 C CA . ARG B 1 84 ? 23.372 -32.405 -74.887 1.00 28.34 84 ARG A CA 1
ATOM 1576 C C . ARG B 1 84 ? 22.671 -31.059 -74.772 1.00 27.92 84 ARG A C 1
ATOM 1577 O O . ARG B 1 84 ? 21.489 -31.010 -74.448 1.00 27.54 84 ARG A O 1
ATOM 1585 N N . ILE B 1 85 ? 23.387 -29.978 -75.032 1.00 29.43 85 ILE A N 1
ATOM 1586 C CA . ILE B 1 85 ? 22.780 -28.664 -74.914 1.00 28.74 85 ILE A CA 1
ATOM 1587 C C . ILE B 1 85 ? 23.002 -27.858 -76.181 1.00 29.47 85 ILE A C 1
ATOM 1588 O O . ILE B 1 85 ? 24.105 -27.828 -76.715 1.00 32.81 85 ILE A O 1
ATOM 1593 N N . PHE B 1 86 ? 21.952 -27.215 -76.667 1.00 22.29 86 PHE A N 1
ATOM 1594 C CA . PHE B 1 86 ? 22.032 -26.504 -77.946 1.00 32.21 86 PHE A CA 1
ATOM 1595 C C . PHE B 1 86 ? 21.151 -25.252 -77.998 1.00 29.60 86 PHE A C 1
ATOM 1596 O O . PHE B 1 86 ? 20.128 -25.178 -77.308 1.00 25.77 86 PHE A O 1
ATOM 1604 N N . TYR B 1 87 ? 21.500 -24.314 -78.882 1.00 27.90 87 TYR A N 1
ATOM 1605 C CA . TYR B 1 87 ? 20.711 -23.090 -79.043 1.00 28.76 87 TYR A CA 1
ATOM 1606 C C . TYR B 1 87 ? 19.626 -23.371 -80.041 1.00 32.83 87 TYR A C 1
ATOM 1607 O O . TYR B 1 87 ? 19.758 -24.283 -80.832 1.00 37.19 87 TYR A O 1
ATOM 1616 N N . LEU B 1 88 ? 18.530 -22.623 -79.957 1.00 37.01 88 LEU A N 1
ATOM 1617 C CA . LEU B 1 88 ? 17.428 -22.743 -80.909 1.00 39.36 88 LEU A CA 1
ATOM 1618 C C . LEU B 1 88 ? 17.909 -22.472 -82.331 1.00 39.29 88 LEU A C 1
ATOM 1619 O O . LEU B 1 88 ? 17.449 -23.111 -83.271 1.00 42.47 88 LEU A O 1
ATOM 1624 N N . ASN B 1 89 ? 18.781 -21.473 -82.483 1.00 37.57 89 ASN A N 1
ATOM 1625 C CA . ASN B 1 89 ? 19.399 -21.117 -83.771 1.00 38.72 89 ASN A CA 1
ATOM 1626 C C . ASN B 1 89 ? 20.526 -20.127 -83.513 1.00 40.16 89 ASN A C 1
ATOM 1627 O O . ASN B 1 89 ? 20.741 -19.738 -82.356 1.00 33.68 89 ASN A O 1
ATOM 1632 N N . GLU B 1 90 ? 21.174 -19.684 -84.578 1.00 37.34 90 GLU A N 1
ATOM 1633 C CA . GLU B 1 90 ? 22.304 -18.775 -84.499 1.00 51.35 90 GLU A CA 1
ATOM 1634 C C . GLU B 1 90 ? 21.933 -17.453 -83.837 1.00 44.97 90 GLU A C 1
ATOM 1635 O O . GLU B 1 90 ? 22.713 -16.893 -83.124 1.00 41.34 90 GLU A O 1
ATOM 1641 N N . LYS B 1 91 ? 20.728 -16.973 -84.063 1.00 37.54 91 LYS A N 1
ATOM 1642 C CA . LYS B 1 91 ? 20.322 -15.673 -83.526 1.00 42.22 91 LYS A CA 1
ATOM 1643 C C . LYS B 1 91 ? 19.757 -15.772 -82.129 1.00 45.69 91 LYS A C 1
ATOM 1644 O O . LYS B 1 91 ? 19.579 -14.758 -81.459 1.00 46.59 91 LYS A O 1
ATOM 1646 N N . SER B 1 92 ? 19.503 -16.997 -81.674 1.00 44.14 92 SER A N 1
ATOM 1647 C CA . SER B 1 92 ? 18.828 -17.182 -80.406 1.00 36.90 92 SER A CA 1
ATOM 1648 C C . SER B 1 92 ? 19.792 -17.281 -79.235 1.00 37.80 92 SER A C 1
ATOM 1649 O O . SER B 1 92 ? 20.908 -17.768 -79.354 1.00 43.25 92 SER A O 1
ATOM 1652 N N . THR B 1 93 ? 19.320 -16.843 -78.081 1.00 43.64 93 THR A N 1
ATOM 1653 C CA . THR B 1 93 ? 20.092 -16.886 -76.861 1.00 41.56 93 THR A CA 1
ATOM 1654 C C . THR B 1 93 ? 19.540 -18.003 -75.957 1.00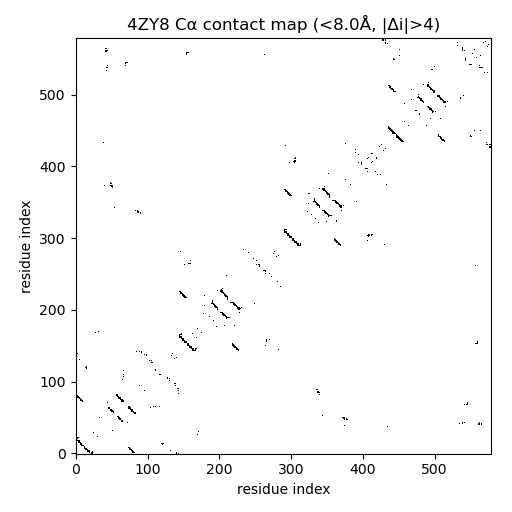 38.99 93 THR A C 1
ATOM 1655 O O . THR B 1 93 ? 20.087 -18.289 -74.894 1.00 42.04 93 THR A O 1
ATOM 1659 N N . LEU B 1 94 ? 18.439 -18.624 -76.381 1.00 34.91 94 LEU A N 1
ATOM 1660 C CA . LEU B 1 94 ? 17.807 -19.660 -75.576 1.00 37.91 94 LEU A CA 1
ATOM 1661 C C . LEU B 1 94 ? 18.401 -21.016 -75.862 1.00 39.05 94 LEU A C 1
ATOM 1662 O O . LEU B 1 94 ? 18.616 -21.360 -77.023 1.00 35.37 94 LEU A O 1
ATOM 1667 N N . ARG B 1 95 ? 18.654 -21.776 -74.802 1.00 36.14 95 ARG A N 1
ATOM 1668 C CA . ARG B 1 95 ? 19.212 -23.117 -74.939 1.00 36.83 95 ARG A CA 1
ATOM 1669 C C . ARG B 1 95 ? 18.236 -24.177 -74.491 1.00 40.36 95 ARG A C 1
ATOM 1670 O O . ARG B 1 95 ? 17.475 -23.984 -73.538 1.00 43.10 95 ARG A O 1
ATOM 1678 N N . ILE B 1 96 ? 18.279 -25.303 -75.188 1.00 33.14 96 ILE A N 1
ATOM 1679 C CA . ILE B 1 96 ? 17.553 -26.498 -74.814 1.00 29.19 96 ILE A CA 1
ATOM 1680 C C . ILE B 1 96 ? 18.554 -27.556 -74.384 1.00 28.78 96 ILE A C 1
ATOM 1681 O O . ILE B 1 96 ? 19.632 -27.675 -74.971 1.00 32.61 96 ILE A O 1
ATOM 1686 N N . ALA B 1 97 ? 18.213 -28.308 -73.346 1.00 25.71 97 ALA A N 1
ATOM 1687 C CA . ALA B 1 97 ? 19.090 -29.347 -72.824 1.00 29.04 97 ALA A CA 1
ATOM 1688 C C . ALA B 1 97 ? 18.399 -30.692 -72.794 1.00 34.49 97 ALA A C 1
ATOM 1689 O O . ALA B 1 97 ? 17.221 -30.804 -72.412 1.00 27.88 97 ALA A O 1
ATOM 1691 N N . ILE B 1 98 ? 19.130 -31.719 -73.221 1.00 26.50 98 ILE A N 1
ATOM 1692 C CA . ILE B 1 98 ? 18.672 -33.098 -73.103 1.00 26.44 98 ILE A CA 1
ATOM 1693 C C . ILE B 1 98 ? 19.652 -33.758 -72.181 1.00 31.45 98 ILE A C 1
ATOM 1694 O O . ILE B 1 98 ? 20.819 -33.949 -72.548 1.00 28.57 98 ILE A O 1
ATOM 1699 N N . SER B 1 99 ? 19.215 -34.042 -70.966 1.00 28.78 99 SER A N 1
ATOM 1700 C CA . SER B 1 99 ? 20.129 -34.511 -69.938 1.00 29.50 99 SER A CA 1
ATOM 1701 C C . SER B 1 99 ? 19.702 -35.870 -69.453 1.00 31.07 99 SER A C 1
ATOM 1702 O O . SER B 1 99 ? 18.513 -36.177 -69.469 1.00 33.39 99 SER A O 1
ATOM 1705 N N . CYS B 1 100 ? 20.675 -36.690 -69.059 1.00 29.86 100 CYS A N 1
ATOM 1706 C CA . CYS B 1 100 ? 20.397 -38.053 -68.612 1.00 30.48 100 CYS A CA 1
ATOM 1707 C C . CYS B 1 100 ? 21.246 -38.451 -67.408 1.00 33.78 100 CYS A C 1
ATOM 1708 O O . CYS B 1 100 ? 22.467 -38.300 -67.453 1.00 28.60 100 CYS A O 1
ATOM 1711 N N . CYS B 1 101 ? 20.595 -38.953 -66.347 1.00 32.98 101 CYS A N 1
ATOM 1712 C CA . CYS B 1 101 ? 21.299 -39.533 -65.192 1.00 37.02 101 CYS A CA 1
ATOM 1713 C C . CYS B 1 101 ? 21.339 -41.047 -65.276 1.00 36.65 101 CYS A C 1
ATOM 1714 O O . CYS B 1 101 ? 20.306 -41.679 -65.449 1.00 36.97 101 CYS A O 1
ATOM 1717 N N . VAL B 1 102 ? 22.527 -41.618 -65.127 1.00 36.96 102 VAL A N 1
ATOM 1718 C CA . VAL B 1 102 ? 22.694 -43.062 -64.979 1.00 39.33 102 VAL A CA 1
ATOM 1719 C C . VAL B 1 102 ? 23.749 -43.298 -63.895 1.00 40.64 102 VAL A C 1
ATOM 1720 O O . VAL B 1 102 ? 24.459 -42.368 -63.512 1.00 34.96 102 VAL A O 1
ATOM 1724 N N . THR B 1 103 ? 23.873 -44.530 -63.438 1.00 44.17 103 THR A N 1
ATOM 1725 C CA . THR B 1 103 ? 24.841 -44.879 -62.418 1.00 42.56 103 THR A CA 1
ATOM 1726 C C . THR B 1 103 ? 26.235 -44.539 -62.847 1.00 45.87 103 THR A C 1
ATOM 1727 O O . THR B 1 103 ? 26.589 -44.690 -63.983 1.00 38.62 103 THR A O 1
ATOM 1731 N N . ASP B 1 104 ? 27.041 -44.098 -61.907 1.00 42.33 104 ASP A N 1
ATOM 1732 C CA . ASP B 1 104 ? 28.423 -43.707 -62.157 1.00 44.32 104 ASP A CA 1
ATOM 1733 C C . ASP B 1 104 ? 29.345 -44.835 -62.655 1.00 49.27 104 ASP A C 1
ATOM 1734 O O . ASP B 1 104 ? 30.372 -44.598 -63.242 1.00 43.98 104 ASP A O 1
ATOM 1736 N N . ASP B 1 105 ? 28.951 -46.062 -62.408 1.00 41.38 105 ASP A N 1
ATOM 1737 C CA . ASP B 1 105 ? 29.700 -47.191 -62.869 1.00 48.31 105 ASP A CA 1
ATOM 1738 C C . ASP B 1 105 ? 29.650 -47.322 -64.374 1.00 48.07 105 ASP A C 1
ATOM 1739 O O . ASP B 1 105 ? 30.369 -48.093 -64.943 1.00 46.04 105 ASP A O 1
ATOM 1741 N N . VAL B 1 106 ? 28.772 -46.565 -65.005 1.00 42.80 106 VAL A N 1
ATOM 1742 C CA . VAL B 1 106 ? 28.542 -46.653 -66.454 1.00 38.86 106 VAL A CA 1
ATOM 1743 C C . VAL B 1 106 ? 29.570 -45.836 -67.231 1.00 41.80 106 VAL A C 1
ATOM 1744 O O . VAL B 1 106 ? 29.733 -46.008 -68.441 1.00 43.63 106 VAL A O 1
ATOM 1748 N N . LEU B 1 107 ? 30.291 -44.966 -66.527 1.00 38.52 107 LEU A N 1
ATOM 1749 C CA . LEU B 1 107 ? 31.202 -44.022 -67.174 1.00 42.03 107 LEU A CA 1
ATOM 1750 C C . LEU B 1 107 ? 32.208 -44.631 -68.186 1.00 40.41 107 LEU A C 1
ATOM 1751 O O . LEU B 1 107 ? 32.424 -44.053 -69.262 1.00 40.13 107 LEU A O 1
ATOM 1756 N N . PRO B 1 108 ? 32.841 -45.774 -67.853 1.00 41.98 108 PRO A N 1
ATOM 1757 C CA . PRO B 1 108 ? 33.746 -46.341 -68.869 1.00 40.53 108 PRO A CA 1
ATOM 1758 C C . PRO B 1 108 ? 33.018 -46.708 -70.168 1.00 32.98 108 PRO A C 1
ATOM 1759 O O . PRO B 1 108 ? 33.500 -46.438 -71.264 1.00 35.21 108 PRO A O 1
ATOM 1763 N N . VAL B 1 109 ? 31.827 -47.276 -70.021 1.00 38.04 109 VAL A N 1
ATOM 1764 C CA . VAL B 1 109 ? 31.018 -47.694 -71.158 1.00 39.57 109 VAL A CA 1
ATOM 1765 C C . VAL B 1 109 ? 30.446 -46.478 -71.904 1.00 40.55 109 VAL A C 1
ATOM 1766 O O . VAL B 1 109 ? 30.460 -46.442 -73.132 1.00 37.87 109 VAL A O 1
ATOM 1770 N N . LEU B 1 110 ? 29.969 -45.480 -71.157 1.00 37.02 110 LEU A N 1
ATOM 1771 C CA . LEU B 1 110 ? 29.509 -44.222 -71.753 1.00 40.11 110 LEU A CA 1
ATOM 1772 C C . LEU B 1 110 ? 30.600 -43.569 -72.607 1.00 38.74 110 LEU A C 1
ATOM 1773 O O . LEU B 1 110 ? 30.332 -43.083 -73.715 1.00 32.92 110 LEU A O 1
ATOM 1778 N N . THR B 1 111 ? 31.837 -43.566 -72.117 1.00 37.76 111 THR A N 1
ATOM 1779 C CA . THR B 1 111 ? 32.909 -42.881 -72.850 1.00 29.31 111 THR A CA 1
ATOM 1780 C C . THR B 1 111 ? 33.395 -43.740 -74.033 1.00 35.47 111 THR A C 1
ATOM 1781 O O . THR B 1 111 ? 33.768 -43.219 -75.089 1.00 37.32 111 THR A O 1
ATOM 1785 N N . GLU B 1 112 ? 33.373 -45.058 -73.874 1.00 38.19 112 GLU A N 1
ATOM 1786 C CA . GLU B 1 112 ? 33.725 -45.956 -74.976 1.00 37.49 112 GLU A CA 1
ATOM 1787 C C . GLU B 1 112 ? 32.732 -45.890 -76.130 1.00 34.58 112 GLU A C 1
ATOM 1788 O O . GLU B 1 112 ? 33.120 -45.962 -77.288 1.00 38.82 112 GLU A O 1
ATOM 1790 N N . CYS B 1 113 ? 31.453 -45.755 -75.801 1.00 35.81 113 CYS A N 1
ATOM 1791 C CA A CYS B 1 113 ? 30.393 -45.763 -76.808 0.83 37.25 113 CYS A CA 1
ATOM 1792 C CA B CYS B 1 113 ? 30.493 -45.763 -76.808 0.17 37.18 113 CYS A CA 1
ATOM 1793 C C . CYS B 1 113 ? 29.985 -44.366 -77.275 1.00 31.84 113 CYS A C 1
ATOM 1794 O O . CYS B 1 113 ? 29.030 -44.226 -78.042 1.00 31.10 113 CYS A O 1
ATOM 1799 N N . TRP B 1 114 ? 30.714 -43.348 -76.831 1.00 32.87 114 TRP A N 1
ATOM 1800 C CA . TRP B 1 114 ? 30.273 -41.971 -77.044 1.00 29.90 114 TRP A CA 1
ATOM 1801 C C . TRP B 1 114 ? 29.948 -41.604 -78.502 1.00 27.47 114 TRP A C 1
ATOM 1802 O O . TRP B 1 114 ? 28.945 -40.930 -78.725 1.00 30.99 114 TRP A O 1
ATOM 1813 N N . PRO B 1 115 ? 30.758 -42.050 -79.485 1.00 34.79 115 PRO A N 1
ATOM 1814 C CA . PRO B 1 115 ? 30.402 -41.660 -80.855 1.00 31.47 115 PRO A CA 1
ATOM 1815 C C . PRO B 1 115 ? 29.005 -42.129 -81.255 1.00 29.67 115 PRO A C 1
ATOM 1816 O O . PRO B 1 115 ? 28.309 -41.402 -81.949 1.00 27.81 115 PRO A O 1
ATOM 1820 N N . HIS B 1 116 ? 28.579 -43.291 -80.766 1.00 23.74 116 HIS A N 1
ATOM 1821 C CA . HIS B 1 116 ? 27.238 -43.777 -81.065 1.00 26.17 116 HIS A CA 1
ATOM 1822 C C . HIS B 1 116 ? 26.186 -42.935 -80.377 1.00 26.38 116 HIS A C 1
ATOM 1823 O O . HIS B 1 116 ? 25.191 -42.532 -80.981 1.00 24.79 116 HIS A O 1
ATOM 1830 N N . ILE B 1 117 ? 26.386 -42.716 -79.106 1.00 25.38 117 ILE A N 1
ATOM 1831 C CA . ILE B 1 117 ? 25.467 -41.962 -78.315 1.00 22.79 117 ILE A CA 1
ATOM 1832 C C . ILE B 1 117 ? 25.324 -40.535 -78.795 1.00 23.33 117 ILE A C 1
ATOM 1833 O O . ILE B 1 117 ? 24.251 -40.057 -78.905 1.00 25.65 117 ILE A O 1
ATOM 1838 N N . SER B 1 118 ? 26.415 -39.913 -79.165 1.00 20.47 118 SER A N 1
ATOM 1839 C CA . SER B 1 118 ? 26.384 -38.577 -79.674 1.00 27.62 118 SER A CA 1
ATOM 1840 C C . SER B 1 118 ? 25.625 -38.504 -80.988 1.00 31.27 118 SER A C 1
ATOM 1841 O O . SER B 1 118 ? 24.929 -37.560 -81.248 1.00 26.99 118 SER A O 1
ATOM 1844 N N . SER B 1 119 ? 25.734 -39.544 -81.781 1.00 24.20 119 SER A N 1
ATOM 1845 C CA . SER B 1 119 ? 24.928 -39.572 -83.010 1.00 25.06 119 SER A CA 1
ATOM 1846 C C . SER B 1 119 ? 23.421 -39.686 -82.739 1.00 26.81 119 SER A C 1
ATOM 1847 O O . SER B 1 119 ? 22.624 -39.050 -83.443 1.00 24.70 119 SER A O 1
ATOM 1850 N N . PHE B 1 120 ? 23.010 -40.481 -81.745 1.00 23.71 120 PHE A N 1
ATOM 1851 C CA . PHE B 1 120 ? 21.574 -40.568 -81.414 1.00 28.00 120 PHE A CA 1
ATOM 1852 C C . PHE B 1 120 ? 21.093 -39.237 -80.810 1.00 25.15 120 PHE A C 1
ATOM 1853 O O . PHE B 1 120 ? 19.975 -38.801 -81.046 1.00 27.26 120 PHE A O 1
ATOM 1861 N N . LEU B 1 121 ? 21.958 -38.592 -80.047 1.00 24.32 121 LEU A N 1
ATOM 1862 C CA . LEU B 1 121 ? 21.618 -37.293 -79.476 1.00 29.84 121 LEU A CA 1
ATOM 1863 C C . LEU B 1 121 ? 21.420 -36.245 -80.584 1.00 29.54 121 LEU A C 1
ATOM 1864 O O . LEU B 1 121 ? 20.576 -35.368 -80.442 1.00 30.57 121 LEU A O 1
ATOM 1869 N N . ASP B 1 122 ? 22.185 -36.344 -81.676 1.00 27.67 122 ASP A N 1
ATOM 1870 C CA . ASP B 1 122 ? 21.971 -35.484 -82.850 1.00 21.69 122 ASP A CA 1
ATOM 1871 C C . ASP B 1 122 ? 20.546 -35.636 -83.406 1.00 30.92 122 ASP A C 1
ATOM 1872 O O . ASP B 1 122 ? 19.910 -34.631 -83.763 1.00 29.46 122 ASP A O 1
ATOM 1877 N N . GLN B 1 123 ? 20.047 -36.874 -83.501 1.00 25.91 123 GLN A N 1
ATOM 1878 C CA . GLN B 1 123 ? 18.656 -37.118 -83.941 1.00 30.06 123 GLN A CA 1
ATOM 1879 C C . GLN B 1 123 ? 17.606 -36.494 -82.977 1.00 30.03 123 GLN A C 1
ATOM 1880 O O . GLN B 1 123 ? 16.577 -35.937 -83.417 1.00 31.04 123 GLN A O 1
ATOM 1886 N N . CYS B 1 124 ? 17.846 -36.642 -81.672 1.00 24.09 124 CYS A N 1
ATOM 1887 C CA . CYS B 1 124 ? 16.988 -36.040 -80.637 1.00 25.94 124 CYS A CA 1
ATOM 1888 C C . CYS B 1 124 ? 16.975 -34.511 -80.731 1.00 28.64 124 CYS A C 1
ATOM 1889 O O . CYS B 1 124 ? 15.917 -33.897 -80.668 1.00 26.58 124 CYS A O 1
ATOM 1892 N N . GLU B 1 125 ? 18.153 -33.910 -80.885 1.00 24.71 125 GLU A N 1
ATOM 1893 C CA . GLU B 1 125 ? 18.263 -32.457 -81.078 1.00 28.15 125 GLU A CA 1
ATOM 1894 C C . GLU B 1 125 ? 17.469 -31.994 -82.323 1.00 31.83 125 GLU A C 1
ATOM 1895 O O . GLU B 1 125 ? 16.625 -31.073 -82.243 1.00 29.48 125 GLU A O 1
ATOM 1901 N N . ASN B 1 126 ? 17.685 -32.667 -83.452 1.00 26.54 126 ASN A N 1
ATOM 1902 C CA . ASN B 1 126 ? 16.946 -32.373 -84.685 1.00 31.04 126 ASN A CA 1
ATOM 1903 C C . ASN B 1 126 ? 15.432 -32.489 -84.502 1.00 31.09 126 ASN A C 1
ATOM 1904 O O . ASN B 1 126 ? 14.668 -31.720 -85.086 1.00 32.50 126 ASN A O 1
ATOM 1909 N N . THR B 1 127 ? 15.013 -33.439 -83.676 1.00 27.32 127 THR A N 1
ATOM 1910 C CA . THR B 1 127 ? 13.597 -33.691 -83.431 1.00 30.18 127 THR A CA 1
ATOM 1911 C C . THR B 1 127 ? 12.935 -32.516 -82.704 1.00 29.05 127 THR A C 1
ATOM 1912 O O . THR B 1 127 ? 11.900 -32.017 -83.139 1.00 32.77 127 THR A O 1
ATOM 1916 N N . LEU B 1 128 ? 13.562 -32.046 -81.635 1.00 30.29 128 LEU A N 1
ATOM 1917 C CA . LEU B 1 128 ? 13.030 -30.933 -80.857 1.00 32.74 128 LEU A CA 1
ATOM 1918 C C . LEU B 1 128 ? 13.058 -29.615 -81.660 1.00 35.23 128 LEU A C 1
ATOM 1919 O O . LEU B 1 128 ? 12.134 -28.804 -81.579 1.00 32.44 128 LEU A O 1
ATOM 1924 N N . LEU B 1 129 ? 14.117 -29.408 -82.433 1.00 30.44 129 LEU A N 1
ATOM 1925 C CA . LEU B 1 129 ? 14.221 -28.206 -83.263 1.00 34.76 129 LEU A CA 1
ATOM 1926 C C . LEU B 1 129 ? 13.141 -28.185 -84.339 1.00 36.50 129 LEU A C 1
ATOM 1927 O O . LEU B 1 129 ? 12.604 -27.130 -84.677 1.00 38.34 129 LEU A O 1
ATOM 1932 N N . LYS B 1 130 ? 12.812 -29.360 -84.850 1.00 31.31 130 LYS A N 1
ATOM 1933 C CA . LYS B 1 130 ? 11.751 -29.491 -85.823 1.00 33.57 130 LYS A CA 1
ATOM 1934 C C . LYS B 1 130 ? 10.401 -29.130 -85.231 1.00 38.78 130 LYS A C 1
ATOM 1935 O O . LYS B 1 130 ? 9.607 -28.461 -85.882 1.00 39.56 130 LYS A O 1
ATOM 1941 N N . TYR B 1 131 ? 10.154 -29.541 -83.991 1.00 36.85 131 TYR A N 1
ATOM 1942 C CA . TYR B 1 131 ? 8.912 -29.176 -83.323 1.00 38.77 131 TYR A CA 1
ATOM 1943 C C . TYR B 1 131 ? 8.779 -27.653 -83.242 1.00 41.33 131 TYR A C 1
ATOM 1944 O O . TYR B 1 131 ? 7.702 -27.109 -83.471 1.00 42.81 131 TYR A O 1
ATOM 1953 N N . LEU B 1 132 ? 9.868 -26.983 -82.867 1.00 37.83 132 LEU A N 1
ATOM 1954 C CA . LEU B 1 132 ? 9.883 -25.525 -82.729 1.00 37.25 132 LEU A CA 1
ATOM 1955 C C . LEU B 1 132 ? 9.674 -24.793 -84.076 1.00 47.48 132 LEU A C 1
ATOM 1956 O O . LEU B 1 132 ? 8.906 -23.831 -84.175 1.00 43.93 132 LEU A O 1
ATOM 1961 N N . ALA B 1 133 ? 10.343 -25.267 -85.120 1.00 39.03 133 ALA A N 1
ATOM 1962 C CA . ALA B 1 133 ? 10.157 -24.687 -86.440 1.00 42.45 133 ALA A CA 1
ATOM 1963 C C . ALA B 1 133 ? 8.725 -24.915 -86.968 1.00 48.04 133 ALA A C 1
ATOM 1964 O O . ALA B 1 133 ? 8.096 -23.992 -87.494 1.00 49.57 133 ALA A O 1
ATOM 1966 N N . LYS B 1 134 ? 8.209 -26.130 -86.779 1.00 46.39 134 LYS A N 1
ATOM 1967 C CA . LYS B 1 134 ? 6.866 -26.517 -87.214 1.00 48.91 134 LYS A CA 1
ATOM 1968 C C . LYS B 1 134 ? 5.788 -25.591 -86.665 1.00 53.89 134 LYS A C 1
ATOM 1969 O O . LYS B 1 134 ? 4.859 -25.204 -87.380 1.00 54.38 134 LYS A O 1
ATOM 1975 N N . ASN B 1 135 ? 5.911 -25.248 -85.386 1.00 50.91 135 ASN A N 1
ATOM 1976 C CA . ASN B 1 135 ? 4.885 -24.467 -84.705 1.00 53.86 135 ASN A CA 1
ATOM 1977 C C . ASN B 1 135 ? 5.258 -22.993 -84.559 1.00 52.25 135 ASN A C 1
ATOM 1978 O O . ASN B 1 135 ? 4.590 -22.241 -83.844 1.00 54.74 135 ASN A O 1
ATOM 1983 N N . ASP B 1 136 ? 6.288 -22.582 -85.253 1.00 53.83 136 ASP A N 1
ATOM 1984 C CA . ASP B 1 136 ? 6.724 -21.218 -85.194 1.00 58.94 136 ASP A CA 1
ATOM 1985 C C . ASP B 1 136 ? 6.769 -20.697 -83.775 1.00 57.64 136 ASP A C 1
ATOM 1986 O O . ASP B 1 136 ? 6.186 -19.678 -83.467 1.00 54.04 136 ASP A O 1
ATOM 1991 N N . THR B 1 137 ? 7.478 -21.411 -82.916 1.00 51.51 137 THR A N 1
ATOM 1992 C CA . THR B 1 137 ? 7.587 -21.009 -81.517 1.00 46.09 137 THR A CA 1
ATOM 1993 C C . THR B 1 137 ? 9.018 -21.181 -81.009 1.00 50.16 137 THR A C 1
ATOM 1994 O O . THR B 1 137 ? 9.845 -21.855 -81.636 1.00 51.89 137 THR A O 1
ATOM 1998 N N . GLN B 1 138 ? 9.302 -20.613 -79.851 1.00 45.38 138 GLN A N 1
ATOM 1999 C CA . GLN B 1 138 ? 10.565 -20.801 -79.162 1.00 44.95 138 GLN A CA 1
ATOM 2000 C C . GLN B 1 138 ? 10.419 -21.693 -77.952 1.00 46.00 138 GLN A C 1
ATOM 2001 O O . GLN B 1 138 ? 11.353 -21.900 -77.230 1.00 44.32 138 GLN A O 1
ATOM 2007 N N . PHE B 1 139 ? 9.226 -22.189 -77.712 1.00 45.25 139 PHE A N 1
ATOM 2008 C CA . PHE B 1 139 ? 8.944 -22.847 -76.463 1.00 41.74 139 PHE A CA 1
ATOM 2009 C C . PHE B 1 139 ? 8.461 -24.243 -76.623 1.00 46.55 139 PHE A C 1
ATOM 2010 O O . PHE B 1 139 ? 7.556 -24.502 -77.365 1.00 45.02 139 PHE A O 1
ATOM 2018 N N . LEU B 1 140 ? 9.072 -25.154 -75.902 1.00 45.54 140 LEU A N 1
ATOM 2019 C CA . LEU B 1 140 ? 8.624 -26.517 -75.912 1.00 40.92 140 LEU A CA 1
ATOM 2020 C C . LEU B 1 140 ? 7.342 -26.676 -75.118 1.00 43.84 140 LEU A C 1
ATOM 2021 O O . LEU B 1 140 ? 7.006 -25.846 -74.317 1.00 44.41 140 LEU A O 1
ATOM 2026 N N . PRO B 1 141 ? 6.584 -27.713 -75.379 1.00 47.29 141 PRO A N 1
ATOM 2027 C CA . PRO B 1 141 ? 5.321 -27.901 -74.679 1.00 57.39 141 PRO A CA 1
ATOM 2028 C C . PRO B 1 141 ? 5.512 -28.226 -73.207 1.00 62.16 141 PRO A C 1
ATOM 2029 O O . PRO B 1 141 ? 6.484 -28.849 -72.860 1.00 61.39 141 PRO A O 1
ATOM 2033 N N . HIS B 1 142 ? 4.594 -27.813 -72.356 1.00 64.88 142 HIS A N 1
ATOM 2034 C CA . HIS B 1 142 ? 4.720 -28.131 -70.940 1.00 75.88 142 HIS A CA 1
ATOM 2035 C C . HIS B 1 142 ? 4.486 -29.618 -70.631 1.00 76.26 142 HIS A C 1
ATOM 2036 O O . HIS B 1 142 ? 3.714 -30.298 -71.310 1.00 75.93 142 HIS A O 1
ATOM 2043 N N . CYS B 1 149 ? 2.808 -35.054 -77.089 1.00 53.53 149 CYS A N 1
ATOM 2044 C CA . CYS B 1 149 ? 3.688 -34.403 -78.062 1.00 52.07 149 CYS A CA 1
ATOM 2045 C C . CYS B 1 149 ? 4.533 -35.470 -78.724 1.00 43.83 149 CYS A C 1
ATOM 2046 O O . CYS B 1 149 ? 5.368 -36.097 -78.071 1.00 47.47 149 CYS A O 1
ATOM 2049 N N . ILE B 1 150 ? 4.312 -35.681 -80.019 1.00 43.71 150 ILE A N 1
ATOM 2050 C CA . ILE B 1 150 ? 4.928 -36.802 -80.713 1.00 49.40 150 ILE A CA 1
ATOM 2051 C C . ILE B 1 150 ? 6.444 -36.670 -80.720 1.00 41.25 150 ILE A C 1
ATOM 2052 O O . ILE B 1 150 ? 7.151 -37.658 -80.583 1.00 44.03 150 ILE A O 1
ATOM 2057 N N . GLU B 1 151 ? 6.944 -35.445 -80.827 1.00 40.54 151 GLU A N 1
ATOM 2058 C CA . GLU B 1 151 ? 8.387 -35.236 -80.892 1.00 40.22 151 GLU A CA 1
ATOM 2059 C C . GLU B 1 151 ? 9.072 -35.536 -79.565 1.00 38.30 151 GLU A C 1
ATOM 2060 O O . GLU B 1 151 ? 10.154 -36.115 -79.529 1.00 35.10 151 GLU A O 1
ATOM 2066 N N . VAL B 1 152 ? 8.435 -35.150 -78.472 1.00 39.11 152 VAL A N 1
ATOM 2067 C CA . VAL B 1 152 ? 8.992 -35.411 -77.148 1.00 34.12 152 VAL A CA 1
ATOM 2068 C C . VAL B 1 152 ? 8.987 -36.902 -76.869 1.00 36.18 152 VAL A C 1
ATOM 2069 O O . VAL B 1 152 ? 9.979 -37.453 -76.373 1.00 33.98 152 VAL A O 1
ATOM 2073 N N . ALA B 1 153 ? 7.902 -37.565 -77.252 1.00 34.97 153 ALA A N 1
ATOM 2074 C CA . ALA B 1 153 ? 7.791 -39.014 -77.081 1.00 37.87 153 ALA A CA 1
ATOM 2075 C C . ALA B 1 153 ? 8.869 -39.739 -77.863 1.00 37.80 153 ALA A C 1
ATOM 2076 O O . ALA B 1 153 ? 9.391 -40.771 -77.422 1.00 38.43 153 ALA A O 1
ATOM 2078 N N . ALA B 1 154 ? 9.175 -39.219 -79.050 1.00 35.38 154 ALA A N 1
ATOM 2079 C CA . ALA B 1 154 ? 10.221 -39.806 -79.876 1.00 30.70 154 ALA A CA 1
ATOM 2080 C C . ALA B 1 154 ? 11.593 -39.729 -79.196 1.00 31.88 154 ALA A C 1
ATOM 2081 O O . ALA B 1 154 ? 12.378 -40.668 -79.277 1.00 29.20 154 ALA A O 1
ATOM 2083 N N . VAL B 1 155 ? 11.890 -38.610 -78.538 1.00 29.56 155 VAL A N 1
ATOM 2084 C CA . VAL B 1 155 ? 13.160 -38.485 -77.821 1.00 31.09 155 VAL A CA 1
ATOM 2085 C C . VAL B 1 155 ? 13.246 -39.513 -76.681 1.00 36.38 155 VAL A C 1
ATOM 2086 O O . VAL B 1 155 ? 14.258 -40.217 -76.533 1.00 33.95 155 VAL A O 1
ATOM 2090 N N . LEU B 1 156 ? 12.173 -39.631 -75.907 1.00 30.44 156 LEU A N 1
ATOM 2091 C CA . LEU B 1 156 ? 12.112 -40.639 -74.845 1.00 32.39 156 LEU A CA 1
ATOM 2092 C C . LEU B 1 156 ? 12.356 -42.040 -75.415 1.00 32.90 156 LEU A C 1
ATOM 2093 O O . LEU B 1 156 ? 13.116 -42.827 -74.855 1.00 31.40 156 LEU A O 1
ATOM 2098 N N . GLN B 1 157 ? 11.735 -42.323 -76.556 1.00 32.68 157 GLN A N 1
ATOM 2099 C CA . GLN B 1 157 ? 11.852 -43.635 -77.181 1.00 37.12 157 GLN A CA 1
ATOM 2100 C C . GLN B 1 157 ? 13.287 -43.930 -77.642 1.00 33.31 157 GLN A C 1
ATOM 2101 O O . GLN B 1 157 ? 13.745 -45.070 -77.563 1.00 29.39 157 GLN A O 1
ATOM 2107 N N . THR B 1 158 ? 13.989 -42.908 -78.128 1.00 33.06 158 THR A N 1
ATOM 2108 C CA . THR B 1 158 ? 15.387 -43.065 -78.532 1.00 33.25 158 THR A CA 1
ATOM 2109 C C . THR B 1 158 ? 16.294 -43.412 -77.343 1.00 29.08 158 THR A C 1
ATOM 2110 O O . THR B 1 158 ? 17.203 -44.228 -77.473 1.00 31.56 158 THR A O 1
ATOM 2114 N N . PHE B 1 159 ? 16.050 -42.814 -76.186 1.00 30.29 159 PHE A N 1
ATOM 2115 C CA . PHE B 1 159 ? 16.816 -43.184 -74.999 1.00 28.00 159 PHE A CA 1
ATOM 2116 C C . PHE B 1 159 ? 16.489 -44.632 -74.594 1.00 31.31 159 PHE A C 1
ATOM 2117 O O . PHE B 1 159 ? 17.380 -45.402 -74.263 1.00 32.58 159 PHE A O 1
ATOM 2125 N N . GLN B 1 160 ? 15.212 -44.996 -74.633 1.00 28.89 160 GLN A N 1
ATOM 2126 C CA . GLN B 1 160 ? 14.770 -46.337 -74.220 1.00 39.39 160 GLN A CA 1
ATOM 2127 C C . GLN B 1 160 ? 15.240 -47.451 -75.143 1.00 38.12 160 GLN A C 1
ATOM 2128 O O . GLN B 1 160 ? 15.646 -48.510 -74.680 1.00 35.95 160 GLN A O 1
ATOM 2134 N N . ARG B 1 161 ? 15.204 -47.189 -76.443 1.00 33.86 161 ARG A N 1
ATOM 2135 C CA . ARG B 1 161 ? 15.456 -48.203 -77.455 1.00 32.17 161 ARG A CA 1
ATOM 2136 C C . ARG B 1 161 ? 16.884 -48.161 -78.011 1.00 39.06 161 ARG A C 1
ATOM 2137 O O . ARG B 1 161 ? 17.381 -49.158 -78.529 1.00 39.28 161 ARG A O 1
ATOM 2139 N N . LYS B 1 162 ? 17.546 -47.011 -77.933 1.00 32.28 162 LYS A N 1
ATOM 2140 C CA . LYS B 1 162 ? 18.864 -46.895 -78.549 1.00 30.23 162 LYS A CA 1
ATOM 2141 C C . LYS B 1 162 ? 19.972 -46.588 -77.520 1.00 35.26 162 LYS A C 1
ATOM 2142 O O . LYS B 1 162 ? 20.912 -47.351 -77.354 1.00 38.13 162 LYS A O 1
ATOM 2148 N N . ILE B 1 163 ? 19.845 -45.475 -76.813 1.00 31.86 163 ILE A N 1
ATOM 2149 C CA . ILE B 1 163 ? 20.934 -45.025 -75.963 1.00 31.96 163 ILE A CA 1
ATOM 2150 C C . ILE B 1 163 ? 21.147 -45.886 -74.707 1.00 31.15 163 ILE A C 1
ATOM 2151 O O . ILE B 1 163 ? 22.253 -46.353 -74.466 1.00 30.16 163 ILE A O 1
ATOM 2156 N N . ILE B 1 164 ? 20.101 -46.089 -73.911 1.00 27.48 164 ILE A N 1
ATOM 2157 C CA . ILE B 1 164 ? 20.245 -46.809 -72.642 1.00 30.36 164 ILE A CA 1
ATOM 2158 C C . ILE B 1 164 ? 20.616 -48.298 -72.840 1.00 36.66 164 ILE A C 1
ATOM 2159 O O . ILE B 1 164 ? 21.444 -48.817 -72.088 1.00 33.85 164 ILE A O 1
ATOM 2164 N N . PRO B 1 165 ? 20.038 -48.984 -73.857 1.00 35.81 165 PRO A N 1
ATOM 2165 C CA . PRO B 1 165 ? 20.562 -50.337 -74.101 1.00 35.89 165 PRO A CA 1
ATOM 2166 C C . PRO B 1 165 ? 22.087 -50.370 -74.256 1.00 39.04 165 PRO A C 1
ATOM 2167 O O . PRO B 1 165 ? 22.720 -51.278 -73.700 1.00 37.63 165 PRO A O 1
ATOM 2171 N N . LEU B 1 166 ? 22.670 -49.368 -74.917 1.00 34.87 166 LEU A N 1
ATOM 2172 C CA . LEU B 1 166 ? 24.122 -49.304 -75.078 1.00 34.65 166 LEU A CA 1
ATOM 2173 C C . LEU B 1 166 ? 24.851 -49.102 -73.748 1.00 37.84 166 LEU A C 1
ATOM 2174 O O . LEU B 1 166 ? 26.042 -49.406 -73.627 1.00 41.55 166 LEU A O 1
ATOM 2179 N N . LEU B 1 167 ? 24.160 -48.521 -72.773 1.00 38.04 167 LEU A N 1
ATOM 2180 C CA . LEU B 1 167 ? 24.741 -48.305 -71.442 1.00 40.50 167 LEU A CA 1
ATOM 2181 C C . LEU B 1 167 ? 24.333 -49.441 -70.504 1.00 46.04 167 LEU A C 1
ATOM 2182 O O . LEU B 1 167 ? 24.566 -49.378 -69.305 1.00 50.38 167 LEU A O 1
ATOM 2187 N N . SER B 1 168 ? 23.718 -50.481 -71.030 1.00 41.39 168 SER A N 1
ATOM 2188 C CA . SER B 1 168 ? 23.131 -51.528 -70.213 1.00 46.51 168 SER A CA 1
ATOM 2189 C C . SER B 1 168 ? 23.784 -52.879 -70.343 1.00 48.75 168 SER A C 1
ATOM 2190 O O . SER B 1 168 ? 24.297 -53.224 -71.365 1.00 44.66 168 SER A O 1
ATOM 2193 N N . GLY B 1 169 ? 23.745 -53.643 -69.268 1.00 50.57 169 GLY A N 1
ATOM 2194 C CA . GLY B 1 169 ? 24.079 -55.052 -69.274 1.00 58.22 169 GLY A CA 1
ATOM 2195 C C . GLY B 1 169 ? 25.543 -55.397 -69.371 1.00 56.97 169 GLY A C 1
ATOM 2196 O O . GLY B 1 169 ? 25.907 -56.434 -69.881 1.00 46.35 169 GLY A O 1
ATOM 2197 N N . TYR B 1 170 ? 26.371 -54.505 -68.862 1.00 63.21 170 TYR A N 1
ATOM 2198 C CA . TYR B 1 170 ? 27.802 -54.568 -69.028 1.00 65.85 170 TYR A CA 1
ATOM 2199 C C . TYR B 1 170 ? 28.468 -55.174 -67.814 1.00 68.21 170 TYR A C 1
ATOM 2200 O O . TYR B 1 170 ? 27.839 -55.442 -66.819 1.00 60.96 170 TYR A O 1
ATOM 2209 N N . SER B 1 171 ? 29.743 -55.417 -67.860 1.00 71.43 171 SER A N 1
ATOM 2210 C CA . SER B 1 171 ? 30.316 -55.915 -66.652 1.00 73.39 171 SER A CA 1
ATOM 2211 C C . SER B 1 171 ? 31.676 -55.304 -66.449 1.00 73.14 171 SER A C 1
ATOM 2212 O O . SER B 1 171 ? 32.444 -55.185 -67.369 1.00 69.12 171 SER A O 1
ATOM 2214 N N . LEU B 1 172 ? 31.942 -54.887 -65.226 1.00 75.74 172 LEU A N 1
ATOM 2215 C CA . LEU B 1 172 ? 33.191 -54.256 -64.908 1.00 79.75 172 LEU A CA 1
ATOM 2216 C C . LEU B 1 172 ? 34.100 -55.259 -64.266 1.00 77.36 172 LEU A C 1
ATOM 2217 O O . LEU B 1 172 ? 35.302 -55.074 -64.274 1.00 88.00 172 LEU A O 1
ATOM 2219 N N . GLY C 1 10 ? -5.902 -46.278 -67.693 1.00 48.84 10 GLY B N 1
ATOM 2220 C CA . GLY C 1 10 ? -6.894 -47.336 -67.705 1.00 50.11 10 GLY B CA 1
ATOM 2221 C C . GLY C 1 10 ? -7.652 -47.442 -66.392 1.00 46.20 10 GLY B C 1
ATOM 2222 O O . GLY C 1 10 ? -7.248 -46.867 -65.381 1.00 47.24 10 GLY B O 1
ATOM 2223 N N . PHE C 1 11 ? -8.744 -48.192 -66.397 1.00 40.54 11 PHE B N 1
ATOM 2224 C CA . PHE C 1 11 ? -9.505 -48.364 -65.176 1.00 39.61 11 PHE B CA 1
ATOM 2225 C C . PHE C 1 11 ? -10.259 -49.670 -65.230 1.00 39.72 11 PHE B C 1
ATOM 2226 O O . PHE C 1 11 ? -10.402 -50.280 -66.281 1.00 38.91 11 PHE B O 1
ATOM 2234 N N . ARG C 1 12 ? -10.706 -50.113 -64.072 1.00 37.25 12 ARG B N 1
ATOM 2235 C CA . ARG C 1 12 ? -11.597 -51.239 -64.002 1.00 37.83 12 ARG B CA 1
ATOM 2236 C C . ARG C 1 12 ? -12.800 -50.852 -63.153 1.00 38.26 12 ARG B C 1
ATOM 2237 O O . ARG C 1 12 ? -12.638 -50.420 -62.014 1.00 39.41 12 ARG B O 1
ATOM 2245 N N . LEU C 1 13 ? -14.000 -50.989 -63.711 1.00 32.52 13 LEU B N 1
ATOM 2246 C CA . LEU C 1 13 ? -15.228 -50.668 -62.993 1.00 33.08 13 LEU B CA 1
ATOM 2247 C C . LEU C 1 13 ? -15.948 -51.941 -62.577 1.00 34.81 13 LEU B C 1
ATOM 2248 O O . LEU C 1 13 ? -16.215 -52.800 -63.412 1.00 33.23 13 LEU B O 1
ATOM 2253 N N . ILE C 1 14 ? -16.246 -52.070 -61.288 1.00 29.54 14 ILE B N 1
ATOM 2254 C CA . ILE C 1 14 ? -17.023 -53.200 -60.792 1.00 30.05 14 ILE B CA 1
ATOM 2255 C C . ILE C 1 14 ? -18.246 -52.725 -60.042 1.00 35.37 14 ILE B C 1
ATOM 2256 O O . ILE C 1 14 ? -18.132 -51.994 -59.048 1.00 40.11 14 ILE B O 1
ATOM 2261 N N . ILE C 1 15 ? -19.414 -53.141 -60.510 1.00 30.65 15 ILE B N 1
ATOM 2262 C CA . ILE C 1 15 ? -20.644 -52.922 -59.778 1.00 33.63 15 ILE B CA 1
ATOM 2263 C C . ILE C 1 15 ? -21.052 -54.276 -59.214 1.00 37.76 15 ILE B C 1
ATOM 2264 O O . ILE C 1 15 ? -21.129 -55.262 -59.953 1.00 34.39 15 ILE B O 1
ATOM 2269 N N . SER C 1 16 ? -21.259 -54.342 -57.903 1.00 31.26 16 SER B N 1
ATOM 2270 C CA . SER C 1 16 ? -21.659 -55.590 -57.259 1.00 32.43 16 SER B CA 1
ATOM 2271 C C . SER C 1 16 ? -22.695 -55.335 -56.169 1.00 38.56 16 SER B C 1
ATOM 2272 O O . SER C 1 16 ? -22.931 -54.179 -55.788 1.00 33.71 16 SER B O 1
ATOM 2275 N N . GLN C 1 17 ? -23.356 -56.389 -55.700 1.00 32.52 17 GLN B N 1
ATOM 2276 C CA . GLN C 1 17 ? -24.237 -56.224 -54.550 1.00 44.05 17 GLN B CA 1
ATOM 2277 C C . GLN C 1 17 ? -24.321 -57.477 -53.712 1.00 45.40 17 GLN B C 1
ATOM 2278 O O . GLN C 1 17 ? -24.114 -58.596 -54.200 1.00 45.18 17 GLN B O 1
ATOM 2284 N N . GLU C 1 18 ? -24.670 -57.270 -52.451 1.00 43.68 18 GLU B N 1
ATOM 2285 C CA . GLU C 1 18 ? -24.882 -58.354 -51.511 1.00 46.89 18 GLU B CA 1
ATOM 2286 C C . GLU C 1 18 ? -26.247 -58.980 -51.700 1.00 54.29 18 GLU B C 1
ATOM 2287 O O . GLU C 1 18 ? -27.203 -58.313 -52.119 1.00 49.40 18 GLU B O 1
ATOM 2293 N N . LEU C 1 19 ? -26.331 -60.266 -51.373 1.00 61.20 19 LEU B N 1
ATOM 2294 C CA . LEU C 1 19 ? -27.579 -61.007 -51.449 1.00 57.67 19 LEU B CA 1
ATOM 2295 C C . LEU C 1 19 ? -27.887 -61.635 -50.088 1.00 56.28 19 LEU B C 1
ATOM 2296 O O . LEU C 1 19 ? -28.986 -61.472 -49.555 1.00 63.19 19 LEU B O 1
ATOM 2301 N N . ASN C 1 27 ? -24.037 -65.156 -51.755 1.00 55.03 27 ASN B N 1
ATOM 2302 C CA . ASN C 1 27 ? -23.884 -64.024 -50.849 1.00 64.18 27 ASN B CA 1
ATOM 2303 C C . ASN C 1 27 ? -23.633 -62.714 -51.605 1.00 58.12 27 ASN B C 1
ATOM 2304 O O . ASN C 1 27 ? -24.198 -61.680 -51.262 1.00 60.62 27 ASN B O 1
ATOM 2306 N N . TYR C 1 28 ? -22.783 -62.770 -52.628 1.00 57.58 28 TYR B N 1
ATOM 2307 C CA . TYR C 1 28 ? -22.436 -61.607 -53.453 1.00 53.37 28 TYR B CA 1
ATOM 2308 C C . TYR C 1 28 ? -22.769 -61.824 -54.923 1.00 51.31 28 TYR B C 1
ATOM 2309 O O . TYR C 1 28 ? -22.680 -62.943 -55.422 1.00 51.96 28 TYR B O 1
ATOM 2311 N N . GLN C 1 29 ? -23.148 -60.782 -55.630 1.00 47.73 29 GLN B N 1
ATOM 2312 C CA . GLN C 1 29 ? -23.407 -60.877 -57.050 1.00 38.41 29 GLN B CA 1
ATOM 2313 C C . GLN C 1 29 ? -22.659 -59.792 -57.793 1.00 48.58 29 GLN B C 1
ATOM 2314 O O . GLN C 1 29 ? -22.746 -58.664 -57.416 1.00 40.03 29 GLN B O 1
ATOM 2316 N N . VAL C 1 30 ? -21.946 -60.137 -58.856 1.00 41.32 30 VAL B N 1
ATOM 2317 C CA . VAL C 1 30 ? -21.305 -59.139 -59.706 1.00 45.26 30 VAL B CA 1
ATOM 2318 C C . VAL C 1 30 ? -22.261 -58.715 -60.822 1.00 42.15 30 VAL B C 1
ATOM 2319 O O . VAL C 1 30 ? -22.769 -59.544 -61.584 1.00 42.25 30 VAL B O 1
ATOM 2323 N N . VAL C 1 31 ? -22.512 -57.411 -60.875 1.00 41.46 31 VAL B N 1
ATOM 2324 C CA . VAL C 1 31 ? -23.466 -56.804 -61.791 1.00 32.85 31 VAL B CA 1
ATOM 2325 C C . VAL C 1 31 ? -22.782 -56.387 -63.089 1.00 40.61 31 VAL B C 1
ATOM 2326 O O . VAL C 1 31 ? -23.279 -56.633 -64.189 1.00 35.00 31 VAL B O 1
ATOM 2330 N N . LEU C 1 32 ? -21.632 -55.750 -62.944 1.00 34.72 32 LEU B N 1
ATOM 2331 C CA . LEU C 1 32 ? -20.862 -55.298 -64.083 1.00 37.36 32 LEU B CA 1
ATOM 2332 C C . LEU C 1 32 ? -19.412 -55.479 -63.720 1.00 38.18 32 LEU B C 1
ATOM 2333 O O . LEU C 1 32 ? -19.038 -55.211 -62.585 1.00 31.59 32 LEU B O 1
ATOM 2338 N N . ASP C 1 33 ? -18.598 -55.918 -64.675 1.00 33.92 33 ASP B N 1
ATOM 2339 C CA . ASP C 1 33 ? -17.157 -55.997 -64.479 1.00 33.90 33 ASP B CA 1
ATOM 2340 C C . ASP C 1 33 ? -16.505 -55.565 -65.770 1.00 45.86 33 ASP B C 1
ATOM 2341 O O . ASP C 1 33 ? -16.433 -56.330 -66.744 1.00 43.99 33 ASP B O 1
ATOM 2346 N N . HIS C 1 34 ? -16.038 -54.327 -65.781 1.00 37.28 34 HIS B N 1
ATOM 2347 C CA . HIS C 1 34 ? -15.548 -53.728 -67.006 1.00 38.22 34 HIS B CA 1
ATOM 2348 C C . HIS C 1 34 ? -14.126 -53.235 -66.851 1.00 42.98 34 HIS B C 1
ATOM 2349 O O . HIS C 1 34 ? -13.849 -52.391 -66.000 1.00 45.82 34 HIS B O 1
ATOM 2356 N N . SER C 1 35 ? -13.213 -53.769 -67.656 1.00 36.65 35 SER B N 1
ATOM 2357 C CA . SER C 1 35 ? -11.866 -53.230 -67.703 1.00 40.83 35 SER B CA 1
ATOM 2358 C C . SER C 1 35 ? -11.681 -52.492 -69.009 1.00 47.90 35 SER B C 1
ATOM 2359 O O . SER C 1 35 ? -12.106 -52.966 -70.055 1.00 48.59 35 SER B O 1
ATOM 2362 N N . SER C 1 36 ? -11.054 -51.325 -68.947 1.00 43.50 36 SER B N 1
ATOM 2363 C CA . SER C 1 36 ? -10.803 -50.554 -70.149 1.00 49.15 36 SER B CA 1
ATOM 2364 C C . SER C 1 36 ? -9.715 -51.240 -70.978 1.00 56.21 36 SER B C 1
ATOM 2365 O O . SER C 1 36 ? -8.954 -52.065 -70.455 1.00 48.23 36 SER B O 1
ATOM 2368 N N . VAL C 1 37 ? -9.630 -50.871 -72.255 1.00 58.89 37 VAL B N 1
ATOM 2369 C CA . VAL C 1 37 ? -8.713 -51.517 -73.198 1.00 59.94 37 VAL B CA 1
ATOM 2370 C C . VAL C 1 37 ? -7.285 -51.639 -72.652 1.00 58.26 37 VAL B C 1
ATOM 2371 O O . VAL C 1 37 ? -6.740 -52.740 -72.564 1.00 58.87 37 VAL B O 1
ATOM 2373 N N . ASN C 1 38 ? -6.683 -50.523 -72.260 1.00 64.31 38 ASN B N 1
ATOM 2374 C CA . ASN C 1 38 ? -5.331 -50.587 -71.716 1.00 65.56 38 ASN B CA 1
ATOM 2375 C C . ASN C 1 38 ? -5.307 -50.685 -70.191 1.00 66.22 38 ASN B C 1
ATOM 2376 O O . ASN C 1 38 ? -4.923 -49.736 -69.511 1.00 61.48 38 ASN B O 1
ATOM 2378 N N . PHE C 1 39 ? -5.749 -51.785 -69.635 1.00 64.16 39 PHE B N 1
ATOM 2379 C CA . PHE C 1 39 ? -5.685 -51.947 -68.216 1.00 58.81 39 PHE B CA 1
ATOM 2380 C C . PHE C 1 39 ? -5.366 -53.394 -68.016 1.00 61.24 39 PHE B C 1
ATOM 2381 O O . PHE C 1 39 ? -6.038 -54.240 -68.551 1.00 65.17 39 PHE B O 1
ATOM 2389 N N . HIS C 1 40 ? -4.308 -53.684 -67.286 1.00 65.95 40 HIS B N 1
ATOM 2390 C CA . HIS C 1 40 ? -3.853 -55.061 -67.191 1.00 69.01 40 HIS B CA 1
ATOM 2391 C C . HIS C 1 40 ? -3.790 -55.590 -65.782 1.00 73.40 40 HIS B C 1
ATOM 2392 O O . HIS C 1 40 ? -4.189 -56.723 -65.544 1.00 84.38 40 HIS B O 1
ATOM 2394 N N . ILE C 1 45 ? -5.768 -60.060 -59.310 1.00 102.45 45 ILE B N 1
ATOM 2395 C CA . ILE C 1 45 ? -6.654 -59.458 -60.300 1.00 83.18 45 ILE B CA 1
ATOM 2396 C C . ILE C 1 45 ? -7.942 -60.261 -60.449 1.00 84.45 45 ILE B C 1
ATOM 2397 O O . ILE C 1 45 ? -8.636 -60.146 -61.465 1.00 92.30 45 ILE B O 1
ATOM 2402 N N . PRO C 1 46 ? -8.269 -61.066 -59.442 1.00 82.70 46 PRO B N 1
ATOM 2403 C CA . PRO C 1 46 ? -9.476 -61.901 -59.488 1.00 82.46 46 PRO B CA 1
ATOM 2404 C C . PRO C 1 46 ? -10.649 -61.279 -58.732 1.00 73.43 46 PRO B C 1
ATOM 2405 O O . PRO C 1 46 ? -10.456 -60.316 -57.989 1.00 76.59 46 PRO B O 1
ATOM 2409 N N . LEU C 1 47 ? -11.847 -61.826 -58.920 1.00 71.90 47 LEU B N 1
ATOM 2410 C CA . LEU C 1 47 ? -13.032 -61.320 -58.238 1.00 67.50 47 LEU B CA 1
ATOM 2411 C C . LEU C 1 47 ? -13.079 -61.793 -56.789 1.00 75.00 47 LEU B C 1
ATOM 2412 O O . LEU C 1 47 ? -13.525 -61.064 -55.903 1.00 74.20 47 LEU B O 1
ATOM 2414 N N . ASN C 1 48 ? -12.615 -63.016 -56.556 1.00 74.77 48 ASN B N 1
ATOM 2415 C CA . ASN C 1 48 ? -12.603 -63.582 -55.228 1.00 72.63 48 ASN B CA 1
ATOM 2416 C C . ASN C 1 48 ? -11.680 -62.815 -54.292 1.00 72.89 48 ASN B C 1
ATOM 2417 O O . ASN C 1 48 ? -11.741 -63.015 -53.101 1.00 73.24 48 ASN B O 1
ATOM 2419 N N . GLU C 1 49 ? -10.836 -61.934 -54.815 1.00 73.95 49 GLU B N 1
ATOM 2420 C CA . GLU C 1 49 ? -9.952 -61.152 -53.949 1.00 71.15 49 GLU B CA 1
ATOM 2421 C C . GLU C 1 49 ? -10.527 -59.788 -53.630 1.00 70.75 49 GLU B C 1
ATOM 2422 O O . GLU C 1 49 ? -10.540 -59.359 -52.494 1.00 64.39 49 GLU B O 1
ATOM 2424 N N . LEU C 1 50 ? -10.990 -59.119 -54.671 1.00 69.99 50 LEU B N 1
ATOM 2425 C CA . LEU C 1 50 ? -11.664 -57.844 -54.582 1.00 61.75 50 LEU B CA 1
ATOM 2426 C C . LEU C 1 50 ? -12.870 -57.875 -53.653 1.00 53.83 50 LEU B C 1
ATOM 2427 O O . LEU C 1 50 ? -13.101 -56.962 -52.925 1.00 52.90 50 LEU B O 1
ATOM 2429 N N . LYS C 1 51 ? -13.624 -58.945 -53.672 1.00 54.17 51 LYS B N 1
ATOM 2430 C CA . LYS C 1 51 ? -14.792 -59.098 -52.809 1.00 53.99 51 LYS B CA 1
ATOM 2431 C C . LYS C 1 51 ? -14.447 -58.738 -51.367 1.00 58.57 51 LYS B C 1
ATOM 2432 O O . LYS C 1 51 ? -15.286 -58.226 -50.618 1.00 56.99 51 LYS B O 1
ATOM 2434 N N . ASP C 1 52 ? -13.203 -59.024 -50.988 1.00 58.67 52 ASP B N 1
ATOM 2435 C CA . ASP C 1 52 ? -12.712 -58.763 -49.641 1.00 60.16 52 ASP B CA 1
ATOM 2436 C C . ASP C 1 52 ? -12.527 -57.260 -49.392 1.00 54.54 52 ASP B C 1
ATOM 2437 O O . ASP C 1 52 ? -12.924 -56.740 -48.352 1.00 52.86 52 ASP B O 1
ATOM 2439 N N . TYR C 1 53 ? -11.934 -56.576 -50.364 1.00 50.94 53 TYR B N 1
ATOM 2440 C CA . TYR C 1 53 ? -11.741 -55.128 -50.326 1.00 51.30 53 TYR B CA 1
ATOM 2441 C C . TYR C 1 53 ? -13.045 -54.332 -50.447 1.00 54.92 53 TYR B C 1
ATOM 2442 O O . TYR C 1 53 ? -13.204 -53.295 -49.796 1.00 51.61 53 TYR B O 1
ATOM 2451 N N . ILE C 1 54 ? -13.961 -54.809 -51.291 1.00 47.95 54 ILE B N 1
ATOM 2452 C CA . ILE C 1 54 ? -15.213 -54.100 -51.569 1.00 49.42 54 ILE B CA 1
ATOM 2453 C C . ILE C 1 54 ? -16.208 -54.215 -50.420 1.00 51.53 54 ILE B C 1
ATOM 2454 O O . ILE C 1 54 ? -16.698 -53.207 -49.916 1.00 54.51 54 ILE B O 1
ATOM 2459 N N . PHE C 1 55 ? -16.541 -55.442 -50.038 1.00 51.11 55 PHE B N 1
ATOM 2460 C CA . PHE C 1 55 ? -17.414 -55.661 -48.896 1.00 53.89 55 PHE B CA 1
ATOM 2461 C C . PHE C 1 55 ? -16.591 -56.155 -47.718 1.00 62.55 55 PHE B C 1
ATOM 2462 O O . PHE C 1 55 ? -16.396 -55.423 -46.748 1.00 73.31 55 PHE B O 1
ATOM 2470 N N A ARG C 1 60 ? -16.918 -48.537 -38.088 0.37 49.08 60 ARG B N 1
ATOM 2471 N N B ARG C 1 60 ? -16.894 -48.656 -38.040 0.63 49.19 60 ARG B N 1
ATOM 2472 C CA A ARG C 1 60 ? -18.093 -49.391 -38.236 0.37 47.82 60 ARG B CA 1
ATOM 2473 C CA B ARG C 1 60 ? -18.112 -49.389 -38.298 0.63 47.73 60 ARG B CA 1
ATOM 2474 C C A ARG C 1 60 ? -19.425 -48.625 -38.272 0.37 44.66 60 ARG B C 1
ATOM 2475 C C B ARG C 1 60 ? -19.438 -48.637 -38.250 0.63 44.63 60 ARG B C 1
ATOM 2476 O O A ARG C 1 60 ? -20.291 -48.964 -39.077 0.37 43.50 60 ARG B O 1
ATOM 2477 O O B ARG C 1 60 ? -20.256 -48.926 -39.064 0.63 43.78 60 ARG B O 1
ATOM 2492 N N . THR C 1 61 ? -19.577 -47.569 -37.470 1.00 40.61 61 THR B N 1
ATOM 2493 C CA . THR C 1 61 ? -20.853 -46.856 -37.451 1.00 37.03 61 THR B CA 1
ATOM 2494 C C . THR C 1 61 ? -21.002 -46.147 -38.762 1.00 40.58 61 THR B C 1
ATOM 2495 O O . THR C 1 61 ? -22.125 -45.995 -39.253 1.00 37.76 61 THR B O 1
ATOM 2499 N N . ILE C 1 62 ? -19.880 -45.776 -39.378 1.00 33.50 62 ILE B N 1
ATOM 2500 C CA . ILE C 1 62 ? -19.976 -45.119 -40.679 1.00 40.17 62 ILE B CA 1
ATOM 2501 C C . ILE C 1 62 ? -20.487 -46.120 -41.742 1.00 40.62 62 ILE B C 1
ATOM 2502 O O . ILE C 1 62 ? -21.057 -45.711 -42.737 1.00 44.78 62 ILE B O 1
ATOM 2507 N N . ASP C 1 63 ? -20.364 -47.421 -41.485 1.00 41.59 63 ASP B N 1
ATOM 2508 C CA . ASP C 1 63 ? -20.836 -48.443 -42.429 1.00 38.04 63 ASP B CA 1
ATOM 2509 C C . ASP C 1 63 ? -22.365 -48.567 -42.452 1.00 46.42 63 ASP B C 1
ATOM 2510 O O . ASP C 1 63 ? -22.934 -49.329 -43.247 1.00 45.35 63 ASP B O 1
ATOM 2515 N N . TYR C 1 64 ? -23.030 -47.803 -41.600 1.00 38.46 64 TYR B N 1
ATOM 2516 C CA . TYR C 1 64 ? -24.490 -47.809 -41.575 1.00 44.60 64 TYR B CA 1
ATOM 2517 C C . TYR C 1 64 ? -25.076 -46.570 -42.224 1.00 40.90 64 TYR B C 1
ATOM 2518 O O . TYR C 1 64 ? -26.281 -46.475 -42.374 1.00 46.77 64 TYR B O 1
ATOM 2527 N N . SER C 1 65 ? -24.234 -45.593 -42.529 1.00 35.08 65 SER B N 1
ATOM 2528 C CA . SER C 1 65 ? -24.670 -44.468 -43.336 1.00 41.48 65 SER B CA 1
ATOM 2529 C C . SER C 1 65 ? -25.342 -44.978 -44.615 1.00 42.65 65 SER B C 1
ATOM 2530 O O . SER C 1 65 ? -24.937 -46.006 -45.173 1.00 36.96 65 SER B O 1
ATOM 2533 N N . ALA C 1 66 ? -26.356 -44.246 -45.068 1.00 34.21 66 ALA B N 1
ATOM 2534 C CA . ALA C 1 66 ? -27.100 -44.606 -46.270 1.00 42.59 66 ALA B CA 1
ATOM 2535 C C . ALA C 1 66 ? -26.162 -44.724 -47.462 1.00 39.50 66 ALA B C 1
ATOM 2536 O O . ALA C 1 66 ? -26.353 -45.566 -48.321 1.00 36.83 66 ALA B O 1
ATOM 2538 N N . SER C 1 67 ? -25.129 -43.886 -47.469 1.00 39.47 67 SER B N 1
ATOM 2539 C CA . SER C 1 67 ? -24.178 -43.806 -48.558 1.00 39.26 67 SER B CA 1
ATOM 2540 C C . SER C 1 67 ? -22.793 -43.452 -48.009 1.00 38.19 67 SER B C 1
ATOM 2541 O O . SER C 1 67 ? -22.669 -42.560 -47.184 1.00 41.44 67 SER B O 1
ATOM 2544 N N . SER C 1 68 ? -21.752 -44.160 -48.446 1.00 37.79 68 SER B N 1
ATOM 2545 C CA . SER C 1 68 ? -20.398 -43.810 -48.040 1.00 38.06 68 SER B CA 1
ATOM 2546 C C . SER C 1 68 ? -19.337 -44.155 -49.096 1.00 41.56 68 SER B C 1
ATOM 2547 O O . SER C 1 68 ? -19.618 -44.828 -50.093 1.00 33.06 68 SER B O 1
ATOM 2550 N N . ASP C 1 69 ? -18.123 -43.655 -48.858 1.00 34.73 69 ASP B N 1
ATOM 2551 C CA . ASP C 1 69 ? -17.006 -43.783 -49.788 1.00 38.12 69 ASP B CA 1
ATOM 2552 C C . ASP C 1 69 ? -15.761 -44.254 -49.043 1.00 47.81 69 ASP B C 1
ATOM 2553 O O . ASP C 1 69 ? -15.504 -43.830 -47.903 1.00 42.65 69 ASP B O 1
ATOM 2558 N N . LYS C 1 70 ? -15.022 -45.156 -49.683 1.00 40.89 70 LYS B N 1
ATOM 2559 C CA . LYS C 1 70 ? -13.781 -45.713 -49.150 1.00 44.67 70 LYS B CA 1
ATOM 2560 C C . LYS C 1 70 ? -12.708 -45.703 -50.216 1.00 45.50 70 LYS B C 1
ATOM 2561 O O . LYS C 1 70 ? -12.998 -45.967 -51.382 1.00 39.60 70 LYS B O 1
ATOM 2564 N N . ILE C 1 71 ? -11.476 -45.383 -49.832 1.00 37.08 71 ILE B N 1
ATOM 2565 C CA . ILE C 1 71 ? -10.353 -45.595 -50.729 1.00 37.84 71 ILE B CA 1
ATOM 2566 C C . ILE C 1 71 ? -9.351 -46.531 -50.065 1.00 43.14 71 ILE B C 1
ATOM 2567 O O . ILE C 1 71 ? -8.952 -46.327 -48.910 1.00 43.07 71 ILE B O 1
ATOM 2572 N N . LYS C 1 72 ? -8.992 -47.579 -50.796 1.00 39.32 72 LYS B N 1
ATOM 2573 C CA . LYS C 1 72 ? -8.059 -48.600 -50.340 1.00 39.45 72 LYS B CA 1
ATOM 2574 C C . LYS C 1 72 ? -6.913 -48.829 -51.311 1.00 41.56 72 LYS B C 1
ATOM 2575 O O . LYS C 1 72 ? -7.059 -48.698 -52.531 1.00 36.97 72 LYS B O 1
ATOM 2581 N N . VAL C 1 73 ? -5.760 -49.195 -50.760 1.00 42.96 73 VAL B N 1
ATOM 2582 C CA . VAL C 1 73 ? -4.589 -49.519 -51.566 1.00 47.30 73 VAL B CA 1
ATOM 2583 C C . VAL C 1 73 ? -4.431 -51.031 -51.686 1.00 46.40 73 VAL B C 1
ATOM 2584 O O . VAL C 1 73 ? -4.202 -51.721 -50.692 1.00 51.57 73 VAL B O 1
ATOM 2588 N N . VAL C 1 74 ? -4.558 -51.542 -52.906 1.00 44.02 74 VAL B N 1
ATOM 2589 C CA . VAL C 1 74 ? -4.480 -52.972 -53.149 1.00 55.50 74 VAL B CA 1
ATOM 2590 C C . VAL C 1 74 ? -3.006 -53.294 -53.263 1.00 52.98 74 VAL B C 1
ATOM 2591 O O . VAL C 1 74 ? -2.366 -52.954 -54.253 1.00 57.21 74 VAL B O 1
ATOM 2595 N N . LYS C 1 75 ? -2.474 -53.907 -52.215 1.00 59.64 75 LYS B N 1
ATOM 2596 C CA . LYS C 1 75 ? -1.036 -54.030 -52.037 1.00 67.01 75 LYS B CA 1
ATOM 2597 C C . LYS C 1 75 ? -0.427 -54.912 -53.104 1.00 64.92 75 LYS B C 1
ATOM 2598 O O . LYS C 1 75 ? 0.648 -54.644 -53.623 1.00 65.47 75 LYS B O 1
ATOM 2600 N N . SER C 1 76 ? -1.147 -55.954 -53.471 1.00 65.81 76 SER B N 1
ATOM 2601 C CA . SER C 1 76 ? -0.616 -56.885 -54.449 1.00 63.10 76 SER B CA 1
ATOM 2602 C C . SER C 1 76 ? -0.488 -56.340 -55.871 1.00 66.60 76 SER B C 1
ATOM 2603 O O . SER C 1 76 ? 0.117 -57.006 -56.707 1.00 74.28 76 SER B O 1
ATOM 2606 N N . ALA C 1 77 ? -1.042 -55.161 -56.164 1.00 68.68 77 ALA B N 1
ATOM 2607 C CA . ALA C 1 77 ? -1.109 -54.730 -57.563 1.00 58.39 77 ALA B CA 1
ATOM 2608 C C . ALA C 1 77 ? -0.822 -53.272 -57.969 1.00 62.57 77 ALA B C 1
ATOM 2609 O O . ALA C 1 77 ? -1.075 -52.934 -59.124 1.00 67.45 77 ALA B O 1
ATOM 2611 N N . ASN C 1 78 ? -0.295 -52.423 -57.086 1.00 54.34 78 ASN B N 1
ATOM 2612 C CA . ASN C 1 78 ? -0.067 -51.005 -57.432 1.00 60.78 78 ASN B CA 1
ATOM 2613 C C . ASN C 1 78 ? -1.330 -50.310 -57.948 1.00 55.76 78 ASN B C 1
ATOM 2614 O O . ASN C 1 78 ? -1.302 -49.493 -58.869 1.00 47.95 78 ASN B O 1
ATOM 2619 N N . ILE C 1 79 ? -2.432 -50.643 -57.301 1.00 49.49 79 ILE B N 1
ATOM 2620 C CA . ILE C 1 79 ? -3.748 -50.199 -57.691 1.00 51.63 79 ILE B CA 1
ATOM 2621 C C . ILE C 1 79 ? -4.370 -49.496 -56.505 1.00 47.16 79 ILE B C 1
ATOM 2622 O O . ILE C 1 79 ? -4.065 -49.820 -55.359 1.00 40.21 79 ILE B O 1
ATOM 2627 N N . VAL C 1 80 ? -5.176 -48.483 -56.789 1.00 42.90 80 VAL B N 1
ATOM 2628 C CA . VAL C 1 80 ? -6.040 -47.903 -55.788 1.00 39.47 80 VAL B CA 1
ATOM 2629 C C . VAL C 1 80 ? -7.497 -48.238 -56.129 1.00 40.54 80 VAL B C 1
ATOM 2630 O O . VAL C 1 80 ? -7.908 -48.148 -57.281 1.00 41.02 80 VAL B O 1
ATOM 2634 N N . LEU C 1 81 ? -8.258 -48.666 -55.132 1.00 32.54 81 LEU B N 1
ATOM 2635 C CA . LEU C 1 81 ? -9.659 -49.019 -55.316 1.00 37.39 81 LEU B CA 1
ATOM 2636 C C . LEU C 1 81 ? -10.576 -48.034 -54.587 1.00 35.71 81 LEU B C 1
ATOM 2637 O O . LEU C 1 81 ? -10.532 -47.952 -53.358 1.00 32.06 81 LEU B O 1
ATOM 2642 N N . PHE C 1 82 ? -11.415 -47.295 -55.315 1.00 34.90 82 PHE B N 1
ATOM 2643 C CA . PHE C 1 82 ? -12.366 -46.432 -54.617 1.00 37.03 82 PHE B CA 1
ATOM 2644 C C . PHE C 1 82 ? -13.780 -46.927 -54.847 1.00 34.37 82 PHE B C 1
ATOM 2645 O O . PHE C 1 82 ? -14.168 -47.322 -55.940 1.00 33.97 82 PHE B O 1
ATOM 2653 N N . THR C 1 83 ? -14.520 -46.957 -53.753 1.00 30.83 83 THR B N 1
ATOM 2654 C CA . THR C 1 83 ? -15.812 -47.588 -53.712 1.00 37.78 83 THR B CA 1
ATOM 2655 C C . THR C 1 83 ? -16.854 -46.635 -53.127 1.00 38.68 83 THR B C 1
ATOM 2656 O O . THR C 1 83 ? -16.644 -46.040 -52.063 1.00 36.89 83 THR B O 1
ATOM 2660 N N . ARG C 1 84 ? -17.959 -46.488 -53.849 1.00 32.47 84 ARG B N 1
ATOM 2661 C CA . ARG C 1 84 ? -19.180 -45.898 -53.323 1.00 31.99 84 ARG B CA 1
ATOM 2662 C C . ARG C 1 84 ? -20.114 -47.046 -52.906 1.00 34.83 84 ARG B C 1
ATOM 2663 O O . ARG C 1 84 ? -20.468 -47.890 -53.718 1.00 33.28 84 ARG B O 1
ATOM 2671 N N . ILE C 1 85 ? -20.503 -47.088 -51.643 1.00 30.81 85 ILE B N 1
ATOM 2672 C CA . ILE C 1 85 ? -21.343 -48.180 -51.177 1.00 28.93 85 ILE B CA 1
ATOM 2673 C C . ILE C 1 85 ? -22.619 -47.630 -50.515 1.00 32.31 85 ILE B C 1
ATOM 2674 O O . ILE C 1 85 ? -22.573 -46.652 -49.781 1.00 35.22 85 ILE B O 1
ATOM 2679 N N . PHE C 1 86 ? -23.771 -48.207 -50.845 1.00 31.45 86 PHE B N 1
ATOM 2680 C CA . PHE C 1 86 ? -25.035 -47.676 -50.345 1.00 33.04 86 PHE B CA 1
ATOM 2681 C C . PHE C 1 86 ? -26.096 -48.762 -50.180 1.00 31.39 86 PHE B C 1
ATOM 2682 O O . PHE C 1 86 ? -25.976 -49.834 -50.751 1.00 35.49 86 PHE B O 1
ATOM 2690 N N . TYR C 1 87 ? -27.119 -48.491 -49.376 1.00 32.50 87 TYR B N 1
ATOM 2691 C CA . TYR C 1 87 ? -28.205 -49.446 -49.168 1.00 39.41 87 TYR B CA 1
ATOM 2692 C C . TYR C 1 87 ? -29.344 -49.224 -50.154 1.00 37.95 87 TYR B C 1
ATOM 2693 O O . TYR C 1 87 ? -29.554 -48.112 -50.611 1.00 36.09 87 TYR B O 1
ATOM 2702 N N . LEU C 1 88 ? -30.110 -50.275 -50.437 1.00 43.74 88 LEU B N 1
ATOM 2703 C CA . LEU C 1 88 ? -31.258 -50.146 -51.338 1.00 45.75 88 LEU B CA 1
ATOM 2704 C C . LEU C 1 88 ? -32.192 -49.080 -50.765 1.00 45.19 88 LEU B C 1
ATOM 2705 O O . LEU C 1 88 ? -32.671 -48.202 -51.467 1.00 46.35 88 LEU B O 1
ATOM 2710 N N . ASN C 1 89 ? -32.383 -49.138 -49.455 1.00 41.44 89 ASN B N 1
ATOM 2711 C CA . ASN C 1 89 ? -33.203 -48.184 -48.730 1.00 43.70 89 ASN B CA 1
ATOM 2712 C C . ASN C 1 89 ? -32.975 -48.377 -47.248 1.00 43.80 89 ASN B C 1
ATOM 2713 O O . ASN C 1 89 ? -32.226 -49.274 -46.844 1.00 41.01 89 ASN B O 1
ATOM 2718 N N . GLU C 1 90 ? -33.664 -47.587 -46.434 1.00 46.98 90 GLU B N 1
ATOM 2719 C CA . GLU C 1 90 ? -33.506 -47.663 -44.983 1.00 50.78 90 GLU B CA 1
ATOM 2720 C C . GLU C 1 90 ? -33.772 -49.056 -44.402 1.00 53.34 90 GLU B C 1
ATOM 2721 O O . GLU C 1 90 ? -33.071 -49.502 -43.492 1.00 51.63 90 GLU B O 1
ATOM 2723 N N . LYS C 1 91 ? -34.754 -49.763 -44.951 1.00 48.60 91 LYS B N 1
ATOM 2724 C CA . LYS C 1 91 ? -35.186 -51.020 -44.352 1.00 49.36 91 LYS B CA 1
ATOM 2725 C C . LYS C 1 91 ? -34.295 -52.181 -44.763 1.00 53.01 91 LYS B C 1
ATOM 2726 O O . LYS C 1 91 ? -34.369 -53.257 -44.174 1.00 55.03 91 LYS B O 1
ATOM 2730 N N . SER C 1 92 ? -33.442 -51.963 -45.761 1.00 50.97 92 SER B N 1
ATOM 2731 C CA . SER C 1 92 ? -32.663 -53.059 -46.330 1.00 49.61 92 SER B CA 1
ATOM 2732 C C . SER C 1 92 ? -31.303 -53.246 -45.645 1.00 51.36 92 SER B C 1
ATOM 2733 O O . SER C 1 92 ? -30.725 -52.300 -45.117 1.00 52.40 92 SER B O 1
ATOM 2736 N N . THR C 1 93 ? -30.802 -54.475 -45.649 1.00 49.87 93 THR B N 1
ATOM 2737 C CA . THR C 1 93 ? -29.482 -54.760 -45.100 1.00 52.33 93 THR B CA 1
ATOM 2738 C C . THR C 1 93 ? -28.530 -55.004 -46.253 1.00 53.09 93 THR B C 1
ATOM 2739 O O . THR C 1 93 ? -27.318 -55.162 -46.060 1.00 55.75 93 THR B O 1
ATOM 2743 N N . LEU C 1 94 ? -29.092 -55.044 -47.459 1.00 50.53 94 LEU B N 1
ATOM 2744 C CA . LEU C 1 94 ? -28.313 -55.379 -48.643 1.00 46.05 94 LEU B CA 1
ATOM 2745 C C . LEU C 1 94 ? -27.688 -54.112 -49.199 1.00 41.23 94 LEU B C 1
ATOM 2746 O O . LEU C 1 94 ? -28.319 -53.060 -49.233 1.00 46.05 94 LEU B O 1
ATOM 2751 N N . ARG C 1 95 ? -26.422 -54.211 -49.575 1.00 39.80 95 ARG B N 1
ATOM 2752 C CA . ARG C 1 95 ? -25.697 -53.063 -50.081 1.00 44.10 95 ARG B CA 1
ATOM 2753 C C . ARG C 1 95 ? -25.291 -53.244 -51.521 1.00 42.67 95 ARG B C 1
ATOM 2754 O O . ARG C 1 95 ? -25.047 -54.363 -51.981 1.00 37.83 95 ARG B O 1
ATOM 2762 N N . ILE C 1 96 ? -25.238 -52.117 -52.219 1.00 39.05 96 ILE B N 1
ATOM 2763 C CA . ILE C 1 96 ? -24.715 -52.066 -53.557 1.00 34.67 96 ILE B CA 1
ATOM 2764 C C . ILE C 1 96 ? -23.394 -51.319 -53.529 1.00 33.52 96 ILE B C 1
ATOM 2765 O O . ILE C 1 96 ? -23.234 -50.304 -52.827 1.00 32.31 96 ILE B O 1
ATOM 2770 N N . ALA C 1 97 ? -22.437 -51.812 -54.300 1.00 29.35 97 ALA B N 1
ATOM 2771 C CA . ALA C 1 97 ? -21.149 -51.166 -54.350 1.00 32.21 97 ALA B CA 1
ATOM 2772 C C . ALA C 1 97 ? -20.790 -50.781 -55.776 1.00 34.79 97 ALA B C 1
ATOM 2773 O O . ALA C 1 97 ? -20.934 -51.562 -56.715 1.00 33.91 97 ALA B O 1
ATOM 2775 N N . ILE C 1 98 ? -20.286 -49.572 -55.919 1.00 34.85 98 ILE B N 1
ATOM 2776 C CA . ILE C 1 98 ? -19.715 -49.129 -57.172 1.00 33.37 98 ILE B CA 1
ATOM 2777 C C . ILE C 1 98 ? -18.230 -48.920 -56.948 1.00 33.03 98 ILE B C 1
ATOM 2778 O O . ILE C 1 98 ? -17.832 -47.960 -56.268 1.00 30.90 98 ILE B O 1
ATOM 2783 N N . SER C 1 99 ? -17.409 -49.812 -57.506 1.00 27.40 99 SER B N 1
ATOM 2784 C CA . SER C 1 99 ? -15.972 -49.784 -57.214 1.00 35.80 99 SER B CA 1
ATOM 2785 C C . SER C 1 99 ? -15.109 -49.559 -58.454 1.00 37.66 99 SER B C 1
ATOM 2786 O O . SER C 1 99 ? -15.407 -50.067 -59.530 1.00 36.42 99 SER B O 1
ATOM 2789 N N . CYS C 1 100 ? -14.005 -48.846 -58.284 1.00 35.57 100 CYS B N 1
ATOM 2790 C CA . CYS C 1 100 ? -13.153 -48.552 -59.409 1.00 34.66 100 CYS B CA 1
ATOM 2791 C C . CYS C 1 100 ? -11.675 -48.713 -59.060 1.00 38.70 100 CYS B C 1
ATOM 2792 O O . CYS C 1 100 ? -11.203 -48.167 -58.058 1.00 37.31 100 CYS B O 1
ATOM 2795 N N . CYS C 1 101 ? -10.957 -49.472 -59.887 1.00 32.30 101 CYS B N 1
ATOM 2796 C CA . CYS C 1 101 ? -9.503 -49.595 -59.776 1.00 37.88 101 CYS B CA 1
ATOM 2797 C C . CYS C 1 101 ? -8.835 -48.675 -60.765 1.00 41.30 101 CYS B C 1
ATOM 2798 O O . CYS C 1 101 ? -9.169 -48.676 -61.947 1.00 41.92 101 CYS B O 1
ATOM 2801 N N . VAL C 1 102 ? -7.872 -47.948 -60.278 1.00 32.08 102 VAL B N 1
ATOM 2802 C CA . VAL C 1 102 ? -6.980 -47.199 -61.095 1.00 40.43 102 VAL B CA 1
ATOM 2803 C C . VAL C 1 102 ? -5.578 -47.306 -60.515 1.00 41.48 102 VAL B C 1
ATOM 2804 O O . VAL C 1 102 ? -5.402 -47.672 -59.384 1.00 35.23 102 VAL B O 1
ATOM 2808 N N . THR C 1 103 ? -4.588 -46.974 -61.317 1.00 39.13 103 THR B N 1
ATOM 2809 C CA . THR C 1 103 ? -3.200 -47.052 -60.862 1.00 44.29 103 THR B CA 1
ATOM 2810 C C . THR C 1 103 ? -2.976 -46.161 -59.642 1.00 45.55 103 THR B C 1
ATOM 2811 O O . THR C 1 103 ? -3.572 -45.082 -59.545 1.00 44.53 103 THR B O 1
ATOM 2815 N N . ASP C 1 104 ? -2.132 -46.604 -58.708 1.00 47.59 104 ASP B N 1
ATOM 2816 C CA . ASP C 1 104 ? -1.962 -45.864 -57.458 1.00 42.15 104 ASP B CA 1
ATOM 2817 C C . ASP C 1 104 ? -1.328 -44.474 -57.652 1.00 41.25 104 ASP B C 1
ATOM 2818 O O . ASP C 1 104 ? -1.436 -43.615 -56.780 1.00 45.82 104 ASP B O 1
ATOM 2823 N N . ASP C 1 105 ? -0.739 -44.227 -58.817 1.00 45.09 105 ASP B N 1
ATOM 2824 C CA . ASP C 1 105 ? -0.239 -42.887 -59.170 1.00 47.52 105 ASP B CA 1
ATOM 2825 C C . ASP C 1 105 ? -1.346 -41.828 -59.238 1.00 45.94 105 ASP B C 1
ATOM 2826 O O . ASP C 1 105 ? -1.070 -40.632 -59.217 1.00 52.97 105 ASP B O 1
ATOM 2828 N N . VAL C 1 106 ? -2.590 -42.272 -59.383 1.00 46.79 106 VAL B N 1
ATOM 2829 C CA . VAL C 1 106 ? -3.734 -41.377 -59.543 1.00 43.85 106 VAL B CA 1
ATOM 2830 C C . VAL C 1 106 ? -4.241 -40.855 -58.175 1.00 38.67 106 VAL B C 1
ATOM 2831 O O . VAL C 1 106 ? -4.990 -39.883 -58.114 1.00 41.05 106 VAL B O 1
ATOM 2835 N N . LEU C 1 107 ? -3.821 -41.484 -57.079 1.00 37.50 107 LEU B N 1
ATOM 2836 C CA . LEU C 1 107 ? -4.342 -41.112 -55.758 1.00 37.64 107 LEU B CA 1
ATOM 2837 C C . LEU C 1 107 ? -4.256 -39.596 -55.428 1.00 40.74 107 LEU B C 1
ATOM 2838 O O . LEU C 1 107 ? -5.236 -39.031 -54.927 1.00 34.86 107 LEU B O 1
ATOM 2843 N N . PRO C 1 108 ? -3.121 -38.923 -55.738 1.00 38.53 108 PRO B N 1
ATOM 2844 C CA . PRO C 1 108 ? -3.108 -37.474 -55.453 1.00 36.59 108 PRO B CA 1
ATOM 2845 C C . PRO C 1 108 ? -4.214 -36.710 -56.194 1.00 40.18 108 PRO B C 1
ATOM 2846 O O . PRO C 1 108 ? -4.814 -35.781 -55.654 1.00 38.36 108 PRO B O 1
ATOM 2850 N N . VAL C 1 109 ? -4.474 -37.112 -57.433 1.00 42.11 109 VAL B N 1
ATOM 2851 C CA . VAL C 1 109 ? -5.475 -36.446 -58.264 1.00 37.57 109 VAL B CA 1
ATOM 2852 C C . VAL C 1 109 ? -6.874 -36.750 -57.757 1.00 42.81 109 VAL B C 1
ATOM 2853 O O . VAL C 1 109 ? -7.727 -35.859 -57.644 1.00 36.01 109 VAL B O 1
ATOM 2857 N N . LEU C 1 110 ? -7.081 -38.029 -57.439 1.00 35.62 110 LEU B N 1
ATOM 2858 C CA . LEU C 1 110 ? -8.334 -38.514 -56.887 1.00 36.50 110 LEU B CA 1
ATOM 2859 C C . LEU C 1 110 ? -8.704 -37.753 -55.623 1.00 42.35 110 LEU B C 1
ATOM 2860 O O . LEU C 1 110 ? -9.845 -37.321 -55.480 1.00 40.22 110 LEU B O 1
ATOM 2865 N N . THR C 1 111 ? -7.733 -37.529 -54.737 1.00 32.23 111 THR B N 1
ATOM 2866 C CA . THR C 1 111 ? -8.046 -36.897 -53.464 1.00 35.05 111 THR B CA 1
ATOM 2867 C C . THR C 1 111 ? -8.198 -35.398 -53.632 1.00 41.30 111 THR B C 1
ATOM 2868 O O . THR C 1 111 ? -9.063 -34.796 -53.003 1.00 43.55 111 THR B O 1
ATOM 2872 N N . GLU C 1 112 ? -7.419 -34.797 -54.524 1.00 38.46 112 GLU B N 1
ATOM 2873 C CA . GLU C 1 112 ? -7.596 -33.370 -54.819 1.00 42.93 112 GLU B CA 1
ATOM 2874 C C . GLU C 1 112 ? -8.949 -33.079 -55.492 1.00 39.06 112 GLU B C 1
ATOM 2875 O O . GLU C 1 112 ? -9.576 -32.053 -55.221 1.00 40.02 112 GLU B O 1
ATOM 2877 N N . CYS C 1 113 ? -9.392 -33.979 -56.370 1.00 37.95 113 CYS B N 1
ATOM 2878 C CA A CYS C 1 113 ? -10.642 -33.778 -57.130 0.87 36.69 113 CYS B CA 1
ATOM 2879 C CA B CYS C 1 113 ? -10.542 -33.778 -57.130 0.13 36.98 113 CYS B CA 1
ATOM 2880 C C . CYS C 1 113 ? -11.853 -34.458 -56.529 1.00 34.06 113 CYS B C 1
ATOM 2881 O O . CYS C 1 113 ? -12.908 -34.503 -57.163 1.00 34.18 113 CYS B O 1
ATOM 2886 N N . TRP C 1 114 ? -11.696 -34.990 -55.317 1.00 36.76 114 TRP B N 1
ATOM 2887 C CA . TRP C 1 114 ? -12.730 -35.812 -54.702 1.00 35.89 114 TRP B CA 1
ATOM 2888 C C . TRP C 1 114 ? -14.149 -35.204 -54.666 1.00 32.79 114 TRP B C 1
ATOM 2889 O O . TRP C 1 114 ? -15.100 -35.913 -54.921 1.00 33.26 114 TRP B O 1
ATOM 2900 N N . PRO C 1 115 ? -14.296 -33.901 -54.349 1.00 41.56 115 PRO B N 1
ATOM 2901 C CA . PRO C 1 115 ? -15.673 -33.390 -54.340 1.00 35.94 115 PRO B CA 1
ATOM 2902 C C . PRO C 1 115 ? -16.385 -33.511 -55.702 1.00 34.17 115 PRO B C 1
ATOM 2903 O O . PRO C 1 115 ? -17.600 -33.676 -55.731 1.00 33.07 115 PRO B O 1
ATOM 2907 N N . HIS C 1 116 ? -15.642 -33.426 -56.801 1.00 33.52 116 HIS B N 1
ATOM 2908 C CA . HIS C 1 116 ? -16.226 -33.610 -58.133 1.00 34.48 116 HIS B CA 1
ATOM 2909 C C . HIS C 1 116 ? -16.661 -35.063 -58.334 1.00 32.40 116 HIS B C 1
ATOM 2910 O O . HIS C 1 116 ? -17.785 -35.340 -58.756 1.00 31.77 116 HIS B O 1
ATOM 2917 N N . ILE C 1 117 ? -15.759 -35.976 -57.993 1.00 26.87 117 ILE B N 1
ATOM 2918 C CA . ILE C 1 117 ? -15.974 -37.409 -58.166 1.00 28.07 117 ILE B CA 1
ATOM 2919 C C . ILE C 1 117 ? -17.133 -37.892 -57.322 1.00 34.47 117 ILE B C 1
ATOM 2920 O O . ILE C 1 117 ? -18.022 -38.608 -57.819 1.00 28.80 117 ILE B O 1
ATOM 2925 N N . SER C 1 118 ? -17.149 -37.457 -56.062 1.00 26.26 118 SER B N 1
ATOM 2926 C CA . SER C 1 118 ? -18.232 -37.818 -55.168 1.00 28.30 118 SER B CA 1
ATOM 2927 C C . SER C 1 118 ? -19.576 -37.382 -55.741 1.00 28.88 118 SER B C 1
ATOM 2928 O O . SER C 1 118 ? -20.553 -38.101 -55.652 1.00 31.81 118 SER B O 1
ATOM 2931 N N . SER C 1 119 ? -19.610 -36.198 -56.333 1.00 28.95 119 SER B N 1
ATOM 2932 C CA . SER C 1 119 ? -20.817 -35.709 -56.975 1.00 30.79 119 SER B CA 1
ATOM 2933 C C . SER C 1 119 ? -21.221 -36.567 -58.198 1.00 31.68 119 SER B C 1
ATOM 2934 O O . SER C 1 119 ? -22.395 -36.844 -58.397 1.00 30.19 119 SER B O 1
ATOM 2937 N N . PHE C 1 120 ? -20.259 -36.996 -59.011 1.00 30.18 120 PHE B N 1
ATOM 2938 C CA . PHE C 1 120 ? -20.591 -37.902 -60.110 1.00 32.76 120 PHE B CA 1
ATOM 2939 C C . PHE C 1 120 ? -21.026 -39.275 -59.564 1.00 30.09 120 PHE B C 1
ATOM 2940 O O . PHE C 1 120 ? -21.881 -39.933 -60.141 1.00 26.64 120 PHE B O 1
ATOM 2948 N N . LEU C 1 121 ? -20.447 -39.700 -58.445 1.00 26.80 121 LEU B N 1
ATOM 2949 C CA . LEU C 1 121 ? -20.842 -40.969 -57.838 1.00 26.17 121 LEU B CA 1
ATOM 2950 C C . LEU C 1 121 ? -22.283 -40.897 -57.312 1.00 30.09 121 LEU B C 1
ATOM 2951 O O . LEU C 1 121 ? -23.022 -41.892 -57.371 1.00 28.74 121 LEU B O 1
ATOM 2956 N N . ASP C 1 122 ? -22.695 -39.727 -56.821 1.00 29.55 122 ASP B N 1
ATOM 2957 C CA . ASP C 1 122 ? -24.096 -39.508 -56.418 1.00 27.91 122 ASP B CA 1
ATOM 2958 C C . ASP C 1 122 ? -25.044 -39.762 -57.590 1.00 27.58 122 ASP B C 1
ATOM 2959 O O . ASP C 1 122 ? -26.111 -40.347 -57.421 1.00 29.33 122 ASP B O 1
ATOM 2964 N N . GLN C 1 123 ? -24.671 -39.289 -58.776 1.00 28.94 123 GLN B N 1
ATOM 2965 C CA . GLN C 1 123 ? -25.510 -39.502 -59.953 1.00 24.03 123 GLN B CA 1
ATOM 2966 C C . GLN C 1 123 ? -25.632 -40.995 -60.284 1.00 27.93 123 GLN B C 1
ATOM 2967 O O . GLN C 1 123 ? -26.717 -41.482 -60.581 1.00 28.62 123 GLN B O 1
ATOM 2973 N N . CYS C 1 124 ? -24.514 -41.706 -60.206 1.00 24.43 124 CYS B N 1
ATOM 2974 C CA . CYS C 1 124 ? -24.480 -43.157 -60.433 1.00 30.52 124 CYS B CA 1
ATOM 2975 C C . CYS C 1 124 ? -25.378 -43.924 -59.473 1.00 29.86 124 CYS B C 1
ATOM 2976 O O . CYS C 1 124 ? -26.122 -44.821 -59.881 1.00 28.94 124 CYS B O 1
ATOM 2979 N N . GLU C 1 125 ? -25.313 -43.552 -58.196 1.00 27.58 125 GLU B N 1
ATOM 2980 C CA . GLU C 1 125 ? -26.155 -44.122 -57.162 1.00 26.74 125 GLU B CA 1
ATOM 2981 C C . GLU C 1 125 ? -27.650 -43.867 -57.429 1.00 29.53 125 GLU B C 1
ATOM 2982 O O . GLU C 1 125 ? -28.468 -44.786 -57.320 1.00 26.90 125 GLU B O 1
ATOM 2988 N N . ASN C 1 126 ? -28.006 -42.623 -57.762 1.00 26.57 126 ASN B N 1
ATOM 2989 C CA . ASN C 1 126 ? -29.393 -42.277 -58.101 1.00 29.03 126 ASN B CA 1
ATOM 2990 C C . ASN C 1 126 ? -29.899 -43.165 -59.222 1.00 30.80 126 ASN B C 1
ATOM 2991 O O . ASN C 1 126 ? -31.036 -43.612 -59.205 1.00 31.25 126 ASN B O 1
ATOM 2996 N N . THR C 1 127 ? -29.012 -43.431 -60.174 1.00 23.75 127 THR B N 1
ATOM 2997 C CA . THR C 1 127 ? -29.349 -44.203 -61.351 1.00 26.08 127 THR B CA 1
ATOM 2998 C C . THR C 1 127 ? -29.652 -45.666 -61.035 1.00 31.63 127 THR B C 1
ATOM 2999 O O . THR C 1 127 ? -30.695 -46.190 -61.426 1.00 32.49 127 THR B O 1
ATOM 3003 N N . LEU C 1 128 ? -28.771 -46.304 -60.276 1.00 27.58 128 LEU B N 1
ATOM 3004 C CA . LEU C 1 128 ? -28.957 -47.716 -59.946 1.00 29.86 128 LEU B CA 1
ATOM 3005 C C . LEU C 1 128 ? -30.175 -47.903 -59.090 1.00 31.36 128 LEU B C 1
ATOM 3006 O O . LEU C 1 128 ? -30.922 -48.863 -59.277 1.00 34.67 128 LEU B O 1
ATOM 3011 N N . LEU C 1 129 ? -30.394 -46.978 -58.161 1.00 31.10 129 LEU B N 1
ATOM 3012 C CA . LEU C 1 129 ? -31.553 -47.059 -57.283 1.00 34.39 129 LEU B CA 1
ATOM 3013 C C . LEU C 1 129 ? -32.843 -46.904 -58.075 1.00 40.84 129 LEU B C 1
ATOM 3014 O O . LEU C 1 129 ? -33.857 -47.506 -57.742 1.00 42.41 129 LEU B O 1
ATOM 3019 N N . LYS C 1 130 ? -32.808 -46.094 -59.126 1.00 33.53 130 LYS B N 1
ATOM 3020 C CA . LYS C 1 130 ? -33.996 -45.906 -59.963 1.00 36.11 130 LYS B CA 1
ATOM 3021 C C . LYS C 1 130 ? -34.347 -47.201 -60.698 1.00 42.61 130 LYS B C 1
ATOM 3022 O O . LYS C 1 130 ? -35.522 -47.512 -60.912 1.00 37.50 130 LYS B O 1
ATOM 3028 N N . TYR C 1 131 ? -33.347 -47.956 -61.098 1.00 38.56 131 TYR B N 1
ATOM 3029 C CA . TYR C 1 131 ? -33.584 -49.223 -61.731 1.00 41.82 131 TYR B CA 1
ATOM 3030 C C . TYR C 1 131 ? -34.375 -50.104 -60.811 1.00 43.84 131 TYR B C 1
ATOM 3031 O O . TYR C 1 131 ? -35.295 -50.745 -61.215 1.00 47.38 131 TYR B O 1
ATOM 3040 N N . LEU C 1 132 ? -33.989 -50.118 -59.562 1.00 43.64 132 LEU B N 1
ATOM 3041 C CA . LEU C 1 132 ? -34.649 -50.972 -58.584 1.00 43.49 132 LEU B CA 1
ATOM 3042 C C . LEU C 1 132 ? -36.112 -50.575 -58.417 1.00 53.94 132 LEU B C 1
ATOM 3043 O O . LEU C 1 132 ? -36.977 -51.445 -58.305 1.00 49.62 132 LEU B O 1
ATOM 3048 N N . ALA C 1 133 ? -36.383 -49.271 -58.393 1.00 46.83 133 ALA B N 1
ATOM 3049 C CA . ALA C 1 133 ? -37.757 -48.748 -58.334 1.00 52.88 133 ALA B CA 1
ATOM 3050 C C . ALA C 1 133 ? -38.584 -49.034 -59.600 1.00 53.79 133 ALA B C 1
ATOM 3051 O O . ALA C 1 133 ? -39.765 -49.392 -59.519 1.00 55.34 133 ALA B O 1
ATOM 3053 N N . LYS C 1 134 ? -37.963 -48.845 -60.762 1.00 52.17 134 LYS B N 1
ATOM 3054 C CA . LYS C 1 134 ? -38.607 -49.090 -62.049 1.00 52.14 134 LYS B CA 1
ATOM 3055 C C . LYS C 1 134 ? -39.096 -50.543 -62.147 1.00 62.49 134 LYS B C 1
ATOM 3056 O O . LYS C 1 134 ? -40.158 -50.810 -62.718 1.00 59.04 134 LYS B O 1
ATOM 3058 N N . ASN C 1 135 ? -38.293 -51.485 -61.651 1.00 59.48 135 ASN B N 1
ATOM 3059 C CA . ASN C 1 135 ? -38.648 -52.894 -61.764 1.00 58.44 135 ASN B CA 1
ATOM 3060 C C . ASN C 1 135 ? -39.167 -53.461 -60.453 1.00 59.62 135 ASN B C 1
ATOM 3061 O O . ASN C 1 135 ? -39.377 -54.669 -60.338 1.00 66.15 135 ASN B O 1
ATOM 3066 N N . ASP C 1 136 ? -39.359 -52.579 -59.475 1.00 55.80 136 ASP B N 1
ATOM 3067 C CA . ASP C 1 136 ? -39.904 -52.927 -58.158 1.00 58.40 136 ASP B CA 1
ATOM 3068 C C . ASP C 1 136 ? -39.251 -54.169 -57.528 1.00 64.89 136 ASP B C 1
ATOM 3069 O O . ASP C 1 136 ? -39.940 -55.053 -57.009 1.00 67.20 136 ASP B O 1
ATOM 3071 N N . THR C 1 137 ? -37.924 -54.226 -57.577 1.00 56.78 137 THR B N 1
ATOM 3072 C CA . THR C 1 137 ? -37.171 -55.373 -57.090 1.00 52.86 137 THR B CA 1
ATOM 3073 C C . THR C 1 137 ? -36.043 -54.918 -56.166 1.00 59.23 137 THR B C 1
ATOM 3074 O O . THR C 1 137 ? -35.724 -53.731 -56.104 1.00 59.34 137 THR B O 1
ATOM 3078 N N . GLN C 1 138 ? -35.435 -55.852 -55.447 1.00 54.07 138 GLN B N 1
ATOM 3079 C CA . GLN C 1 138 ? -34.240 -55.531 -54.679 1.00 55.03 138 GLN B CA 1
ATOM 3080 C C . GLN C 1 138 ? -32.968 -55.916 -55.423 1.00 51.01 138 GLN B C 1
ATOM 3081 O O . GLN C 1 138 ? -31.868 -55.693 -54.929 1.00 48.43 138 GLN B O 1
ATOM 3087 N N . PHE C 1 139 ? -33.100 -56.493 -56.610 1.00 46.80 139 PHE B N 1
ATOM 3088 C CA . PHE C 1 139 ? -31.920 -57.070 -57.234 1.00 48.52 139 PHE B CA 1
ATOM 3089 C C . PHE C 1 139 ? -31.610 -56.473 -58.587 1.00 48.55 139 PHE B C 1
ATOM 3090 O O . PHE C 1 139 ? -32.476 -56.351 -59.454 1.00 45.49 139 PHE B O 1
ATOM 3098 N N . LEU C 1 140 ? -30.351 -56.082 -58.735 1.00 39.69 140 LEU B N 1
ATOM 3099 C CA . LEU C 1 140 ? -29.819 -55.611 -60.001 1.00 45.44 140 LEU B CA 1
ATOM 3100 C C . LEU C 1 140 ? -29.619 -56.770 -60.967 1.00 47.25 140 LEU B C 1
ATOM 3101 O O . LEU C 1 140 ? -29.502 -57.910 -60.534 1.00 44.27 140 LEU B O 1
ATOM 3106 N N . PRO C 1 141 ? -29.543 -56.488 -62.236 1.00 45.79 141 PRO B N 1
ATOM 3107 C CA . PRO C 1 141 ? -29.299 -57.517 -63.222 1.00 47.82 141 PRO B CA 1
ATOM 3108 C C . PRO C 1 141 ? -27.845 -57.886 -63.270 1.00 48.77 141 PRO B C 1
ATOM 3109 O O . PRO C 1 141 ? -27.028 -57.185 -62.743 1.00 42.56 141 PRO B O 1
ATOM 3113 N N . HIS C 1 142 ? -27.539 -58.966 -63.953 1.00 46.00 142 HIS B N 1
ATOM 3114 C CA . HIS C 1 142 ? -26.178 -59.387 -64.159 1.00 46.37 142 HIS B CA 1
ATOM 3115 C C . HIS C 1 142 ? -25.899 -59.770 -65.602 1.00 48.60 142 HIS B C 1
ATOM 3116 O O . HIS C 1 142 ? -26.768 -59.722 -66.433 1.00 45.46 142 HIS B O 1
ATOM 3123 N N . ASP C 1 143 ? -24.665 -60.153 -65.866 1.00 39.98 143 ASP B N 1
ATOM 3124 C CA . ASP C 1 143 ? -24.241 -60.622 -67.174 1.00 47.35 143 ASP B CA 1
ATOM 3125 C C . ASP C 1 143 ? -24.629 -59.702 -68.363 1.00 49.24 143 ASP B C 1
ATOM 3126 O O . ASP C 1 143 ? -24.360 -58.531 -68.322 1.00 40.68 143 ASP B O 1
ATOM 3131 N N . TRP C 1 144 ? -25.218 -60.244 -69.424 1.00 42.90 144 TRP B N 1
ATOM 3132 C CA . TRP C 1 144 ? -25.548 -59.437 -70.599 1.00 34.78 144 TRP B CA 1
ATOM 3133 C C . TRP C 1 144 ? -26.761 -58.544 -70.367 1.00 34.78 144 TRP B C 1
ATOM 3134 O O . TRP C 1 144 ? -26.847 -57.450 -70.924 1.00 39.96 144 TRP B O 1
ATOM 3145 N N . LYS C 1 145 ? -27.697 -59.012 -69.551 1.00 37.56 145 LYS B N 1
ATOM 3146 C CA . LYS C 1 145 ? -28.847 -58.208 -69.197 1.00 40.93 145 LYS B CA 1
ATOM 3147 C C . LYS C 1 145 ? -28.373 -56.894 -68.564 1.00 47.45 145 LYS B C 1
ATOM 3148 O O . LYS C 1 145 ? -28.867 -55.818 -68.911 1.00 45.90 145 LYS B O 1
ATOM 3154 N N . ALA C 1 146 ? -27.426 -57.001 -67.631 1.00 38.93 146 ALA B N 1
ATOM 3155 C CA . ALA C 1 146 ? -26.840 -55.830 -66.984 1.00 46.83 146 ALA B CA 1
ATOM 3156 C C . ALA C 1 146 ? -26.065 -54.938 -67.946 1.00 44.85 146 ALA B C 1
ATOM 3157 O O . ALA C 1 146 ? -26.200 -53.714 -67.901 1.00 40.94 146 ALA B O 1
ATOM 3159 N N . ARG C 1 147 ? -25.281 -55.518 -68.835 1.00 39.74 147 ARG B N 1
ATOM 3160 C CA . ARG C 1 147 ? -24.492 -54.735 -69.770 1.00 43.58 147 ARG B CA 1
ATOM 3161 C C . ARG C 1 147 ? -25.322 -53.908 -70.704 1.00 45.03 147 ARG B C 1
ATOM 3162 O O . ARG C 1 147 ? -24.902 -52.895 -71.175 1.00 43.07 147 ARG B O 1
ATOM 3165 N N . ASN C 1 148 ? -26.486 -54.403 -71.027 1.00 36.34 148 ASN B N 1
ATOM 3166 C CA . ASN C 1 148 ? -27.338 -53.732 -72.008 1.00 42.57 148 ASN B CA 1
ATOM 3167 C C . ASN C 1 148 ? -28.399 -52.877 -71.312 1.00 45.23 148 ASN B C 1
ATOM 3168 O O . ASN C 1 148 ? -29.154 -52.141 -71.948 1.00 43.04 148 ASN B O 1
ATOM 3173 N N . CYS C 1 149 ? -28.403 -52.978 -69.987 1.00 35.94 149 CYS B N 1
ATOM 3174 C CA . CYS C 1 149 ? -29.309 -52.271 -69.104 1.00 43.07 149 CYS B CA 1
ATOM 3175 C C . CYS C 1 149 ? -28.992 -50.787 -69.193 1.00 34.35 149 CYS B C 1
ATOM 3176 O O . CYS C 1 149 ? -27.830 -50.398 -69.046 1.00 31.98 149 CYS B O 1
ATOM 3179 N N . ILE C 1 150 ? -29.982 -49.968 -69.519 1.00 32.52 150 ILE B N 1
ATOM 3180 C CA . ILE C 1 150 ? -29.677 -48.570 -69.754 1.00 33.31 150 ILE B CA 1
ATOM 3181 C C . ILE C 1 150 ? -29.121 -47.885 -68.478 1.00 34.82 150 ILE B C 1
ATOM 3182 O O . ILE C 1 150 ? -28.288 -47.001 -68.593 1.00 34.69 150 ILE B O 1
ATOM 3187 N N . GLU C 1 151 ? -29.585 -48.269 -67.291 1.00 31.85 151 GLU B N 1
ATOM 3188 C CA . GLU C 1 151 ? -29.084 -47.628 -66.064 1.00 37.41 151 GLU B CA 1
ATOM 3189 C C . GLU C 1 151 ? -27.642 -48.047 -65.778 1.00 35.79 151 GLU B C 1
ATOM 3190 O O . GLU C 1 151 ? -26.797 -47.216 -65.442 1.00 37.31 151 GLU B O 1
ATOM 3196 N N . VAL C 1 152 ? -27.347 -49.331 -65.957 1.00 33.41 152 VAL B N 1
ATOM 3197 C CA . VAL C 1 152 ? -25.990 -49.825 -65.755 1.00 30.33 152 VAL B CA 1
ATOM 3198 C C . VAL C 1 152 ? -25.067 -49.259 -66.813 1.00 32.92 152 VAL B C 1
ATOM 3199 O O . VAL C 1 152 ? -23.911 -48.884 -66.512 1.00 33.87 152 VAL B O 1
ATOM 3203 N N . ALA C 1 153 ? -25.543 -49.211 -68.064 1.00 31.53 153 ALA B N 1
ATOM 3204 C CA . ALA C 1 153 ? -24.712 -48.650 -69.131 1.00 33.55 153 ALA B CA 1
ATOM 3205 C C . ALA C 1 153 ? -24.460 -47.173 -68.859 1.00 31.92 153 ALA B C 1
ATOM 3206 O O . ALA C 1 153 ? -23.397 -46.667 -69.164 1.00 30.75 153 ALA B O 1
ATOM 3208 N N . ALA C 1 154 ? -25.460 -46.481 -68.329 1.00 28.61 154 ALA B N 1
ATOM 3209 C CA . ALA C 1 154 ? -25.301 -45.065 -67.989 1.00 32.50 154 ALA B CA 1
ATOM 3210 C C . ALA C 1 154 ? -24.189 -44.868 -66.930 1.00 32.36 154 ALA B C 1
ATOM 3211 O O . ALA C 1 154 ? -23.383 -43.926 -67.014 1.00 31.91 154 ALA B O 1
ATOM 3213 N N . VAL C 1 155 ? -24.131 -45.770 -65.951 1.00 30.51 155 VAL B N 1
ATOM 3214 C CA . VAL C 1 155 ? -23.070 -45.689 -64.942 1.00 31.28 155 VAL B CA 1
ATOM 3215 C C . VAL C 1 155 ? -21.704 -45.856 -65.582 1.00 32.26 155 VAL B C 1
ATOM 3216 O O . VAL C 1 155 ? -20.794 -45.062 -65.338 1.00 29.51 155 VAL B O 1
ATOM 3220 N N . LEU C 1 156 ? -21.577 -46.863 -66.443 1.00 32.34 156 LEU B N 1
ATOM 3221 C CA . LEU C 1 156 ? -20.329 -47.090 -67.164 1.00 34.48 156 LEU B CA 1
ATOM 3222 C C . LEU C 1 156 ? -19.927 -45.836 -67.929 1.00 31.43 156 LEU B C 1
ATOM 3223 O O . LEU C 1 156 ? -18.758 -45.442 -67.936 1.00 31.91 156 LEU B O 1
ATOM 3228 N N . GLN C 1 157 ? -20.911 -45.211 -68.562 1.00 30.64 157 GLN B N 1
ATOM 3229 C CA . GLN C 1 157 ? -20.648 -44.019 -69.359 1.00 37.43 157 GLN B CA 1
ATOM 3230 C C . GLN C 1 157 ? -20.203 -42.809 -68.521 1.00 33.56 157 GLN B C 1
ATOM 3231 O O . GLN C 1 157 ? -19.342 -42.019 -68.938 1.00 33.40 157 GLN B O 1
ATOM 3233 N N . THR C 1 158 ? -20.778 -42.666 -67.334 1.00 31.14 158 THR B N 1
ATOM 3234 C CA . THR C 1 158 ? -20.344 -41.584 -66.456 1.00 32.53 158 THR B CA 1
ATOM 3235 C C . THR C 1 158 ? -18.870 -41.782 -66.062 1.00 29.41 158 THR B C 1
ATOM 3236 O O . THR C 1 158 ? -18.108 -40.827 -66.039 1.00 29.92 158 THR B O 1
ATOM 3240 N N . PHE C 1 159 ? -18.445 -43.023 -65.831 1.00 29.18 159 PHE B N 1
ATOM 3241 C CA . PHE C 1 159 ? -17.023 -43.263 -65.568 1.00 29.72 159 PHE B CA 1
ATOM 3242 C C . PHE C 1 159 ? -16.171 -42.952 -66.802 1.00 33.62 159 PHE B C 1
ATOM 3243 O O . PHE C 1 159 ? -15.112 -42.336 -66.691 1.00 30.71 159 PHE B O 1
ATOM 3251 N N . GLN C 1 160 ? -16.627 -43.380 -67.976 1.00 31.46 160 GLN B N 1
ATOM 3252 C CA . GLN C 1 160 ? -15.859 -43.160 -69.192 1.00 30.44 160 GLN B CA 1
ATOM 3253 C C . GLN C 1 160 ? -15.791 -41.693 -69.580 1.00 35.32 160 GLN B C 1
ATOM 3254 O O . GLN C 1 160 ? -14.769 -41.222 -70.074 1.00 35.10 160 GLN B O 1
ATOM 3260 N N . ARG C 1 161 ? -16.897 -40.984 -69.385 1.00 31.58 161 ARG B N 1
ATOM 3261 C CA . ARG C 1 161 ? -16.995 -39.620 -69.899 1.00 41.06 161 ARG B CA 1
ATOM 3262 C C . ARG C 1 161 ? -16.685 -38.540 -68.850 1.00 39.23 161 ARG B C 1
ATOM 3263 O O . ARG C 1 161 ? -16.199 -37.470 -69.210 1.00 38.47 161 ARG B O 1
ATOM 3265 N N . LYS C 1 162 ? -16.900 -38.829 -67.566 1.00 35.07 162 LYS B N 1
ATOM 3266 C CA . LYS C 1 162 ? -16.720 -37.797 -66.532 1.00 33.88 162 LYS B CA 1
ATOM 3267 C C . LYS C 1 162 ? -15.623 -38.114 -65.519 1.00 35.40 162 LYS B C 1
ATOM 3268 O O . LYS C 1 162 ? -14.671 -37.357 -65.336 1.00 38.11 162 LYS B O 1
ATOM 3274 N N . ILE C 1 163 ? -15.757 -39.239 -64.843 1.00 32.31 163 ILE B N 1
ATOM 3275 C CA . ILE C 1 163 ? -14.859 -39.525 -63.743 1.00 32.08 163 ILE B CA 1
ATOM 3276 C C . ILE C 1 163 ? -13.431 -39.818 -64.199 1.00 34.42 163 ILE B C 1
ATOM 3277 O O . ILE C 1 163 ? -12.486 -39.179 -63.758 1.00 30.57 163 ILE B O 1
ATOM 3282 N N . ILE C 1 164 ? -13.269 -40.778 -65.091 1.00 35.18 164 ILE B N 1
ATOM 3283 C CA . ILE C 1 164 ? -11.930 -41.184 -65.478 1.00 34.86 164 ILE B CA 1
ATOM 3284 C C . ILE C 1 164 ? -11.175 -40.080 -66.232 1.00 35.23 164 ILE B C 1
ATOM 3285 O O . ILE C 1 164 ? -9.993 -39.882 -65.964 1.00 40.34 164 ILE B O 1
ATOM 3290 N N . PRO C 1 165 ? -11.843 -39.344 -67.144 1.00 36.73 165 PRO B N 1
ATOM 3291 C CA . PRO C 1 165 ? -11.129 -38.212 -67.754 1.00 34.05 165 PRO B CA 1
ATOM 3292 C C . PRO C 1 165 ? -10.595 -37.218 -66.730 1.00 42.83 165 PRO B C 1
ATOM 3293 O O . PRO C 1 165 ? -9.479 -36.725 -66.904 1.00 43.37 165 PRO B O 1
ATOM 3297 N N . LEU C 1 166 ? -11.345 -36.956 -65.659 1.00 44.10 166 LEU B N 1
ATOM 3298 C CA . LEU C 1 166 ? -10.848 -36.056 -64.614 1.00 45.62 166 LEU B CA 1
ATOM 3299 C C . LEU C 1 166 ? -9.630 -36.631 -63.895 1.00 41.13 166 LEU B C 1
ATOM 3300 O O . LEU C 1 166 ? -8.822 -35.896 -63.339 1.00 39.93 166 LEU B O 1
ATOM 3305 N N . LEU C 1 167 ? -9.510 -37.947 -63.873 1.00 44.38 167 LEU B N 1
ATOM 3306 C CA . LEU C 1 167 ? -8.359 -38.541 -63.205 1.00 48.92 167 LEU B CA 1
ATOM 3307 C C . LEU C 1 167 ? -7.235 -38.822 -64.193 1.00 48.23 167 LEU B C 1
ATOM 3308 O O . LEU C 1 167 ? -6.193 -39.341 -63.818 1.00 51.87 167 LEU B O 1
ATOM 3313 N N . SER C 1 168 ? -7.446 -38.387 -65.430 1.00 50.67 168 SER B N 1
ATOM 3314 C CA . SER C 1 168 ? -6.548 -38.656 -66.555 1.00 55.79 168 SER B CA 1
ATOM 3315 C C . SER C 1 168 ? -6.239 -40.143 -66.634 1.00 58.73 168 SER B C 1
ATOM 3316 O O . SER C 1 168 ? -7.158 -40.971 -66.615 1.00 59.56 168 SER B O 1
ATOM 3319 N N . GLY D 1 10 ? -13.053 -29.291 -80.163 1.00 39.39 10 GLY D N 1
ATOM 3320 C CA . GLY D 1 10 ? -12.063 -28.236 -80.085 1.00 56.72 10 GLY D CA 1
ATOM 3321 C C . GLY D 1 10 ? -12.574 -27.063 -79.269 1.00 52.23 10 GLY D C 1
ATOM 3322 O O . GLY D 1 10 ? -13.759 -26.989 -78.950 1.00 49.15 10 GLY D O 1
ATOM 3323 N N . PHE D 1 11 ? -11.665 -26.160 -78.917 1.00 50.91 11 PHE D N 1
ATOM 3324 C CA . PHE D 1 11 ? -12.008 -24.962 -78.160 1.00 51.28 11 PHE D CA 1
ATOM 3325 C C . PHE D 1 11 ? -10.972 -23.870 -78.388 1.00 51.89 11 PHE D C 1
ATOM 3326 O O . PHE D 1 11 ? -9.864 -24.139 -78.857 1.00 47.73 11 PHE D O 1
ATOM 3334 N N . ARG D 1 12 ? -11.338 -22.643 -78.027 1.00 48.53 12 ARG D N 1
ATOM 3335 C CA . ARG D 1 12 ? -10.401 -21.535 -77.998 1.00 48.59 12 ARG D CA 1
ATOM 3336 C C . ARG D 1 12 ? -10.421 -20.880 -76.617 1.00 45.38 12 ARG D C 1
ATOM 3337 O O . ARG D 1 12 ? -11.476 -20.522 -76.116 1.00 44.56 12 ARG D O 1
ATOM 3345 N N . LEU D 1 13 ? -9.261 -20.776 -75.989 1.00 43.16 13 LEU D N 1
ATOM 3346 C CA . LEU D 1 13 ? -9.183 -20.189 -74.659 1.00 45.09 13 LEU D CA 1
ATOM 3347 C C . LEU D 1 13 ? -8.534 -18.825 -74.744 1.00 44.40 13 LEU D C 1
ATOM 3348 O O . LEU D 1 13 ? -7.450 -18.695 -75.290 1.00 42.23 13 LEU D O 1
ATOM 3353 N N . ILE D 1 14 ? -9.206 -17.801 -74.225 1.00 40.36 14 ILE D N 1
ATOM 3354 C CA . ILE D 1 14 ? -8.630 -16.458 -74.212 1.00 40.94 14 ILE D CA 1
ATOM 3355 C C . ILE D 1 14 ? -8.556 -15.882 -72.807 1.00 38.71 14 ILE D C 1
ATOM 3356 O O . ILE D 1 14 ? -9.565 -15.773 -72.107 1.00 36.52 14 ILE D O 1
ATOM 3361 N N . ILE D 1 15 ? -7.357 -15.524 -72.395 1.00 35.85 15 ILE D N 1
ATOM 3362 C CA . ILE D 1 15 ? -7.203 -14.788 -71.160 1.00 39.74 15 ILE D CA 1
ATOM 3363 C C . ILE D 1 15 ? -6.867 -13.364 -71.537 1.00 42.09 15 ILE D C 1
ATOM 3364 O O . ILE D 1 15 ? -5.897 -13.128 -72.252 1.00 46.08 15 ILE D O 1
ATOM 3369 N N . SER D 1 16 ? -7.671 -12.417 -71.063 1.00 36.12 16 SER D N 1
ATOM 3370 C CA . SER D 1 16 ? -7.426 -11.011 -71.359 1.00 43.65 16 SER D CA 1
ATOM 3371 C C . SER D 1 16 ? -7.711 -10.122 -70.146 1.00 39.83 16 SER D C 1
ATOM 3372 O O . SER D 1 16 ? -8.342 -10.556 -69.178 1.00 41.24 16 SER D O 1
ATOM 3375 N N . GLN D 1 17 ? -7.243 -8.881 -70.187 1.00 36.77 17 GLN D N 1
ATOM 3376 C CA . GLN D 1 17 ? -7.606 -7.940 -69.135 1.00 38.69 17 GLN D CA 1
ATOM 3377 C C . GLN D 1 17 ? -7.707 -6.516 -69.655 1.00 41.26 17 GLN D C 1
ATOM 3378 O O . GLN D 1 17 ? -7.248 -6.207 -70.750 1.00 41.24 17 GLN D O 1
ATOM 3384 N N . GLU D 1 18 ? -8.358 -5.678 -68.876 1.00 36.99 18 GLU D N 1
ATOM 3385 C CA . GLU D 1 18 ? -8.424 -4.261 -69.114 1.00 48.01 18 GLU D CA 1
ATOM 3386 C C . GLU D 1 18 ? -7.203 -3.646 -68.497 1.00 46.44 18 GLU D C 1
ATOM 3387 O O . GLU D 1 18 ? -6.757 -4.073 -67.472 1.00 43.24 18 GLU D O 1
ATOM 3393 N N . LEU D 1 19 ? -6.642 -2.646 -69.168 1.00 51.89 19 LEU D N 1
ATOM 3394 C CA . LEU D 1 19 ? -5.417 -2.009 -68.703 1.00 54.83 19 LEU D CA 1
ATOM 3395 C C . LEU D 1 19 ? -5.696 -0.608 -68.178 1.00 60.21 19 LEU D C 1
ATOM 3396 O O . LEU D 1 19 ? -4.931 -0.070 -67.378 1.00 60.69 19 LEU D O 1
ATOM 3401 N N . GLY D 1 20 ? -6.796 -0.021 -68.635 1.00 59.58 20 GLY D N 1
ATOM 3402 C CA . GLY D 1 20 ? -7.170 1.307 -68.211 1.00 66.35 20 GLY D CA 1
ATOM 3403 C C . GLY D 1 20 ? -6.616 2.443 -69.050 1.00 70.38 20 GLY D C 1
ATOM 3404 O O . GLY D 1 20 ? -6.478 3.586 -68.585 1.00 63.44 20 GLY D O 1
ATOM 3405 N N . ASN D 1 27 ? -7.558 0.590 -72.431 1.00 65.59 27 ASN D N 1
ATOM 3406 C CA . ASN D 1 27 ? -7.246 -0.424 -73.430 1.00 69.91 27 ASN D CA 1
ATOM 3407 C C . ASN D 1 27 ? -7.425 -1.838 -72.917 1.00 68.45 27 ASN D C 1
ATOM 3408 O O . ASN D 1 27 ? -7.613 -2.071 -71.774 1.00 65.61 27 ASN D O 1
ATOM 3413 N N . TYR D 1 28 ? -7.302 -2.800 -73.804 1.00 69.85 28 TYR D N 1
ATOM 3414 C CA . TYR D 1 28 ? -7.513 -4.192 -73.497 1.00 66.66 28 TYR D CA 1
ATOM 3415 C C . TYR D 1 28 ? -6.384 -5.026 -73.997 1.00 69.89 28 TYR D C 1
ATOM 3416 O O . TYR D 1 28 ? -5.983 -4.891 -75.141 1.00 72.29 28 TYR D O 1
ATOM 3425 N N . GLN D 1 29 ? -5.873 -5.904 -73.151 1.00 64.82 29 GLN D N 1
ATOM 3426 C CA . GLN D 1 29 ? -4.722 -6.712 -73.568 1.00 59.48 29 GLN D CA 1
ATOM 3427 C C . GLN D 1 29 ? -4.983 -8.224 -73.584 1.00 56.55 29 GLN D C 1
ATOM 3428 O O . GLN D 1 29 ? -5.603 -8.758 -72.663 1.00 48.48 29 GLN D O 1
ATOM 3434 N N . VAL D 1 30 ? -4.519 -8.910 -74.630 1.00 58.93 30 VAL D N 1
ATOM 3435 C CA . VAL D 1 30 ? -4.589 -10.375 -74.669 1.00 52.25 30 VAL D CA 1
ATOM 3436 C C . VAL D 1 30 ? -3.350 -10.987 -74.024 1.00 52.47 30 VAL D C 1
ATOM 3437 O O . VAL D 1 30 ? -2.215 -10.686 -74.406 1.00 54.17 30 VAL D O 1
ATOM 3441 N N . VAL D 1 31 ? -3.586 -11.810 -73.006 1.00 45.71 31 VAL D N 1
ATOM 3442 C CA . VAL D 1 31 ? -2.516 -12.432 -72.240 1.00 48.50 31 VAL D CA 1
ATOM 3443 C C . VAL D 1 31 ? -2.187 -13.799 -72.813 1.00 49.67 31 VAL D C 1
ATOM 3444 O O . VAL D 1 31 ? -1.019 -14.152 -72.999 1.00 50.89 31 VAL D O 1
ATOM 3448 N N . LEU D 1 32 ? -3.248 -14.541 -73.113 1.00 45.65 32 LEU D N 1
ATOM 3449 C CA . LEU D 1 32 ? -3.167 -15.876 -73.684 1.00 47.47 32 LEU D CA 1
ATOM 3450 C C . LEU D 1 32 ? -4.260 -16.023 -74.727 1.00 46.86 32 LEU D C 1
ATOM 3451 O O . LEU D 1 32 ? -5.404 -15.607 -74.509 1.00 44.25 32 LEU D O 1
ATOM 3456 N N . ASP D 1 33 ? -3.916 -16.618 -75.861 1.00 48.19 33 ASP D N 1
ATOM 3457 C CA . ASP D 1 33 ? -4.926 -16.941 -76.864 1.00 49.79 33 ASP D CA 1
ATOM 3458 C C . ASP D 1 33 ? -4.550 -18.271 -77.502 1.00 56.26 33 ASP D C 1
ATOM 3459 O O . ASP D 1 33 ? -3.669 -18.342 -78.355 1.00 57.42 33 ASP D O 1
ATOM 3464 N N . HIS D 1 34 ? -5.233 -19.325 -77.082 1.00 53.21 34 HIS D N 1
ATOM 3465 C CA . HIS D 1 34 ? -4.837 -20.670 -77.439 1.00 49.53 34 HIS D CA 1
ATOM 3466 C C . HIS D 1 34 ? -5.980 -21.412 -78.109 1.00 58.90 34 HIS D C 1
ATOM 3467 O O . HIS D 1 34 ? -7.065 -21.552 -77.538 1.00 55.32 34 HIS D O 1
ATOM 3474 N N . SER D 1 35 ? -5.738 -21.865 -79.336 1.00 50.16 35 SER D N 1
ATOM 3475 C CA . SER D 1 35 ? -6.686 -22.726 -80.030 1.00 53.87 35 SER D CA 1
ATOM 3476 C C . SER D 1 35 ? -6.145 -24.159 -80.036 1.00 54.14 35 SER D C 1
ATOM 3477 O O . SER D 1 35 ? -4.940 -24.373 -80.208 1.00 59.70 35 SER D O 1
ATOM 3480 N N . SER D 1 36 ? -7.033 -25.116 -79.858 1.00 55.71 36 SER D N 1
ATOM 3481 C CA . SER D 1 36 ? -6.680 -26.506 -79.930 1.00 58.07 36 SER D CA 1
ATOM 3482 C C . SER D 1 36 ? -6.684 -26.910 -81.385 1.00 59.82 36 SER D C 1
ATOM 3483 O O . SER D 1 36 ? -6.679 -26.081 -82.244 1.00 52.19 36 SER D O 1
ATOM 3486 N N . VAL D 1 37 ? -6.732 -28.203 -81.642 1.00 66.53 37 VAL D N 1
ATOM 3487 C CA . VAL D 1 37 ? -6.696 -28.736 -82.999 1.00 70.58 37 VAL D CA 1
ATOM 3488 C C . VAL D 1 37 ? -7.947 -29.530 -83.358 1.00 66.31 37 VAL D C 1
ATOM 3489 O O . VAL D 1 37 ? -9.043 -29.009 -83.398 1.00 61.66 37 VAL D O 1
ATOM 3493 N N . HIS D 1 44 ? -11.115 -17.481 -87.337 1.00 75.30 44 HIS D N 1
ATOM 3494 C CA . HIS D 1 44 ? -11.531 -17.699 -85.957 1.00 70.27 44 HIS D CA 1
ATOM 3495 C C . HIS D 1 44 ? -12.714 -16.789 -85.666 1.00 74.43 44 HIS D C 1
ATOM 3496 O O . HIS D 1 44 ? -13.732 -16.884 -86.337 1.00 79.16 44 HIS D O 1
ATOM 3498 N N . ILE D 1 45 ? -12.582 -15.942 -84.658 1.00 65.91 45 ILE D N 1
ATOM 3499 C CA . ILE D 1 45 ? -13.398 -14.774 -84.449 1.00 66.83 45 ILE D CA 1
ATOM 3500 C C . ILE D 1 45 ? -12.407 -13.697 -84.128 1.00 66.37 45 ILE D C 1
ATOM 3501 O O . ILE D 1 45 ? -11.542 -13.866 -83.313 1.00 67.52 45 ILE D O 1
ATOM 3506 N N . PRO D 1 46 ? -12.557 -12.582 -84.790 1.00 68.40 46 PRO D N 1
ATOM 3507 C CA . PRO D 1 46 ? -11.626 -11.461 -84.659 1.00 63.76 46 PRO D CA 1
ATOM 3508 C C . PRO D 1 46 ? -11.528 -10.915 -83.240 1.00 62.71 46 PRO D C 1
ATOM 3509 O O . PRO D 1 46 ? -12.553 -10.776 -82.574 1.00 65.66 46 PRO D O 1
ATOM 3513 N N . LEU D 1 47 ? -10.308 -10.664 -82.774 1.00 65.10 47 LEU D N 1
ATOM 3514 C CA . LEU D 1 47 ? -10.083 -10.202 -81.407 1.00 67.14 47 LEU D CA 1
ATOM 3515 C C . LEU D 1 47 ? -10.911 -8.955 -81.094 1.00 67.39 47 LEU D C 1
ATOM 3516 O O . LEU D 1 47 ? -11.398 -8.799 -79.976 1.00 66.40 47 LEU D O 1
ATOM 3521 N N . ASN D 1 48 ? -11.106 -8.093 -82.091 1.00 66.82 48 ASN D N 1
ATOM 3522 C CA . ASN D 1 48 ? -11.835 -6.840 -81.881 1.00 67.99 48 ASN D CA 1
ATOM 3523 C C . ASN D 1 48 ? -13.335 -7.038 -81.704 1.00 64.35 48 ASN D C 1
ATOM 3524 O O . ASN D 1 48 ? -13.997 -6.225 -81.065 1.00 63.79 48 ASN D O 1
ATOM 3526 N N . GLU D 1 49 ? -13.870 -8.129 -82.240 1.00 64.55 49 GLU D N 1
ATOM 3527 C CA . GLU D 1 49 ? -15.272 -8.466 -81.998 1.00 71.15 49 GLU D CA 1
ATOM 3528 C C . GLU D 1 49 ? -15.437 -9.076 -80.591 1.00 67.62 49 GLU D C 1
ATOM 3529 O O . GLU D 1 49 ? -16.415 -8.809 -79.887 1.00 65.81 49 GLU D O 1
ATOM 3531 N N . LEU D 1 50 ? -14.462 -9.882 -80.183 1.00 63.97 50 LEU D N 1
ATOM 3532 C CA . LEU D 1 50 ? -14.509 -10.558 -78.889 1.00 61.87 50 LEU D CA 1
ATOM 3533 C C . LEU D 1 50 ? -14.405 -9.605 -77.694 1.00 56.65 50 LEU D C 1
ATOM 3534 O O . LEU D 1 50 ? -15.092 -9.799 -76.699 1.00 53.41 50 LEU D O 1
ATOM 3539 N N . LYS D 1 51 ? -13.548 -8.590 -77.791 1.00 58.93 51 LYS D N 1
ATOM 3540 C CA . LYS D 1 51 ? -13.385 -7.621 -76.708 1.00 57.74 51 LYS D CA 1
ATOM 3541 C C . LYS D 1 51 ? -14.746 -7.069 -76.294 1.00 56.88 51 LYS D C 1
ATOM 3542 O O . LYS D 1 51 ? -15.021 -6.844 -75.120 1.00 57.77 51 LYS D O 1
ATOM 3544 N N . ASP D 1 52 ? -15.619 -6.932 -77.277 1.00 59.90 52 ASP D N 1
ATOM 3545 C CA . ASP D 1 52 ? -16.947 -6.389 -77.085 1.00 57.36 52 ASP D CA 1
ATOM 3546 C C . ASP D 1 52 ? -17.851 -7.331 -76.286 1.00 59.51 52 ASP D C 1
ATOM 3547 O O . ASP D 1 52 ? -18.553 -6.904 -75.363 1.00 64.74 52 ASP D O 1
ATOM 3549 N N . TYR D 1 53 ? -17.821 -8.613 -76.627 1.00 53.58 53 TYR D N 1
ATOM 3550 C CA . TYR D 1 53 ? -18.634 -9.606 -75.935 1.00 57.03 53 TYR D CA 1
ATOM 3551 C C . TYR D 1 53 ? -18.139 -9.803 -74.507 1.00 58.28 53 TYR D C 1
ATOM 3552 O O . TYR D 1 53 ? -18.916 -9.968 -73.569 1.00 63.20 53 TYR D O 1
ATOM 3561 N N . ILE D 1 54 ? -16.826 -9.794 -74.364 1.00 53.39 54 ILE D N 1
ATOM 3562 C CA . ILE D 1 54 ? -16.188 -10.055 -73.090 1.00 58.14 54 ILE D CA 1
ATOM 3563 C C . ILE D 1 54 ? -16.294 -8.874 -72.129 1.00 59.24 54 ILE D C 1
ATOM 3564 O O . ILE D 1 54 ? -16.813 -9.008 -71.025 1.00 62.38 54 ILE D O 1
ATOM 3569 N N . PHE D 1 55 ? -15.902 -7.697 -72.560 1.00 57.29 55 PHE D N 1
ATOM 3570 C CA . PHE D 1 55 ? -15.899 -6.541 -71.698 1.00 58.16 55 PHE D CA 1
ATOM 3571 C C . PHE D 1 55 ? -16.988 -5.504 -72.032 1.00 69.97 55 PHE D C 1
ATOM 3572 O O . PHE D 1 55 ? -16.724 -4.311 -72.059 1.00 64.59 55 PHE D O 1
ATOM 3580 N N . GLY D 1 56 ? -18.223 -5.938 -72.265 1.00 71.79 56 GLY D N 1
ATOM 3581 C CA . GLY D 1 56 ? -19.285 -4.987 -72.599 1.00 63.07 56 GLY D CA 1
ATOM 3582 C C . GLY D 1 56 ? -20.718 -5.390 -72.299 1.00 64.74 56 GLY D C 1
ATOM 3583 O O . GLY D 1 56 ? -21.621 -4.550 -72.180 1.00 70.06 56 GLY D O 1
ATOM 3584 N N . ILE D 1 59 ? -23.837 -0.348 -68.212 1.00 62.54 59 ILE D N 1
ATOM 3585 C CA . ILE D 1 59 ? -23.734 -1.731 -67.808 1.00 52.52 59 ILE D CA 1
ATOM 3586 C C . ILE D 1 59 ? -24.743 -1.965 -66.679 1.00 54.54 59 ILE D C 1
ATOM 3587 O O . ILE D 1 59 ? -25.472 -1.066 -66.311 1.00 51.00 59 ILE D O 1
ATOM 3592 N N . ARG D 1 60 ? -24.839 -3.182 -66.187 1.00 43.83 60 ARG D N 1
ATOM 3593 C CA . ARG D 1 60 ? -25.833 -3.498 -65.181 1.00 35.13 60 ARG D CA 1
ATOM 3594 C C . ARG D 1 60 ? -25.197 -3.784 -63.821 1.00 36.85 60 ARG D C 1
ATOM 3595 O O . ARG D 1 60 ? -24.025 -3.985 -63.753 1.00 33.56 60 ARG D O 1
ATOM 3597 N N . THR D 1 61 ? -25.968 -3.784 -62.753 1.00 25.14 61 THR D N 1
ATOM 3598 C CA . THR D 1 61 ? -25.376 -3.956 -61.437 1.00 35.27 61 THR D CA 1
ATOM 3599 C C . THR D 1 61 ? -24.584 -5.246 -61.323 1.00 35.99 61 THR D C 1
ATOM 3600 O O . THR D 1 61 ? -23.595 -5.298 -60.669 1.00 27.60 61 THR D O 1
ATOM 3604 N N . ILE D 1 62 ? -25.025 -6.280 -62.000 1.00 33.87 62 ILE D N 1
ATOM 3605 C CA . ILE D 1 62 ? -24.315 -7.566 -61.866 1.00 33.02 62 ILE D CA 1
ATOM 3606 C C . ILE D 1 62 ? -22.867 -7.473 -62.425 1.00 38.35 62 ILE D C 1
ATOM 3607 O O . ILE D 1 62 ? -21.993 -8.268 -62.053 1.00 34.80 62 ILE D O 1
ATOM 3612 N N . ASP D 1 63 ? -22.589 -6.452 -63.238 1.00 32.65 63 ASP D N 1
ATOM 3613 C CA . ASP D 1 63 ? -21.247 -6.269 -63.800 1.00 31.28 63 ASP D CA 1
ATOM 3614 C C . ASP D 1 63 ? -20.215 -5.769 -62.776 1.00 30.88 63 ASP D C 1
ATOM 3615 O O . ASP D 1 63 ? -19.027 -5.706 -63.080 1.00 32.10 63 ASP D O 1
ATOM 3620 N N . TYR D 1 64 ? -20.677 -5.403 -61.584 1.00 32.26 64 TYR D N 1
ATOM 3621 C CA . TYR D 1 64 ? -19.816 -4.897 -60.502 1.00 29.64 64 TYR D CA 1
ATOM 3622 C C . TYR D 1 64 ? -19.613 -5.927 -59.383 1.00 33.01 64 TYR D C 1
ATOM 3623 O O . TYR D 1 64 ? -19.032 -5.609 -58.321 1.00 30.18 64 TYR D O 1
ATOM 3632 N N . SER D 1 65 ? -20.119 -7.142 -59.610 1.00 27.25 65 SER D N 1
ATOM 3633 C CA . SER D 1 65 ? -19.825 -8.291 -58.747 1.00 31.60 65 SER D CA 1
ATOM 3634 C C . SER D 1 65 ? -18.333 -8.545 -58.744 1.00 31.43 65 SER D C 1
ATOM 3635 O O . SER D 1 65 ? -17.678 -8.368 -59.776 1.00 25.46 65 SER D O 1
ATOM 3638 N N . ALA D 1 66 ? -17.798 -8.985 -57.604 1.00 27.18 66 ALA D N 1
ATOM 3639 C CA . ALA D 1 66 ? -16.364 -9.260 -57.513 1.00 32.58 66 ALA D CA 1
ATOM 3640 C C . ALA D 1 66 ? -15.946 -10.309 -58.570 1.00 28.95 66 ALA D C 1
ATOM 3641 O O . ALA D 1 66 ? -14.853 -10.268 -59.119 1.00 33.91 66 ALA D O 1
ATOM 3643 N N . SER D 1 67 ? -16.838 -11.246 -58.835 1.00 34.06 67 SER D N 1
ATOM 3644 C CA . SER D 1 67 ? -16.594 -12.311 -59.798 1.00 35.65 67 SER D CA 1
ATOM 3645 C C . SER D 1 67 ? -17.924 -12.710 -60.416 1.00 38.71 67 SER D C 1
ATOM 3646 O O . SER D 1 67 ? -18.912 -12.847 -59.703 1.00 33.65 67 SER D O 1
ATOM 3649 N N . SER D 1 68 ? -17.964 -12.892 -61.731 1.00 34.82 68 SER D N 1
ATOM 3650 C CA . SER D 1 68 ? -19.187 -13.374 -62.362 1.00 40.69 68 SER D CA 1
ATOM 3651 C C . SER D 1 68 ? -18.948 -14.216 -63.621 1.00 37.98 68 SER D C 1
ATOM 3652 O O . SER D 1 68 ? -17.834 -14.344 -64.113 1.00 35.25 68 SER D O 1
ATOM 3655 N N . ASP D 1 69 ? -19.999 -14.819 -64.112 1.00 42.09 69 ASP D N 1
ATOM 3656 C CA . ASP D 1 69 ? -19.904 -15.684 -65.251 1.00 45.62 69 ASP D CA 1
ATOM 3657 C C . ASP D 1 69 ? -20.915 -15.333 -66.318 1.00 53.35 69 ASP D C 1
ATOM 3658 O O . ASP D 1 69 ? -22.041 -15.032 -66.010 1.00 46.61 69 ASP D O 1
ATOM 3663 N N . LYS D 1 70 ? -20.487 -15.390 -67.573 1.00 48.81 70 LYS D N 1
ATOM 3664 C CA . LYS D 1 70 ? -21.363 -15.088 -68.705 1.00 49.65 70 LYS D CA 1
ATOM 3665 C C . LYS D 1 70 ? -21.262 -16.173 -69.775 1.00 49.25 70 LYS D C 1
ATOM 3666 O O . LYS D 1 70 ? -20.156 -16.593 -70.127 1.00 44.83 70 LYS D O 1
ATOM 3672 N N . ILE D 1 71 ? -22.418 -16.607 -70.289 1.00 54.24 71 ILE D N 1
ATOM 3673 C CA . ILE D 1 71 ? -22.486 -17.493 -71.455 1.00 48.84 71 ILE D CA 1
ATOM 3674 C C . ILE D 1 71 ? -23.308 -16.856 -72.571 1.00 54.04 71 ILE D C 1
ATOM 3675 O O . ILE D 1 71 ? -24.511 -16.619 -72.392 1.00 49.16 71 ILE D O 1
ATOM 3680 N N . LYS D 1 72 ? -22.661 -16.626 -73.718 1.00 58.92 72 LYS D N 1
ATOM 3681 C CA . LYS D 1 72 ? -23.285 -16.034 -74.903 1.00 56.76 72 LYS D CA 1
ATOM 3682 C C . LYS D 1 72 ? -22.996 -16.861 -76.169 1.00 56.43 72 LYS D C 1
ATOM 3683 O O . LYS D 1 72 ? -21.864 -17.275 -76.396 1.00 56.88 72 LYS D O 1
ATOM 3685 N N . VAL D 1 73 ? -23.999 -17.044 -77.023 1.00 59.34 73 VAL D N 1
ATOM 3686 C CA . VAL D 1 73 ? -23.786 -17.726 -78.301 1.00 59.92 73 VAL D CA 1
ATOM 3687 C C . VAL D 1 73 ? -23.500 -16.761 -79.457 1.00 57.02 73 VAL D C 1
ATOM 3688 O O . VAL D 1 73 ? -24.231 -15.801 -79.665 1.00 55.45 73 VAL D O 1
ATOM 3692 N N . VAL D 1 74 ? -22.425 -17.019 -80.199 1.00 60.63 74 VAL D N 1
ATOM 3693 C CA . VAL D 1 74 ? -22.118 -16.248 -81.403 1.00 68.38 74 VAL D CA 1
ATOM 3694 C C . VAL D 1 74 ? -22.648 -16.980 -82.639 1.00 70.18 74 VAL D C 1
ATOM 3695 O O . VAL D 1 74 ? -22.032 -17.931 -83.122 1.00 69.21 74 VAL D O 1
ATOM 3699 N N . LYS D 1 75 ? -23.792 -16.533 -83.147 1.00 70.04 75 LYS D N 1
ATOM 3700 C CA . LYS D 1 75 ? -24.495 -17.260 -84.201 1.00 75.50 75 LYS D CA 1
ATOM 3701 C C . LYS D 1 75 ? -23.700 -17.246 -85.504 1.00 72.95 75 LYS D C 1
ATOM 3702 O O . LYS D 1 75 ? -23.669 -18.233 -86.238 1.00 75.28 75 LYS D O 1
ATOM 3704 N N . SER D 1 76 ? -23.024 -16.130 -85.761 1.00 74.78 76 SER D N 1
ATOM 3705 C CA . SER D 1 76 ? -22.264 -15.945 -86.991 1.00 76.09 76 SER D CA 1
ATOM 3706 C C . SER D 1 76 ? -21.083 -16.908 -87.103 1.00 77.22 76 SER D C 1
ATOM 3707 O O . SER D 1 76 ? -20.451 -17.004 -88.157 1.00 76.00 76 SER D O 1
ATOM 3710 N N . ALA D 1 77 ? -20.792 -17.623 -86.019 1.00 76.01 77 ALA D N 1
ATOM 3711 C CA . ALA D 1 77 ? -19.606 -18.473 -85.959 1.00 71.73 77 ALA D CA 1
ATOM 3712 C C . ALA D 1 77 ? -19.920 -19.819 -85.325 1.00 65.15 77 ALA D C 1
ATOM 3713 O O . ALA D 1 77 ? -19.014 -20.602 -85.040 1.00 63.81 77 ALA D O 1
ATOM 3715 N N . ASN D 1 78 ? -21.206 -20.074 -85.100 1.00 67.15 78 ASN D N 1
ATOM 3716 C CA . ASN D 1 78 ? -21.670 -21.334 -84.520 1.00 72.45 78 ASN D CA 1
ATOM 3717 C C . ASN D 1 78 ? -20.929 -21.663 -83.216 1.00 71.40 78 ASN D C 1
ATOM 3718 O O . ASN D 1 78 ? -20.589 -22.813 -82.949 1.00 73.48 78 ASN D O 1
ATOM 3723 N N . ILE D 1 79 ? -20.680 -20.629 -82.417 1.00 66.19 79 ILE D N 1
ATOM 3724 C CA . ILE D 1 79 ? -19.858 -20.738 -81.218 1.00 66.03 79 ILE D CA 1
ATOM 3725 C C . ILE D 1 79 ? -20.593 -20.275 -79.964 1.00 65.64 79 ILE D C 1
ATOM 3726 O O . ILE D 1 79 ? -21.367 -19.318 -80.007 1.00 66.21 79 ILE D O 1
ATOM 3731 N N . VAL D 1 80 ? -20.344 -20.950 -78.846 1.00 65.20 80 VAL D N 1
ATOM 3732 C CA . VAL D 1 80 ? -20.772 -20.436 -77.550 1.00 59.35 80 VAL D CA 1
ATOM 3733 C C . VAL D 1 80 ? -19.536 -19.951 -76.792 1.00 55.54 80 VAL D C 1
ATOM 3734 O O . VAL D 1 80 ? -18.526 -20.653 -76.699 1.00 54.12 80 VAL D O 1
ATOM 3738 N N . LEU D 1 81 ? -19.628 -18.753 -76.235 1.00 51.40 81 LEU D N 1
ATOM 3739 C CA . LEU D 1 81 ? -18.519 -18.163 -75.512 1.00 48.42 81 LEU D CA 1
ATOM 3740 C C . LEU D 1 81 ? -18.887 -18.109 -74.031 1.00 47.65 81 LEU D C 1
ATOM 3741 O O . LEU D 1 81 ? -19.879 -17.476 -73.675 1.00 41.91 81 LEU D O 1
ATOM 3746 N N . PHE D 1 82 ? -18.144 -18.809 -73.171 1.00 42.06 82 PHE D N 1
ATOM 3747 C CA . PHE D 1 82 ? -18.409 -18.655 -71.740 1.00 39.49 82 PHE D CA 1
ATOM 3748 C C . PHE D 1 82 ? -17.195 -18.029 -71.059 1.00 40.54 82 PHE D C 1
ATOM 3749 O O . PHE D 1 82 ? -16.036 -18.402 -71.312 1.00 37.39 82 PHE D O 1
ATOM 3757 N N . THR D 1 83 ? -17.465 -17.008 -70.250 1.00 36.81 83 THR D N 1
ATOM 3758 C CA . THR D 1 83 ? -16.386 -16.214 -69.668 1.00 35.09 83 THR D CA 1
ATOM 3759 C C . THR D 1 83 ? -16.532 -16.017 -68.153 1.00 36.11 83 THR D C 1
ATOM 3760 O O . THR D 1 83 ? -17.618 -15.734 -67.641 1.00 35.18 83 THR D O 1
ATOM 3764 N N . ARG D 1 84 ? -15.428 -16.225 -67.445 1.00 33.62 84 ARG D N 1
ATOM 3765 C CA . ARG D 1 84 ? -15.305 -15.841 -66.044 1.00 33.55 84 ARG D CA 1
ATOM 3766 C C . ARG D 1 84 ? -14.613 -14.488 -65.991 1.00 30.96 84 ARG D C 1
ATOM 3767 O O . ARG D 1 84 ? -13.490 -14.344 -66.484 1.00 31.39 84 ARG D O 1
ATOM 3775 N N . ILE D 1 85 ? -15.284 -13.492 -65.418 1.00 30.41 85 ILE D N 1
ATOM 3776 C CA . ILE D 1 85 ? -14.697 -12.151 -65.350 1.00 29.96 85 ILE D CA 1
ATOM 3777 C C . ILE D 1 85 ? -14.690 -11.640 -63.892 1.00 29.43 85 ILE D C 1
ATOM 3778 O O . ILE D 1 85 ? -15.676 -11.781 -63.165 1.00 30.56 85 ILE D O 1
ATOM 3783 N N . PHE D 1 86 ? -13.559 -11.086 -63.462 1.00 25.99 86 PHE D N 1
ATOM 3784 C CA . PHE D 1 86 ? -13.407 -10.688 -62.068 1.00 31.01 86 PHE D CA 1
ATOM 3785 C C . PHE D 1 86 ? -12.505 -9.471 -61.914 1.00 28.16 86 PHE D C 1
ATOM 3786 O O . PHE D 1 86 ? -11.634 -9.223 -62.745 1.00 30.35 86 PHE D O 1
ATOM 3794 N N . TYR D 1 87 ? -12.674 -8.746 -60.815 1.00 29.75 87 TYR D N 1
ATOM 3795 C CA . TYR D 1 87 ? -11.852 -7.574 -60.564 1.00 34.88 87 TYR D CA 1
ATOM 3796 C C . TYR D 1 87 ? -10.590 -8.001 -59.831 1.00 33.60 87 TYR D C 1
ATOM 3797 O O . TYR D 1 87 ? -10.587 -9.029 -59.157 1.00 31.40 87 TYR D O 1
ATOM 3806 N N . LEU D 1 88 ? -9.525 -7.215 -59.967 1.00 32.62 88 LEU D N 1
ATOM 3807 C CA . LEU D 1 88 ? -8.273 -7.492 -59.268 1.00 34.39 88 LEU D CA 1
ATOM 3808 C C . LEU D 1 88 ? -8.464 -7.563 -57.755 1.00 41.52 88 LEU D C 1
ATOM 3809 O O . LEU D 1 88 ? -7.838 -8.383 -57.095 1.00 42.34 88 LEU D O 1
ATOM 3814 N N . ASN D 1 89 ? -9.289 -6.671 -57.211 1.00 33.00 89 ASN D N 1
ATOM 3815 C CA . ASN D 1 89 ? -9.607 -6.648 -55.787 1.00 38.46 89 ASN D CA 1
ATOM 3816 C C . ASN D 1 89 ? -10.762 -5.679 -55.585 1.00 43.13 89 ASN D C 1
ATOM 3817 O O . ASN D 1 89 ? -11.234 -5.079 -56.572 1.00 34.64 89 ASN D O 1
ATOM 3822 N N . GLU D 1 90 ? -11.174 -5.486 -54.343 1.00 35.89 90 GLU D N 1
ATOM 3823 C CA . GLU D 1 90 ? -12.281 -4.610 -53.989 1.00 41.62 90 GLU D CA 1
ATOM 3824 C C . GLU D 1 90 ? -12.093 -3.169 -54.400 1.00 36.10 90 GLU D C 1
ATOM 3825 O O . GLU D 1 90 ? -13.008 -2.535 -54.772 1.00 39.90 90 GLU D O 1
ATOM 3827 N N . LYS D 1 91 ? -10.885 -2.675 -54.338 1.00 35.96 91 LYS D N 1
ATOM 3828 C CA . LYS D 1 91 ? -10.605 -1.271 -54.624 1.00 42.43 91 LYS D CA 1
ATOM 3829 C C . LYS D 1 91 ? -10.368 -1.038 -56.112 1.00 41.57 91 LYS D C 1
ATOM 3830 O O . LYS D 1 91 ? -10.259 0.094 -56.566 1.00 47.50 91 LYS D O 1
ATOM 3832 N N . SER D 1 92 ? -10.265 -2.120 -56.867 1.00 41.72 92 SER D N 1
ATOM 3833 C CA . SER D 1 92 ? -9.873 -2.021 -58.256 1.00 41.77 92 SER D CA 1
ATOM 3834 C C . SER D 1 92 ? -11.060 -1.857 -59.195 1.00 39.30 92 SER D C 1
ATOM 3835 O O . SER D 1 92 ? -12.160 -2.331 -58.946 1.00 42.61 92 SER D O 1
ATOM 3838 N N . THR D 1 93 ? -10.802 -1.182 -60.293 1.00 33.17 93 THR D N 1
ATOM 3839 C CA . THR D 1 93 ? -11.797 -0.980 -61.295 1.00 40.01 93 THR D CA 1
ATOM 3840 C C . THR D 1 93 ? -11.475 -1.828 -62.521 1.00 44.05 93 THR D C 1
ATOM 3841 O O . THR D 1 93 ? -12.266 -1.869 -63.463 1.00 45.33 93 THR D O 1
ATOM 3845 N N . LEU D 1 94 ? -10.307 -2.484 -62.512 1.00 38.43 94 LEU D N 1
ATOM 3846 C CA . LEU D 1 94 ? -9.856 -3.319 -63.650 1.00 46.24 94 LEU D CA 1
ATOM 3847 C C . LEU D 1 94 ? -10.273 -4.793 -63.556 1.00 36.55 94 LEU D C 1
ATOM 3848 O O . LEU D 1 94 ? -10.205 -5.401 -62.490 1.00 40.93 94 LEU D O 1
ATOM 3853 N N . ARG D 1 95 ? -10.688 -5.361 -64.679 1.00 37.38 95 ARG D N 1
ATOM 3854 C CA . ARG D 1 95 ? -11.136 -6.744 -64.725 1.00 33.30 95 ARG D CA 1
ATOM 3855 C C . ARG D 1 95 ? -10.240 -7.646 -65.552 1.00 36.94 95 ARG D C 1
ATOM 3856 O O . ARG D 1 95 ? -9.678 -7.236 -66.575 1.00 36.00 95 ARG D O 1
ATOM 3864 N N . ILE D 1 96 ? -10.152 -8.893 -65.107 1.00 32.99 96 ILE D N 1
ATOM 3865 C CA . ILE D 1 96 ? -9.519 -9.969 -65.853 1.00 34.38 96 ILE D CA 1
ATOM 3866 C C . ILE D 1 96 ? -10.616 -10.905 -66.327 1.00 32.77 96 ILE D C 1
ATOM 3867 O O . ILE D 1 96 ? -11.607 -11.123 -65.618 1.00 36.99 96 ILE D O 1
ATOM 3872 N N . ALA D 1 97 ? -10.477 -11.410 -67.546 1.00 29.15 97 ALA D N 1
ATOM 3873 C CA . ALA D 1 97 ? -11.460 -12.334 -68.088 1.00 34.14 97 ALA D CA 1
ATOM 3874 C C . ALA D 1 97 ? -10.816 -13.637 -68.558 1.00 34.46 97 ALA D C 1
ATOM 3875 O O . ALA D 1 97 ? -9.738 -13.634 -69.151 1.00 35.79 97 ALA D O 1
ATOM 3877 N N . ILE D 1 98 ? -11.481 -14.747 -68.267 1.00 39.05 98 ILE D N 1
ATOM 3878 C CA . ILE D 1 98 ? -11.090 -16.051 -68.789 1.00 35.47 98 ILE D CA 1
ATOM 3879 C C . ILE D 1 98 ? -12.221 -16.516 -69.684 1.00 35.51 98 ILE D C 1
ATOM 3880 O O . ILE D 1 98 ? -13.303 -16.849 -69.202 1.00 35.69 98 ILE D O 1
ATOM 3885 N N . SER D 1 99 ? -11.985 -16.514 -70.988 1.00 32.91 99 SER D N 1
ATOM 3886 C CA . SER D 1 99 ? -13.059 -16.777 -71.933 1.00 36.25 99 SER D CA 1
ATOM 3887 C C . SER D 1 99 ? -12.746 -18.014 -72.752 1.00 35.24 99 SER D C 1
ATOM 3888 O O . SER D 1 99 ? -11.603 -18.268 -73.098 1.00 40.05 99 SER D O 1
ATOM 3891 N N . CYS D 1 100 ? -13.781 -18.763 -73.081 1.00 44.38 100 CYS D N 1
ATOM 3892 C CA . CYS D 1 100 ? -13.600 -19.982 -73.833 1.00 38.21 100 CYS D CA 1
ATOM 3893 C C . CYS D 1 100 ? -14.677 -20.116 -74.917 1.00 45.19 100 CYS D C 1
ATOM 3894 O O . CYS D 1 100 ? -15.874 -20.034 -74.638 1.00 40.15 100 CYS D O 1
ATOM 3897 N N . CYS D 1 101 ? -14.234 -20.334 -76.152 1.00 45.05 101 CYS D N 1
ATOM 3898 C CA . CYS D 1 101 ? -15.142 -20.615 -77.255 1.00 48.27 101 CYS D CA 1
ATOM 3899 C C . CYS D 1 101 ? -15.220 -22.114 -77.456 1.00 46.70 101 CYS D C 1
ATOM 3900 O O . CYS D 1 101 ? -14.200 -22.788 -77.536 1.00 46.71 101 CYS D O 1
ATOM 3903 N N . VAL D 1 102 ? -16.448 -22.615 -77.569 1.00 48.43 102 VAL D N 1
ATOM 3904 C CA . VAL D 1 102 ? -16.710 -24.018 -77.871 1.00 56.75 102 VAL D CA 1
ATOM 3905 C C . VAL D 1 102 ? -17.948 -24.127 -78.761 1.00 60.81 102 VAL D C 1
ATOM 3906 O O . VAL D 1 102 ? -18.879 -23.332 -78.637 1.00 63.69 102 VAL D O 1
ATOM 3910 N N . THR D 1 103 ? -17.954 -25.108 -79.660 1.00 62.66 103 THR D N 1
ATOM 3911 C CA . THR D 1 103 ? -19.056 -25.276 -80.602 1.00 64.25 103 THR D CA 1
ATOM 3912 C C . THR D 1 103 ? -20.377 -25.104 -79.850 1.00 62.49 103 THR D C 1
ATOM 3913 O O . THR D 1 103 ? -20.502 -25.551 -78.710 1.00 61.33 103 THR D O 1
ATOM 3915 N N . ASP D 1 104 ? -21.342 -24.501 -80.495 1.00 60.75 104 ASP D N 1
ATOM 3916 C CA . ASP D 1 104 ? -22.608 -24.187 -79.857 1.00 66.03 104 ASP D CA 1
ATOM 3917 C C . ASP D 1 104 ? -23.383 -25.432 -79.429 1.00 65.19 104 ASP D C 1
ATOM 3918 O O . ASP D 1 104 ? -24.295 -25.370 -78.630 1.00 63.13 104 ASP D O 1
ATOM 3920 N N . ASP D 1 105 ? -22.976 -26.564 -79.963 1.00 63.23 105 ASP D N 1
ATOM 3921 C CA . ASP D 1 105 ? -23.527 -27.884 -79.648 1.00 66.55 105 ASP D CA 1
ATOM 3922 C C . ASP D 1 105 ? -23.344 -28.317 -78.185 1.00 56.35 105 ASP D C 1
ATOM 3923 O O . ASP D 1 105 ? -24.049 -29.206 -77.702 1.00 59.49 105 ASP D O 1
ATOM 3928 N N . VAL D 1 106 ? -22.375 -27.704 -77.506 1.00 61.96 106 VAL D N 1
ATOM 3929 C CA . VAL D 1 106 ? -21.946 -28.099 -76.155 1.00 60.00 106 VAL D CA 1
ATOM 3930 C C . VAL D 1 106 ? -22.835 -27.514 -75.035 1.00 54.99 106 VAL D C 1
ATOM 3931 O O . VAL D 1 106 ? -22.804 -27.976 -73.882 1.00 53.41 106 VAL D O 1
ATOM 3935 N N . LEU D 1 107 ? -23.658 -26.530 -75.393 1.00 48.72 107 LEU D N 1
ATOM 3936 C CA . LEU D 1 107 ? -24.456 -25.791 -74.413 1.00 53.76 107 LEU D CA 1
ATOM 3937 C C . LEU D 1 107 ? -25.248 -26.645 -73.414 1.00 53.15 107 LEU D C 1
ATOM 3938 O O . LEU D 1 107 ? -25.223 -26.348 -72.217 1.00 53.33 107 LEU D O 1
ATOM 3943 N N . PRO D 1 108 ? -25.934 -27.715 -73.874 1.00 55.23 108 PRO D N 1
ATOM 3944 C CA . PRO D 1 108 ? -26.640 -28.501 -72.855 1.00 48.71 108 PRO D CA 1
ATOM 3945 C C . PRO D 1 108 ? -25.703 -29.127 -71.807 1.00 49.17 108 PRO D C 1
ATOM 3946 O O . PRO D 1 108 ? -26.060 -29.200 -70.629 1.00 48.86 108 PRO D O 1
ATOM 3950 N N . VAL D 1 109 ? -24.543 -29.603 -72.248 1.00 48.29 109 VAL D N 1
ATOM 3951 C CA . VAL D 1 109 ? -23.563 -30.201 -71.346 1.00 49.79 109 VAL D CA 1
ATOM 3952 C C . VAL D 1 109 ? -22.877 -29.134 -70.483 1.00 45.35 109 VAL D C 1
ATOM 3953 O O . VAL D 1 109 ? -22.692 -29.335 -69.287 1.00 44.13 109 VAL D O 1
ATOM 3957 N N . LEU D 1 110 ? -22.523 -28.002 -71.092 1.00 43.09 110 LEU D N 1
ATOM 3958 C CA . LEU D 1 110 ? -21.919 -26.893 -70.358 1.00 41.97 110 LEU D CA 1
ATOM 3959 C C . LEU D 1 110 ? -22.807 -26.487 -69.185 1.00 45.96 110 LEU D C 1
ATOM 3960 O O . LEU D 1 110 ? -22.315 -26.251 -68.079 1.00 46.64 110 LEU D O 1
ATOM 3965 N N . THR D 1 111 ? -24.119 -26.435 -69.413 1.00 43.25 111 THR D N 1
ATOM 3966 C CA . THR D 1 111 ? -25.035 -25.989 -68.372 1.00 40.27 111 THR D CA 1
ATOM 3967 C C . THR D 1 111 ? -25.346 -27.080 -67.338 1.00 40.14 111 THR D C 1
ATOM 3968 O O . THR D 1 111 ? -25.584 -26.775 -66.167 1.00 41.08 111 THR D O 1
ATOM 3972 N N . GLU D 1 112 ? -25.388 -28.338 -67.763 1.00 40.49 112 GLU D N 1
ATOM 3973 C CA . GLU D 1 112 ? -25.580 -29.453 -66.828 1.00 38.09 112 GLU D CA 1
ATOM 3974 C C . GLU D 1 112 ? -24.369 -29.631 -65.919 1.00 41.42 112 GLU D C 1
ATOM 3975 O O . GLU D 1 112 ? -24.493 -30.019 -64.758 1.00 40.01 112 GLU D O 1
ATOM 3977 N N . CYS D 1 113 ? -23.190 -29.386 -66.474 1.00 42.20 113 CYS D N 1
ATOM 3978 C CA . CYS D 1 113 ? -21.950 -29.568 -65.732 1.00 41.52 113 CYS D CA 1
ATOM 3979 C C . CYS D 1 113 ? -21.459 -28.269 -65.081 1.00 38.84 113 CYS D C 1
ATOM 3980 O O . CYS D 1 113 ? -20.357 -28.223 -64.518 1.00 39.65 113 CYS D O 1
ATOM 3983 N N . TRP D 1 114 ? -22.273 -27.220 -65.148 1.00 41.54 114 TRP D N 1
ATOM 3984 C CA . TRP D 1 114 ? -21.820 -25.902 -64.695 1.00 38.89 114 TRP D CA 1
ATOM 3985 C C . TRP D 1 114 ? -21.279 -25.864 -63.245 1.00 35.67 114 TRP D C 1
ATOM 3986 O O . TRP D 1 114 ? -20.249 -25.244 -63.015 1.00 32.93 114 TRP D O 1
ATOM 3997 N N . PRO D 1 115 ? -21.935 -26.542 -62.282 1.00 31.02 115 PRO D N 1
ATOM 3998 C CA . PRO D 1 115 ? -21.330 -26.445 -60.942 1.00 37.43 115 PRO D CA 1
ATOM 3999 C C . PRO D 1 115 ? -19.887 -26.958 -60.876 1.00 36.66 115 PRO D C 1
ATOM 4000 O O . PRO D 1 115 ? -19.083 -26.381 -60.129 1.00 34.44 115 PRO D O 1
ATOM 4004 N N . HIS D 1 116 ? -19.558 -27.983 -61.663 1.00 34.63 116 HIS D N 1
ATOM 4005 C CA . HIS D 1 116 ? -18.184 -28.478 -61.740 1.00 30.84 116 HIS D CA 1
ATOM 4006 C C . HIS D 1 116 ? -17.298 -27.457 -62.415 1.00 28.27 116 HIS D C 1
ATOM 4007 O O . HIS D 1 116 ? -16.182 -27.201 -61.978 1.00 31.11 116 HIS D O 1
ATOM 4014 N N . ILE D 1 117 ? -17.780 -26.919 -63.526 1.00 30.50 117 ILE D N 1
ATOM 4015 C CA . ILE D 1 117 ? -17.010 -25.976 -64.326 1.00 32.53 117 ILE D CA 1
ATOM 4016 C C . ILE D 1 117 ? -16.726 -24.690 -63.535 1.00 31.44 117 ILE D C 1
ATOM 4017 O O . ILE D 1 117 ? -15.593 -24.199 -63.521 1.00 34.39 117 ILE D O 1
ATOM 4022 N N . SER D 1 118 ? -17.756 -24.157 -62.884 1.00 29.20 118 SER D N 1
ATOM 4023 C CA . SER D 1 118 ? -17.616 -22.949 -62.054 1.00 35.73 118 SER D CA 1
ATOM 4024 C C . SER D 1 118 ? -16.568 -23.123 -60.935 1.00 30.02 118 SER D C 1
ATOM 4025 O O . SER D 1 118 ? -15.803 -22.210 -60.630 1.00 29.36 118 SER D O 1
ATOM 4028 N N . SER D 1 119 ? -16.546 -24.301 -60.330 1.00 31.79 119 SER D N 1
ATOM 4029 C CA . SER D 1 119 ? -15.557 -24.622 -59.303 1.00 29.25 119 SER D CA 1
ATOM 4030 C C . SER D 1 119 ? -14.129 -24.664 -59.865 1.00 30.80 119 SER D C 1
ATOM 4031 O O . SER D 1 119 ? -13.203 -24.170 -59.230 1.00 30.82 119 SER D O 1
ATOM 4034 N N . PHE D 1 120 ? -13.941 -25.235 -61.058 1.00 31.34 120 PHE D N 1
ATOM 4035 C CA . PHE D 1 120 ? -12.603 -25.220 -61.676 1.00 33.17 120 PHE D CA 1
ATOM 4036 C C . PHE D 1 120 ? -12.198 -23.790 -62.056 1.00 30.71 120 PHE D C 1
ATOM 4037 O O . PHE D 1 120 ? -11.026 -23.425 -61.980 1.00 32.42 120 PHE D O 1
ATOM 4045 N N . LEU D 1 121 ? -13.177 -22.994 -62.471 1.00 26.07 121 LEU D N 1
ATOM 4046 C CA . LEU D 1 121 ? -12.935 -21.601 -62.832 1.00 33.41 121 LEU D CA 1
ATOM 4047 C C . LEU D 1 121 ? -12.534 -20.775 -61.611 1.00 29.39 121 LEU D C 1
ATOM 4048 O O . LEU D 1 121 ? -11.733 -19.850 -61.721 1.00 30.58 121 LEU D O 1
ATOM 4053 N N . ASP D 1 122 ? -13.108 -21.109 -60.456 1.00 30.25 122 ASP D N 1
ATOM 4054 C CA . ASP D 1 122 ? -12.707 -20.493 -59.197 1.00 31.31 122 ASP D CA 1
ATOM 4055 C C . ASP D 1 122 ? -11.196 -20.701 -58.962 1.00 35.22 122 ASP D C 1
ATOM 4056 O O . ASP D 1 122 ? -10.503 -19.773 -58.568 1.00 30.80 122 ASP D O 1
ATOM 4061 N N . GLN D 1 123 ? -10.695 -21.912 -59.206 1.00 30.24 123 GLN D N 1
ATOM 4062 C CA . GLN D 1 123 ? -9.260 -22.186 -59.058 1.00 38.60 123 GLN D CA 1
ATOM 4063 C C . GLN D 1 123 ? -8.437 -21.361 -60.047 1.00 31.94 123 GLN D C 1
ATOM 4064 O O . GLN D 1 123 ? -7.389 -20.853 -59.696 1.00 33.09 123 GLN D O 1
ATOM 4070 N N . CYS D 1 124 ? -8.920 -21.250 -61.282 1.00 34.10 124 CYS D N 1
ATOM 4071 C CA . CYS D 1 124 ? -8.275 -20.434 -62.304 1.00 33.91 124 CYS D CA 1
ATOM 4072 C C . CYS D 1 124 ? -8.219 -18.963 -61.892 1.00 32.68 124 CYS D C 1
ATOM 4073 O O . CYS D 1 124 ? -7.181 -18.314 -62.008 1.00 31.18 124 CYS D O 1
ATOM 4076 N N . GLU D 1 125 ? -9.335 -18.447 -61.398 1.00 28.92 125 GLU D N 1
ATOM 4077 C CA . GLU D 1 125 ? -9.369 -17.071 -60.911 1.00 33.16 125 GLU D CA 1
ATOM 4078 C C . GLU D 1 125 ? -8.369 -16.842 -59.767 1.00 32.18 125 GLU D C 1
ATOM 4079 O O . GLU D 1 125 ? -7.570 -15.916 -59.821 1.00 29.59 125 GLU D O 1
ATOM 4085 N N . ASN D 1 126 ? -8.411 -17.696 -58.750 1.00 30.01 126 ASN D N 1
ATOM 4086 C CA . ASN D 1 126 ? -7.477 -17.600 -57.631 1.00 35.07 126 ASN D CA 1
ATOM 4087 C C . ASN D 1 126 ? -5.998 -17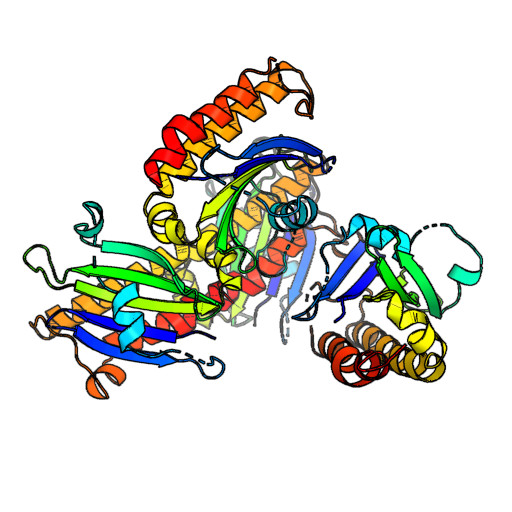.704 -58.010 1.00 35.15 126 ASN D C 1
ATOM 4088 O O . ASN D 1 126 ? -5.163 -17.084 -57.372 1.00 35.37 126 ASN D O 1
ATOM 4093 N N . THR D 1 127 ? -5.667 -18.520 -59.006 1.00 29.88 127 THR D N 1
ATOM 4094 C CA . THR D 1 127 ? -4.278 -18.691 -59.386 1.00 35.48 127 THR D CA 1
ATOM 4095 C C . THR D 1 127 ? -3.782 -17.382 -60.043 1.00 36.48 127 THR D C 1
ATOM 4096 O O . THR D 1 127 ? -2.659 -16.938 -59.808 1.00 36.86 127 THR D O 1
ATOM 4100 N N . LEU D 1 128 ? -4.601 -16.778 -60.900 1.00 37.71 128 LEU D N 1
ATOM 4101 C CA . LEU D 1 128 ? -4.188 -15.519 -61.533 1.00 38.86 128 LEU D CA 1
ATOM 4102 C C . LEU D 1 128 ? -4.048 -14.399 -60.490 1.00 31.66 128 LEU D C 1
ATOM 4103 O O . LEU D 1 128 ? -3.101 -13.628 -60.537 1.00 33.23 128 LEU D O 1
ATOM 4108 N N . LEU D 1 129 ? -4.957 -14.360 -59.518 1.00 31.75 129 LEU D N 1
ATOM 4109 C CA . LEU D 1 129 ? -4.906 -13.342 -58.473 1.00 31.55 129 LEU D CA 1
ATOM 4110 C C . LEU D 1 129 ? -3.642 -13.516 -57.620 1.00 38.53 129 LEU D C 1
ATOM 4111 O O . LEU D 1 129 ? -3.078 -12.538 -57.139 1.00 36.37 129 LEU D O 1
ATOM 4116 N N . LYS D 1 130 ? -3.216 -14.765 -57.424 1.00 40.11 130 LYS D N 1
ATOM 4117 C CA . LYS D 1 130 ? -1.965 -15.071 -56.720 1.00 36.04 130 LYS D CA 1
ATOM 4118 C C . LYS D 1 130 ? -0.730 -14.578 -57.482 1.00 36.75 130 LYS D C 1
ATOM 4119 O O . LYS D 1 130 ? 0.212 -14.082 -56.885 1.00 36.17 130 LYS D O 1
ATOM 4125 N N . TYR D 1 131 ? -0.724 -14.703 -58.791 1.00 37.55 131 TYR D N 1
ATOM 4126 C CA . TYR D 1 131 ? 0.361 -14.165 -59.547 1.00 39.51 131 TYR D CA 1
ATOM 4127 C C . TYR D 1 131 ? 0.451 -12.670 -59.324 1.00 42.42 131 TYR D C 1
ATOM 4128 O O . TYR D 1 131 ? 1.492 -12.150 -59.160 1.00 39.42 131 TYR D O 1
ATOM 4137 N N . LEU D 1 132 ? -0.671 -11.991 -59.357 1.00 38.24 132 LEU D N 1
ATOM 4138 C CA . LEU D 1 132 ? -0.679 -10.542 -59.169 1.00 43.01 132 LEU D CA 1
ATOM 4139 C C . LEU D 1 132 ? -0.202 -10.146 -57.769 1.00 42.23 132 LEU D C 1
ATOM 4140 O O . LEU D 1 132 ? 0.585 -9.216 -57.622 1.00 41.29 132 LEU D O 1
ATOM 4145 N N . ALA D 1 133 ? -0.657 -10.870 -56.748 1.00 34.21 133 ALA D N 1
ATOM 4146 C CA . ALA D 1 133 ? -0.184 -10.626 -55.383 1.00 37.53 133 ALA D CA 1
ATOM 4147 C C . ALA D 1 133 ? 1.319 -10.923 -55.242 1.00 37.36 133 ALA D C 1
ATOM 4148 O O . ALA D 1 133 ? 2.043 -10.126 -54.675 1.00 45.02 133 ALA D O 1
ATOM 4150 N N . LYS D 1 134 ? 1.786 -12.031 -55.810 1.00 40.30 134 LYS D N 1
ATOM 4151 C CA . LYS D 1 134 ? 3.209 -12.406 -55.780 1.00 50.12 134 LYS D CA 1
ATOM 4152 C C . LYS D 1 134 ? 4.152 -11.348 -56.339 1.00 50.22 134 LYS D C 1
ATOM 4153 O O . LYS D 1 134 ? 5.227 -11.105 -55.796 1.00 44.90 134 LYS D O 1
ATOM 4159 N N . ASN D 1 135 ? 3.766 -10.765 -57.467 1.00 46.57 135 ASN D N 1
ATOM 4160 C CA . ASN D 1 135 ? 4.641 -9.848 -58.178 1.00 45.73 135 ASN D CA 1
ATOM 4161 C C . ASN D 1 135 ? 4.266 -8.398 -57.962 1.00 47.91 135 ASN D C 1
ATOM 4162 O O . ASN D 1 135 ? 4.818 -7.522 -58.618 1.00 52.80 135 ASN D O 1
ATOM 4167 N N . ASP D 1 136 ? 3.332 -8.156 -57.041 1.00 48.35 136 ASP D N 1
ATOM 4168 C CA . ASP D 1 136 ? 2.886 -6.803 -56.697 1.00 54.28 136 ASP D CA 1
ATOM 4169 C C . ASP D 1 136 ? 2.551 -5.933 -57.917 1.00 54.94 136 ASP D C 1
ATOM 4170 O O . ASP D 1 136 ? 2.990 -4.781 -58.003 1.00 58.30 136 ASP D O 1
ATOM 4175 N N . THR D 1 137 ? 1.780 -6.495 -58.850 1.00 55.82 137 THR D N 1
ATOM 4176 C CA . THR D 1 137 ? 1.420 -5.816 -60.097 1.00 52.83 137 THR D CA 1
ATOM 4177 C C . THR D 1 137 ? -0.091 -5.852 -60.303 1.00 49.96 137 THR D C 1
ATOM 4178 O O . THR D 1 137 ? -0.790 -6.640 -59.655 1.00 41.81 137 THR D O 1
ATOM 4182 N N . GLN D 1 138 ? -0.567 -5.010 -61.222 1.00 39.95 138 GLN D N 1
ATOM 4183 C CA . GLN D 1 138 ? -1.933 -5.037 -61.702 1.00 44.95 138 GLN D CA 1
ATOM 4184 C C . GLN D 1 138 ? -2.036 -5.788 -63.017 1.00 39.51 138 GLN D C 1
ATOM 4185 O O . GLN D 1 138 ? -3.129 -6.075 -63.487 1.00 41.01 138 GLN D O 1
ATOM 4191 N N . PHE D 1 139 ? -0.905 -6.170 -63.586 1.00 42.25 139 PHE D N 1
ATOM 4192 C CA . PHE D 1 139 ? -0.931 -6.670 -64.954 1.00 42.56 139 PHE D CA 1
ATOM 4193 C C . PHE D 1 139 ? -0.385 -8.079 -65.091 1.00 41.07 139 PHE D C 1
ATOM 4194 O O . PHE D 1 139 ? 0.650 -8.416 -64.531 1.00 36.75 139 PHE D O 1
ATOM 4202 N N . LEU D 1 140 ? -1.121 -8.910 -65.813 1.00 39.37 140 LEU D N 1
ATOM 4203 C CA . LEU D 1 140 ? -0.643 -10.240 -66.150 1.00 38.71 140 LEU D CA 1
ATOM 4204 C C . LEU D 1 140 ? 0.450 -10.075 -67.211 1.00 46.70 140 LEU D C 1
ATOM 4205 O O . LEU D 1 140 ? 0.424 -9.124 -67.973 1.00 41.48 140 LEU D O 1
ATOM 4210 N N . PRO D 1 141 ? 1.389 -10.987 -67.309 1.00 47.46 141 PRO D N 1
ATOM 4211 C CA . PRO D 1 141 ? 2.439 -10.850 -68.312 1.00 48.38 141 PRO D CA 1
ATOM 4212 C C . PRO D 1 141 ? 1.962 -11.101 -69.736 1.00 50.93 141 PRO D C 1
ATOM 4213 O O . PRO D 1 141 ? 1.216 -12.008 -69.957 1.00 53.06 141 PRO D O 1
ATOM 4217 N N . HIS D 1 142 ? 2.444 -10.344 -70.703 1.00 50.85 142 HIS D N 1
ATOM 4218 C CA . HIS D 1 142 ? 2.057 -10.530 -72.100 1.00 59.38 142 HIS D CA 1
ATOM 4219 C C . HIS D 1 142 ? 2.780 -11.671 -72.820 1.00 54.39 142 HIS D C 1
ATOM 4220 O O . HIS D 1 142 ? 2.165 -12.407 -73.561 1.00 58.85 142 HIS D O 1
ATOM 4227 N N . ASP D 1 143 ? 4.085 -11.783 -72.635 1.00 54.30 143 ASP D N 1
ATOM 4228 C CA . ASP D 1 143 ? 4.835 -12.975 -73.010 1.00 50.44 143 ASP D CA 1
ATOM 4229 C C . ASP D 1 143 ? 4.962 -13.893 -71.801 1.00 43.53 143 ASP D C 1
ATOM 4230 O O . ASP D 1 143 ? 5.993 -13.917 -71.130 1.00 43.10 143 ASP D O 1
ATOM 4232 N N . TRP D 1 144 ? 3.899 -14.641 -71.526 1.00 39.74 144 TRP D N 1
ATOM 4233 C CA . TRP D 1 144 ? 3.832 -15.471 -70.353 1.00 44.02 144 TRP D CA 1
ATOM 4234 C C . TRP D 1 144 ? 4.789 -16.643 -70.390 1.00 44.49 144 TRP D C 1
ATOM 4235 O O . TRP D 1 144 ? 5.404 -16.953 -69.411 1.00 38.37 144 TRP D O 1
ATOM 4246 N N . LYS D 1 145 ? 4.937 -17.238 -71.554 1.00 36.99 145 LYS D N 1
ATOM 4247 C CA . LYS D 1 145 ? 5.870 -18.360 -71.730 1.00 47.92 145 LYS D CA 1
ATOM 4248 C C . LYS D 1 145 ? 7.322 -17.947 -71.479 1.00 46.70 145 LYS D C 1
ATOM 4249 O O . LYS D 1 145 ? 8.027 -18.602 -70.720 1.00 42.56 145 LYS D O 1
ATOM 4255 N N . ALA D 1 146 ? 7.746 -16.838 -72.080 1.00 43.61 146 ALA D N 1
ATOM 4256 C CA . ALA D 1 146 ? 9.114 -16.356 -71.913 1.00 43.75 146 ALA D CA 1
ATOM 4257 C C . ALA D 1 146 ? 9.406 -16.059 -70.458 1.00 47.80 146 ALA D C 1
ATOM 4258 O O . ALA D 1 146 ? 10.517 -16.282 -69.981 1.00 49.56 146 ALA D O 1
ATOM 4260 N N . ARG D 1 147 ? 8.401 -15.524 -69.770 1.00 52.39 147 ARG D N 1
ATOM 4261 C CA . ARG D 1 147 ? 8.498 -15.142 -68.369 1.00 46.26 147 ARG D CA 1
ATOM 4262 C C . ARG D 1 147 ? 8.310 -16.345 -67.450 1.00 53.20 147 ARG D C 1
ATOM 4263 O O . ARG D 1 147 ? 8.482 -16.233 -66.235 1.00 53.88 147 ARG D O 1
ATOM 4265 N N . ASN D 1 148 ? 7.882 -17.468 -68.026 1.00 54.79 148 ASN D N 1
ATOM 4266 C CA . ASN D 1 148 ? 7.639 -18.703 -67.276 1.00 55.36 148 ASN D CA 1
ATOM 4267 C C . ASN D 1 148 ? 6.529 -18.535 -66.245 1.00 51.86 148 ASN D C 1
ATOM 4268 O O . ASN D 1 148 ? 6.646 -18.996 -65.115 1.00 50.88 148 ASN D O 1
ATOM 4273 N N . CYS D 1 149 ? 5.475 -17.819 -66.613 1.00 54.18 149 CYS D N 1
ATOM 4274 C CA . CYS D 1 149 ? 4.407 -17.583 -65.667 1.00 47.72 149 CYS D CA 1
ATOM 4275 C C . CYS D 1 149 ? 3.594 -18.853 -65.417 1.00 46.24 149 CYS D C 1
ATOM 4276 O O . CYS D 1 149 ? 2.808 -19.278 -66.261 1.00 50.39 149 CYS D O 1
ATOM 4279 N N . ILE D 1 150 ? 3.778 -19.418 -64.228 1.00 50.41 150 ILE D N 1
ATOM 4280 C CA . ILE D 1 150 ? 3.178 -20.685 -63.809 1.00 54.91 150 ILE D CA 1
ATOM 4281 C C . ILE D 1 150 ? 1.647 -20.605 -63.687 1.00 49.75 150 ILE D C 1
ATOM 4282 O O . ILE D 1 150 ? 0.910 -21.565 -63.955 1.00 43.19 150 ILE D O 1
ATOM 4287 N N . GLU D 1 151 ? 1.176 -19.444 -63.261 1.00 44.92 151 GLU D N 1
ATOM 4288 C CA . GLU D 1 151 ? -0.237 -19.251 -63.027 1.00 45.30 151 GLU D CA 1
ATOM 4289 C C . GLU D 1 151 ? -1.055 -19.261 -64.322 1.00 41.63 151 GLU D C 1
ATOM 4290 O O . GLU D 1 151 ? -2.158 -19.803 -64.353 1.00 41.03 151 GLU D O 1
ATOM 4296 N N . VAL D 1 152 ? -0.525 -18.654 -65.378 1.00 42.15 152 VAL D N 1
ATOM 4297 C CA . VAL D 1 152 ? -1.189 -18.676 -66.679 1.00 39.18 152 VAL D CA 1
ATOM 4298 C C . VAL D 1 152 ? -1.204 -20.105 -67.252 1.00 43.87 152 VAL D C 1
ATOM 4299 O O . VAL D 1 152 ? -2.212 -20.545 -67.825 1.00 42.11 152 VAL D O 1
ATOM 4303 N N . ALA D 1 153 ? -0.098 -20.830 -67.094 1.00 40.13 153 ALA D N 1
ATOM 4304 C CA . ALA D 1 153 ? -0.030 -22.219 -67.562 1.00 44.64 153 ALA D CA 1
ATOM 4305 C C . ALA D 1 153 ? -1.052 -23.110 -66.848 1.00 38.68 153 ALA D C 1
ATOM 4306 O O . ALA D 1 153 ? -1.664 -23.984 -67.462 1.00 43.88 153 ALA D O 1
ATOM 4308 N N . ALA D 1 154 ? -1.240 -22.868 -65.556 1.00 38.54 154 ALA D N 1
ATOM 4309 C CA . ALA D 1 154 ? -2.206 -23.612 -64.756 1.00 39.33 154 ALA D CA 1
ATOM 4310 C C . ALA D 1 154 ? -3.631 -23.431 -65.279 1.00 43.78 154 ALA D C 1
ATOM 4311 O O . ALA D 1 154 ? -4.430 -24.366 -65.271 1.00 40.78 154 ALA D O 1
ATOM 4313 N N . VAL D 1 155 ? -3.960 -22.218 -65.710 1.00 36.54 155 VAL D N 1
ATOM 4314 C CA . VAL D 1 155 ? -5.280 -21.969 -66.276 1.00 39.80 155 VAL D CA 1
ATOM 4315 C C . VAL D 1 155 ? -5.457 -22.789 -67.561 1.00 36.31 155 VAL D C 1
ATOM 4316 O O . VAL D 1 155 ? -6.494 -23.426 -67.775 1.00 32.27 155 VAL D O 1
ATOM 4320 N N . LEU D 1 156 ? -4.442 -22.753 -68.423 1.00 34.18 156 LEU D N 1
ATOM 4321 C CA . LEU D 1 156 ? -4.492 -23.526 -69.659 1.00 36.57 156 LEU D CA 1
ATOM 4322 C C . LEU D 1 156 ? -4.657 -25.019 -69.328 1.00 35.34 156 LEU D C 1
ATOM 4323 O O . LEU D 1 156 ? -5.483 -25.689 -69.908 1.00 39.30 156 LEU D O 1
ATOM 4328 N N . GLN D 1 157 ? -3.928 -25.495 -68.350 1.00 37.83 157 GLN D N 1
ATOM 4329 C CA . GLN D 1 157 ? -4.012 -26.877 -67.966 1.00 43.07 157 GLN D CA 1
ATOM 4330 C C . GLN D 1 157 ? -5.315 -27.264 -67.360 1.00 41.98 157 GLN D C 1
ATOM 4331 O O . GLN D 1 157 ? -5.767 -28.328 -67.602 1.00 38.07 157 GLN D O 1
ATOM 4337 N N . THR D 1 158 ? -5.930 -26.372 -66.612 1.00 39.12 158 THR D N 1
ATOM 4338 C CA . THR D 1 158 ? -7.249 -26.643 -66.057 1.00 39.84 158 THR D CA 1
ATOM 4339 C C . THR D 1 158 ? -8.237 -26.838 -67.206 1.00 35.60 158 THR D C 1
ATOM 4340 O O . THR D 1 158 ? -9.091 -27.727 -67.173 1.00 38.44 158 THR D O 1
ATOM 4344 N N . PHE D 1 159 ? -8.108 -26.034 -68.252 1.00 38.01 159 PHE D N 1
ATOM 4345 C CA . PHE D 1 159 ? -8.980 -26.242 -69.392 1.00 32.07 159 PHE D CA 1
ATOM 4346 C C . PHE D 1 159 ? -8.663 -27.537 -70.154 1.00 33.27 159 PHE D C 1
ATOM 4347 O O . PHE D 1 159 ? -9.569 -28.292 -70.490 1.00 35.27 159 PHE D O 1
ATOM 4355 N N . GLN D 1 160 ? -7.388 -27.806 -70.398 1.00 34.52 160 GLN D N 1
ATOM 4356 C CA . GLN D 1 160 ? -7.015 -28.974 -71.193 1.00 43.29 160 GLN D CA 1
ATOM 4357 C C . GLN D 1 160 ? -7.363 -30.259 -70.474 1.00 37.81 160 GLN D C 1
ATOM 4358 O O . GLN D 1 160 ? -7.868 -31.196 -71.079 1.00 42.64 160 GLN D O 1
ATOM 4364 N N . ARG D 1 161 ? -7.129 -30.275 -69.168 1.00 40.13 161 ARG D N 1
ATOM 4365 C CA . ARG D 1 161 ? -7.266 -31.492 -68.370 1.00 37.81 161 ARG D CA 1
ATOM 4366 C C . ARG D 1 161 ? -8.572 -31.658 -67.602 1.00 46.29 161 ARG D C 1
ATOM 4367 O O . ARG D 1 161 ? -8.928 -32.782 -67.245 1.00 46.95 161 ARG D O 1
ATOM 4375 N N . LYS D 1 162 ? -9.270 -30.568 -67.293 1.00 40.75 162 LYS D N 1
ATOM 4376 C CA . LYS D 1 162 ? -10.466 -30.705 -66.457 1.00 37.33 162 LYS D CA 1
ATOM 4377 C C . LYS D 1 162 ? -11.739 -30.261 -67.153 1.00 39.24 162 LYS D C 1
ATOM 4378 O O . LYS D 1 162 ? -12.695 -31.036 -67.283 1.00 44.13 162 LYS D O 1
ATOM 4384 N N . ILE D 1 163 ? -11.750 -29.013 -67.603 1.00 33.32 163 ILE D N 1
ATOM 4385 C CA . ILE D 1 163 ? -12.963 -28.408 -68.131 1.00 39.01 163 ILE D CA 1
ATOM 4386 C C . ILE D 1 163 ? -13.374 -28.999 -69.487 1.00 39.24 163 ILE D C 1
ATOM 4387 O O . ILE D 1 163 ? -14.506 -29.466 -69.658 1.00 37.89 163 ILE D O 1
ATOM 4392 N N . ILE D 1 164 ? -12.466 -28.978 -70.450 1.00 37.95 164 ILE D N 1
ATOM 4393 C CA . ILE D 1 164 ? -12.810 -29.443 -71.790 1.00 43.63 164 ILE D CA 1
ATOM 4394 C C . ILE D 1 164 ? -13.116 -30.962 -71.819 1.00 39.63 164 ILE D C 1
ATOM 4395 O O . ILE D 1 164 ? -14.071 -31.370 -72.472 1.00 42.83 164 ILE D O 1
ATOM 4400 N N . PRO D 1 165 ? -12.345 -31.793 -71.094 1.00 34.34 165 PRO D N 1
ATOM 4401 C CA . PRO D 1 165 ? -12.761 -33.210 -71.034 1.00 40.31 165 PRO D CA 1
ATOM 4402 C C . PRO D 1 165 ? -14.194 -33.462 -70.523 1.00 48.23 165 PRO D C 1
ATOM 4403 O O . PRO D 1 165 ? -14.886 -34.325 -71.080 1.00 48.95 165 PRO D O 1
ATOM 4407 N N . LEU D 1 166 ? -14.652 -32.711 -69.519 1.00 44.32 166 LEU D N 1
ATOM 4408 C CA . LEU D 1 166 ? -16.019 -32.883 -69.033 1.00 45.53 166 LEU D CA 1
ATOM 4409 C C . LEU D 1 166 ? -17.009 -32.519 -70.128 1.00 49.30 166 LEU D C 1
ATOM 4410 O O . LEU D 1 166 ? -18.116 -33.047 -70.176 1.00 54.31 166 LEU D O 1
ATOM 4415 N N . LEU D 1 167 ? -16.594 -31.653 -71.041 1.00 50.66 167 LEU D N 1
ATOM 4416 C CA . LEU D 1 167 ? -17.487 -31.240 -72.110 1.00 53.44 167 LEU D CA 1
ATOM 4417 C C . LEU D 1 167 ? -17.324 -32.202 -73.290 1.00 59.73 167 LEU D C 1
ATOM 4418 O O . LEU D 1 167 ? -17.822 -31.948 -74.387 1.00 63.66 167 LEU D O 1
ATOM 4423 N N . SER D 1 168 ? -16.613 -33.303 -73.036 1.00 62.80 168 SER D N 1
ATOM 4424 C CA . SER D 1 168 ? -16.319 -34.340 -74.033 1.00 64.49 168 SER D CA 1
ATOM 4425 C C . SER D 1 168 ? -15.622 -33.754 -75.250 1.00 66.70 168 SER D C 1
ATOM 4426 O O . SER D 1 168 ? -14.863 -32.794 -75.128 1.00 61.45 168 SER D O 1
#